Protein AF-0000000085069579 (afdb_homodimer)

InterPro domains:
  IPR000092 Polyprenyl synthetase-like [PF00348] (29-268)
  IPR000092 Polyprenyl synthetase-like [cd00685] (28-291)
  IPR008949 Isoprenoid synthase domain superfamily [G3DSA:1.10.600.10] (1-293)
  IPR008949 Isoprenoid synthase domain superfamily [SSF48576] (9-282)
  IPR033749 Polyprenyl synthetase, conserved site [PS00444] (212-224)
  IPR033749 Polyprenyl synthetase, conserved site [PS00723] (80-96)
  IPR053378 Prenyl diphosphate synthase [NF045485] (12-292)

Organism: Shewanella halifaxensis (strain HAW-EB4) (NCBI:txid458817)

Nearest PDB structures (foldseek):
  7my0-assembly1_A  TM=9.614E-01  e=3.696E-18  Synechocystis sp. PCC 6803 substr. Kazusa
  7my7-assembly1_AAA  TM=9.405E-01  e=4.223E-18  Synechococcus elongatus PCC 7942 = FACHB-805
  7my7-assembly1_BBB  TM=9.346E-01  e=4.616E-18  Synechococcus elongatus PCC 7942 = FACHB-805
  2h8o-assembly1_A-2  TM=9.284E-01  e=1.481E-16  Agrobacterium fabrum str. C58
  7my7-assembly2_DDD  TM=9.390E-01  e=1.619E-16  Synechococcus elongatus PCC 7942 = FACHB-805

Foldseek 3Di:
DLVVLLVVQQVLLLVLLCVLLVPDDPPDVLLSVLLNCLLNVDDSLVLSSLLQLLLVLLPHDSQLSNLVSNLLSLLVSLVVLVCCAPVHLVPQFDPRHGRSCNVPNRVSSNVSSVVSNVSSLVSLCDDGPQADNVLSVVLSVLSPCCSDCVAQVVLSVLQVVQFLHDDDPVSVLSSQCGNQLSSQLSSLVNSCSSSVPDDLLNVLSSQLSSLLSSLLQLLLLLLLAVPDCVQNVHHRCSCVVRRGDHPCNRQNSVRSLVSSVVSLVSNVVSVVPDPTDCPSVNVVSVCSNVPRD/DLVVLLVVQQVLLLVLLCVLLVPDDPPDVLLSVLLNCLLNVDDSLVLSSLLQLLLVLLPHDSQLSNLVSNLLSLLVSLVVLVCCAPVHLVPQFDPRHGRSCNVPNRVSSNVSSVVSNVSSLVSLCDDGPQADNVLSVVLSVLSPCCSDCVAQVVLSVLQVVQFLHDDDPVSVLSSQCGNQLSSQLSSLVNSCSSSVPDDLLNVLSSQLSSLLSSLLQLLLLLLLAVPDCVQNVHHRCSCVVRVGDHQCNRQNSVRSLVSSVVSLVSNVVSVVPDPTDCPSVNVVSVCSNVPHD

Secondary structure (DSSP, 8-state):
-HHHHHHHHHHHHHHHHHHHHHTS--S-HHHHHHHHHHHTS----HHHHHHHHHHHHTT--HHHHHHHHHHHHHHHHHHHHHHTSTTTT--SEETTEE-HHHHS-HHHHHHHHHHHHHHHHHHHHS--TT--HHHHHHHHHHHHHHHSTTTHHHHHHHHHHTTTS---HHHHHHHHHHHTHHHHHHHHHHHHHHHT--HHHHHHHHHHHHHHHHHHHHHHHHHHHHS-HHHHTS-TTHHHHTT---HHHHHHHHHHHHHHHHHHHHHHHHHHTSSS--HHHHHHHHHHHH---/-HHHHHHHHHHHHHHHHHHHHHTS--S-HHHHHHHHHHHTS----HHHHHHHHHHHHTT--HHHHHHHHHHHHHHHHHHHHHHTSTTTT--SEETTEE-HHHHS-HHHHHHHHHHHHHHHHHHHHS--TT--HHHHHHHHHHHHHHHSTTTHHHHHHHHHHTTTS---HHHHHHHHHHHTHHHHHHHHHHHHHHHT--HHHHHHHHHHHHHHHHHHHHHHHHHHHHS-HHHHTS-TTHHHHTT---HHHHHHHHHHHHHHHHHHHHHHHHHTTSSS--HHHHHHHHHHHH---

Solvent-accessible surface area (backbone atoms only — not comparable to full-atom values): 28519 Å² total; per-residue (Å²): 110,56,69,58,49,47,51,51,41,32,52,51,41,51,49,47,42,50,52,57,60,66,67,49,77,83,73,33,62,68,50,54,48,41,34,50,50,45,58,64,49,66,77,73,45,64,46,35,36,40,22,45,54,52,15,45,61,63,69,39,57,63,78,49,39,46,40,56,25,33,18,55,43,25,42,50,25,18,52,50,40,50,43,32,29,76,68,57,66,46,42,59,51,42,71,82,34,65,23,42,40,63,70,64,33,57,47,52,21,51,45,21,19,52,20,29,43,24,42,17,45,34,47,36,42,44,92,44,71,92,50,52,46,60,46,37,29,49,45,42,29,43,48,19,42,17,53,4,51,86,5,23,38,22,12,46,48,38,51,61,68,35,44,73,36,89,67,55,68,69,57,52,50,52,28,39,43,15,42,52,10,21,50,39,32,34,23,46,45,44,22,34,51,71,52,66,55,58,70,68,56,39,50,28,52,50,50,20,26,52,25,47,22,42,22,45,51,40,35,50,47,49,42,39,71,74,40,52,33,81,55,61,39,43,68,52,37,53,53,62,72,54,40,44,71,43,50,35,79,75,49,34,63,66,46,27,53,50,48,27,51,51,25,38,50,53,20,47,55,26,52,67,73,41,96,57,84,52,60,62,60,47,51,48,51,55,42,53,75,64,51,76,108,109,55,68,59,49,46,51,50,42,32,52,50,40,52,49,48,42,50,52,58,59,66,66,50,76,83,72,34,64,66,49,55,49,40,35,48,51,46,58,64,50,66,78,73,45,61,46,34,34,41,22,45,56,52,16,44,61,64,69,38,58,64,79,49,40,45,41,55,24,32,18,54,45,24,42,50,23,17,52,50,39,50,43,31,30,78,67,56,66,46,42,60,51,44,72,81,33,64,23,43,40,63,71,66,33,58,46,52,22,51,45,20,20,52,20,29,42,23,44,17,45,33,46,38,41,43,92,44,70,92,49,53,46,60,45,37,30,49,45,41,29,44,50,19,43,18,53,4,50,87,6,23,38,22,13,47,47,38,50,61,68,36,44,72,36,89,67,54,69,69,55,52,50,52,27,40,44,16,43,53,10,22,50,39,32,36,22,45,45,45,23,35,50,69,52,67,54,58,70,69,58,38,50,27,51,51,50,20,24,54,24,47,23,42,25,45,50,39,34,50,47,48,42,39,70,75,40,51,33,82,55,59,40,43,68,53,37,53,53,62,71,53,40,44,72,42,49,35,78,75,50,34,63,66,44,27,53,49,48,27,51,51,26,39,51,51,19,47,56,26,53,66,73,42,97,56,83,52,61,63,60,47,49,46,51,56,40,52,76,66,49,76,108

Structure (mmCIF, N/CA/C/O backbone):
data_AF-0000000085069579-model_v1
#
loop_
_entity.id
_entity.type
_entity.pdbx_description
1 polymer 'Polyprenyl synthetase'
#
loop_
_atom_site.group_PDB
_atom_site.id
_atom_site.type_symbol
_atom_site.label_atom_id
_atom_site.label_alt_id
_atom_site.label_comp_id
_atom_site.label_asym_id
_atom_site.label_entity_id
_atom_site.label_seq_id
_atom_site.pdbx_PDB_ins_code
_atom_site.Cartn_x
_atom_site.Cartn_y
_atom_site.Cartn_z
_atom_site.occupancy
_atom_site.B_iso_or_equiv
_atom_site.auth_seq_id
_atom_site.auth_comp_id
_atom_site.auth_asym_id
_atom_site.auth_atom_id
_atom_site.pdbx_PDB_model_num
ATOM 1 N N . MET A 1 1 ? -11.695 -21.5 -27.172 1 86.31 1 MET A N 1
ATOM 2 C CA . MET A 1 1 ? -12.523 -20.812 -26.188 1 86.31 1 MET A CA 1
ATOM 3 C C . MET A 1 1 ? -11.664 -20.141 -25.125 1 86.31 1 MET A C 1
ATOM 5 O O . MET A 1 1 ? -11.82 -18.938 -24.859 1 86.31 1 MET A O 1
ATOM 9 N N . LEU A 1 2 ? -10.633 -20.859 -24.75 1 91.06 2 LEU A N 1
ATOM 10 C CA . LEU A 1 2 ? -9.789 -20.312 -23.703 1 91.06 2 LEU A CA 1
ATOM 11 C C . LEU A 1 2 ? -9 -19.109 -24.219 1 91.06 2 LEU A C 1
ATOM 13 O O . LEU A 1 2 ? -9.008 -18.047 -23.594 1 91.06 2 LEU A O 1
ATOM 17 N N . VAL A 1 3 ? -8.406 -19.203 -25.406 1 91.5 3 VAL A N 1
ATOM 18 C CA . VAL A 1 3 ? -7.555 -18.156 -25.969 1 91.5 3 VAL A CA 1
ATOM 19 C C . VAL A 1 3 ? -8.367 -16.891 -26.188 1 91.5 3 VAL A C 1
ATOM 21 O O . VAL A 1 3 ? -7.895 -15.789 -25.875 1 91.5 3 VAL A O 1
ATOM 24 N N . GLU A 1 4 ? -9.547 -17.062 -26.641 1 94.5 4 GLU A N 1
ATOM 25 C CA . GLU A 1 4 ? -10.422 -15.922 -26.859 1 94.5 4 GLU A CA 1
ATOM 26 C C . GLU A 1 4 ? -10.797 -15.242 -25.547 1 94.5 4 GLU A C 1
ATOM 28 O O . GLU A 1 4 ? -10.82 -14.016 -25.469 1 94.5 4 GLU A O 1
ATOM 33 N N . SER A 1 5 ? -11.078 -16.062 -24.578 1 95.56 5 SER A N 1
ATOM 34 C CA . SER A 1 5 ? -11.445 -15.516 -23.281 1 95.56 5 SER A CA 1
ATOM 35 C C . SER A 1 5 ? -10.258 -14.828 -22.609 1 95.56 5 SER A C 1
ATOM 37 O O . SER A 1 5 ? -10.414 -13.789 -21.969 1 95.56 5 SER A O 1
ATOM 39 N N . LEU A 1 6 ? -9.094 -15.414 -22.766 1 95.25 6 LEU A N 1
ATOM 40 C CA . LEU A 1 6 ? -7.875 -14.805 -22.234 1 95.25 6 LEU A CA 1
ATOM 41 C C . LEU A 1 6 ? -7.656 -13.422 -22.844 1 95.25 6 LEU A C 1
ATOM 43 O O . LEU A 1 6 ? -7.375 -12.461 -22.125 1 95.25 6 LEU A O 1
ATOM 47 N N . LYS A 1 7 ? -7.805 -13.336 -24.125 1 96.19 7 LYS A N 1
ATOM 48 C CA . LYS A 1 7 ? -7.613 -12.07 -24.812 1 96.19 7 LYS A CA 1
ATOM 49 C C . LYS A 1 7 ? -8.672 -11.055 -24.406 1 96.19 7 LYS A C 1
ATOM 51 O O . LYS A 1 7 ? -8.375 -9.867 -24.219 1 96.19 7 LYS A O 1
ATOM 56 N N . ARG A 1 8 ? -9.891 -11.516 -24.297 1 96.94 8 ARG A N 1
ATOM 57 C CA . ARG A 1 8 ? -11 -10.648 -23.922 1 96.94 8 ARG A CA 1
ATOM 58 C C . ARG A 1 8 ? -10.781 -10.039 -22.547 1 96.94 8 ARG A C 1
ATOM 60 O O . ARG A 1 8 ? -10.914 -8.82 -22.375 1 96.94 8 ARG A O 1
ATOM 67 N N . TYR A 1 9 ? -10.469 -10.859 -21.625 1 97.5 9 TYR A N 1
ATOM 68 C CA . TYR A 1 9 ? -10.32 -10.375 -20.25 1 97.5 9 TYR A CA 1
ATOM 69 C C . TYR A 1 9 ? -9.031 -9.586 -20.094 1 97.5 9 TYR A C 1
ATOM 71 O O . TYR A 1 9 ? -8.961 -8.648 -19.281 1 97.5 9 TYR A O 1
ATOM 79 N N . GLN A 1 10 ? -7.984 -9.953 -20.844 1 97.44 10 GLN A N 1
ATOM 80 C CA . GLN A 1 10 ? -6.762 -9.156 -20.875 1 97.44 10 GLN A CA 1
ATOM 81 C C . GLN A 1 10 ? -7.043 -7.734 -21.359 1 97.44 10 GLN A C 1
ATOM 83 O O . GLN A 1 10 ? -6.598 -6.766 -20.734 1 97.44 10 GLN A O 1
ATOM 88 N N . LEU A 1 11 ? -7.758 -7.637 -22.453 1 97.81 11 LEU A N 1
ATOM 89 C CA . LEU A 1 11 ? -8.102 -6.332 -23.016 1 97.81 11 LEU A CA 1
ATOM 90 C C . LEU A 1 11 ? -8.945 -5.523 -22.031 1 97.81 11 LEU A C 1
ATOM 92 O O . LEU A 1 11 ? -8.711 -4.328 -21.844 1 97.81 11 LEU A O 1
ATOM 96 N N . ARG A 1 12 ? -9.906 -6.188 -21.453 1 98.12 12 ARG A N 1
ATOM 97 C CA . ARG A 1 12 ? -10.758 -5.512 -20.469 1 98.12 12 ARG A CA 1
ATOM 98 C C . ARG A 1 12 ? -9.953 -5.008 -19.281 1 98.12 12 ARG A C 1
ATOM 100 O O . ARG A 1 12 ? -10.125 -3.871 -18.844 1 98.12 12 ARG A O 1
ATOM 107 N N . SER A 1 13 ? -9.117 -5.871 -18.797 1 97.88 13 SER A N 1
ATOM 108 C CA . SER A 1 13 ? -8.266 -5.5 -17.672 1 97.88 13 SER A CA 1
ATOM 109 C C . SER A 1 13 ? -7.379 -4.309 -18.016 1 97.88 13 SER A C 1
ATOM 111 O O . SER A 1 13 ? -7.242 -3.375 -17.234 1 97.88 13 SER A O 1
ATOM 113 N N . ASN A 1 14 ? -6.727 -4.328 -19.203 1 98.31 14 ASN A N 1
ATOM 114 C CA . ASN A 1 14 ? -5.875 -3.227 -19.641 1 98.31 14 ASN A CA 1
ATOM 115 C C . ASN A 1 14 ? -6.656 -1.919 -19.734 1 98.31 14 ASN A C 1
ATOM 117 O O . ASN A 1 14 ? -6.16 -0.862 -19.344 1 98.31 14 ASN A O 1
ATOM 121 N N . GLN A 1 15 ? -7.812 -2.057 -20.25 1 98.38 15 GLN A N 1
ATOM 122 C CA . GLN A 1 15 ? -8.656 -0.876 -20.391 1 98.38 15 GLN A CA 1
ATOM 123 C C . GLN A 1 15 ? -9.008 -0.286 -19.031 1 98.38 15 GLN A C 1
ATOM 125 O O . GLN A 1 15 ? -9.008 0.935 -18.859 1 98.38 15 GLN A O 1
ATOM 130 N N . GLN A 1 16 ? -9.352 -1.126 -18.125 1 98.38 16 GLN A N 1
ATOM 131 C CA . GLN A 1 16 ? -9.695 -0.661 -16.781 1 98.38 16 GLN A CA 1
ATOM 132 C C . GLN A 1 16 ? -8.508 0.007 -16.109 1 98.38 16 GLN A C 1
ATOM 134 O O . GLN A 1 16 ? -8.656 1.041 -15.453 1 98.38 16 GLN A O 1
ATOM 139 N N . LEU A 1 17 ? -7.344 -0.561 -16.25 1 98.56 17 LEU A N 1
ATOM 140 C CA . LEU A 1 17 ? -6.133 0.019 -15.664 1 98.56 17 LEU A CA 1
ATOM 141 C C . LEU A 1 17 ? -5.844 1.387 -16.281 1 98.56 17 LEU A C 1
ATOM 143 O O . LEU A 1 17 ? -5.547 2.342 -15.555 1 98.56 17 LEU A O 1
ATOM 147 N N . GLU A 1 18 ? -5.902 1.405 -17.578 1 98.38 18 GLU A N 1
ATOM 148 C CA . GLU A 1 18 ? -5.652 2.656 -18.281 1 98.38 18 GLU A CA 1
ATOM 149 C C . GLU A 1 18 ? -6.629 3.744 -17.859 1 98.38 18 GLU A C 1
ATOM 151 O O . GLU A 1 18 ? -6.23 4.883 -17.594 1 98.38 18 GLU A O 1
ATOM 156 N N . LEU A 1 19 ? -7.875 3.373 -17.781 1 98.12 19 LEU A N 1
ATOM 157 C CA . LEU A 1 19 ? -8.914 4.312 -17.375 1 98.12 19 LEU A CA 1
ATOM 158 C C . LEU A 1 19 ? -8.656 4.852 -15.969 1 98.12 19 LEU A C 1
ATOM 160 O O . LEU A 1 19 ? -8.781 6.051 -15.727 1 98.12 19 LEU A O 1
ATOM 164 N N . ARG A 1 20 ? -8.32 4.012 -15.055 1 98.19 20 ARG A N 1
ATOM 165 C CA . ARG A 1 20 ? -8.109 4.387 -13.664 1 98.19 20 ARG A CA 1
ATOM 166 C C . ARG A 1 20 ? -6.895 5.301 -13.523 1 98.19 20 ARG A C 1
ATOM 168 O O . ARG A 1 20 ? -6.938 6.289 -12.789 1 98.19 20 ARG A O 1
ATOM 175 N N . ILE A 1 21 ? -5.785 5 -14.195 1 98.56 21 ILE A N 1
ATOM 176 C CA . ILE A 1 21 ? -4.559 5.781 -14.094 1 98.56 21 ILE A CA 1
ATOM 177 C C . ILE A 1 21 ? -4.738 7.121 -14.805 1 98.56 21 ILE A C 1
ATOM 179 O O . ILE A 1 21 ? -4.332 8.164 -14.289 1 98.56 21 ILE A O 1
ATOM 183 N N . ASP A 1 22 ? -5.41 7.086 -15.961 1 98.12 22 ASP A N 1
ATOM 184 C CA . ASP A 1 22 ? -5.621 8.305 -16.734 1 98.12 22 ASP A CA 1
ATOM 185 C C . ASP A 1 22 ? -6.559 9.266 -16 1 98.12 22 ASP A C 1
ATOM 187 O O . ASP A 1 22 ? -6.488 10.484 -16.203 1 98.12 22 ASP A O 1
ATOM 191 N N . ALA A 1 23 ? -7.387 8.742 -15.164 1 97.62 23 ALA A N 1
ATOM 192 C CA . ALA A 1 23 ? -8.359 9.555 -14.445 1 97.62 23 ALA A CA 1
ATOM 193 C C . ALA A 1 23 ? -7.688 10.344 -13.32 1 97.62 23 ALA A C 1
ATOM 195 O O . ALA A 1 23 ? -8.266 11.297 -12.789 1 97.62 23 ALA A O 1
ATOM 196 N N . LEU A 1 24 ? -6.512 9.945 -12.93 1 97.69 24 LEU A N 1
ATOM 197 C CA . LEU A 1 24 ? -5.785 10.664 -11.891 1 97.69 24 LEU A CA 1
ATOM 198 C C . LEU A 1 24 ? -5.41 12.07 -12.352 1 97.69 24 LEU A C 1
ATOM 200 O O . LEU A 1 24 ? -5.047 12.266 -13.516 1 97.69 24 LEU A O 1
ATOM 204 N N . GLU A 1 25 ? -5.539 13.008 -11.43 1 96.69 25 GLU A N 1
ATOM 205 C CA . GLU A 1 25 ? -5.105 14.367 -11.742 1 96.69 25 GLU A CA 1
ATOM 206 C C . GLU A 1 25 ? -3.613 14.414 -12.055 1 96.69 25 GLU A C 1
ATOM 208 O O . GLU A 1 25 ? -2.838 13.609 -11.539 1 96.69 25 GLU A O 1
ATOM 213 N N . ASP A 1 26 ? -3.195 15.383 -12.875 1 96.31 26 ASP A N 1
ATOM 214 C CA . ASP A 1 26 ? -1.786 15.484 -13.234 1 96.31 26 ASP A CA 1
ATOM 215 C C . ASP A 1 26 ? -0.997 16.234 -12.172 1 96.31 26 ASP A C 1
ATOM 217 O O . ASP A 1 26 ? -0.531 17.359 -12.414 1 96.31 26 ASP A O 1
ATOM 221 N N . ILE A 1 27 ? -0.749 15.609 -11.172 1 96.5 27 ILE A N 1
ATOM 222 C CA . ILE A 1 27 ? 0.032 16.141 -10.062 1 96.5 27 ILE A CA 1
ATOM 223 C C . ILE A 1 27 ? 1.519 16.094 -10.406 1 96.5 27 ILE A C 1
ATOM 225 O O . ILE A 1 27 ? 2.23 17.094 -10.25 1 96.5 27 ILE A O 1
ATOM 229 N N . ASP A 1 28 ? 2.012 15 -10.852 1 97.5 28 ASP A N 1
ATOM 230 C CA . ASP A 1 28 ? 3.357 14.766 -11.367 1 97.5 28 ASP A CA 1
ATOM 231 C C . ASP A 1 28 ? 3.326 13.859 -12.594 1 97.5 28 ASP A C 1
ATOM 233 O O . ASP A 1 28 ? 3.32 12.641 -12.469 1 97.5 28 ASP A O 1
ATOM 237 N N . PRO A 1 29 ? 3.414 14.477 -13.711 1 97.19 29 PRO A N 1
ATOM 238 C CA . PRO A 1 29 ? 3.264 13.734 -14.961 1 97.19 29 PRO A CA 1
ATOM 239 C C . PRO A 1 29 ? 4.281 12.602 -15.102 1 97.19 29 PRO A C 1
ATOM 241 O O . PRO A 1 29 ? 3.975 11.562 -15.695 1 97.19 29 PRO A O 1
ATOM 244 N N . GLN A 1 30 ? 5.473 12.797 -14.602 1 97.81 30 GLN A N 1
ATOM 245 C CA . GLN A 1 30 ? 6.492 11.758 -14.703 1 97.81 30 GLN A CA 1
ATOM 246 C C . GLN A 1 30 ? 6.102 10.523 -13.891 1 97.81 30 GLN A C 1
ATOM 248 O O . GLN A 1 30 ? 6.219 9.398 -14.367 1 97.81 30 GLN A O 1
ATOM 253 N N . LEU A 1 31 ? 5.664 10.773 -12.648 1 98.62 31 LEU A N 1
ATOM 254 C CA . LEU A 1 31 ? 5.234 9.656 -11.82 1 98.62 31 LEU A CA 1
ATOM 255 C C . LEU A 1 31 ? 4.039 8.945 -12.445 1 98.62 31 LEU A C 1
ATOM 257 O O . LEU A 1 31 ? 3.969 7.715 -12.445 1 98.62 31 LEU A O 1
ATOM 261 N N . LYS A 1 32 ? 3.092 9.727 -12.969 1 98.56 32 LYS A N 1
ATOM 262 C CA . LYS A 1 32 ? 1.916 9.156 -13.617 1 98.56 32 LYS A CA 1
ATOM 263 C C . LYS A 1 32 ? 2.311 8.289 -14.805 1 98.56 32 LYS A C 1
ATOM 265 O O . LYS A 1 32 ? 1.78 7.188 -14.984 1 98.56 32 LYS A O 1
ATOM 270 N N . ALA A 1 33 ? 3.256 8.719 -15.57 1 98.69 33 ALA A N 1
ATOM 271 C CA . ALA A 1 33 ? 3.752 7.973 -16.719 1 98.69 33 ALA A CA 1
ATOM 272 C C . ALA A 1 33 ? 4.453 6.691 -16.281 1 98.69 33 ALA A C 1
ATOM 274 O O . ALA A 1 33 ? 4.332 5.652 -16.953 1 98.69 33 ALA A O 1
ATOM 275 N N . ALA A 1 34 ? 5.215 6.777 -15.25 1 98.75 34 ALA A N 1
ATOM 276 C CA . ALA A 1 34 ? 5.922 5.609 -14.727 1 98.75 34 ALA A CA 1
ATOM 277 C C . ALA A 1 34 ? 4.941 4.543 -14.25 1 98.75 34 ALA A C 1
ATOM 279 O O . ALA A 1 34 ? 5.141 3.352 -14.492 1 98.75 34 ALA A O 1
ATOM 280 N N . MET A 1 35 ? 3.891 5.043 -13.57 1 98.88 35 MET A N 1
ATOM 281 C CA . MET A 1 35 ? 2.848 4.125 -13.125 1 98.88 35 MET A CA 1
ATOM 282 C C . MET A 1 35 ? 2.211 3.41 -14.312 1 98.88 35 MET A C 1
ATOM 284 O O . MET A 1 35 ? 2.029 2.191 -14.289 1 98.88 35 MET A O 1
ATOM 288 N N . LYS A 1 36 ? 1.896 4.195 -15.273 1 98.62 36 LYS A N 1
ATOM 289 C CA . LYS A 1 36 ? 1.243 3.654 -16.469 1 98.62 36 LYS A CA 1
ATOM 290 C C . LYS A 1 36 ? 2.156 2.674 -17.188 1 98.62 36 LYS A C 1
ATOM 292 O O . LYS A 1 36 ? 1.716 1.601 -17.609 1 98.62 36 LYS A O 1
ATOM 297 N N . HIS A 1 37 ? 3.447 3.018 -17.312 1 98.69 37 HIS A N 1
ATOM 298 C CA . HIS A 1 37 ? 4.441 2.158 -17.953 1 98.69 37 HIS A CA 1
ATOM 299 C C . HIS A 1 37 ? 4.52 0.802 -17.266 1 98.69 37 HIS A C 1
ATOM 301 O O . HIS A 1 37 ? 4.484 -0.24 -17.922 1 98.69 37 HIS A O 1
ATOM 307 N N . GLY A 1 38 ? 4.555 0.803 -15.953 1 98.31 38 GLY A N 1
ATOM 308 C CA . GLY A 1 38 ? 4.645 -0.432 -15.188 1 98.31 38 GLY A CA 1
ATOM 309 C C . GLY A 1 38 ? 3.369 -1.254 -15.234 1 98.31 38 GLY A C 1
ATOM 310 O O . GLY A 1 38 ? 3.42 -2.477 -15.375 1 98.31 38 GLY A O 1
ATOM 311 N N . ALA A 1 39 ? 2.24 -0.577 -15.164 1 98.5 39 ALA A N 1
ATOM 312 C CA . ALA A 1 39 ? 0.954 -1.263 -15.07 1 98.5 39 ALA A CA 1
ATOM 313 C C . ALA A 1 39 ? 0.554 -1.861 -16.422 1 98.5 39 ALA A C 1
ATOM 315 O O . ALA A 1 39 ? -0.121 -2.893 -16.469 1 98.5 39 ALA A O 1
ATOM 316 N N . LEU A 1 40 ? 0.994 -1.243 -17.484 1 97.81 40 LEU A N 1
ATOM 317 C CA . LEU A 1 40 ? 0.519 -1.654 -18.797 1 97.81 40 LEU A CA 1
ATOM 318 C C . LEU A 1 40 ? 1.661 -2.221 -19.641 1 97.81 40 LEU A C 1
ATOM 320 O O . LEU A 1 40 ? 1.619 -2.166 -20.859 1 97.81 40 LEU A O 1
ATOM 324 N N . ILE A 1 41 ? 2.691 -2.697 -19 1 93.25 41 ILE A N 1
ATOM 325 C CA . ILE A 1 41 ? 3.906 -3.164 -19.656 1 93.25 41 ILE A CA 1
ATOM 326 C C . I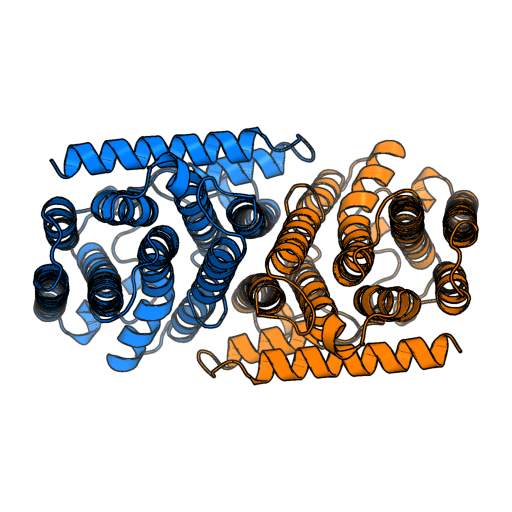LE A 1 41 ? 3.633 -4.492 -20.375 1 93.25 41 ILE A C 1
ATOM 328 O O . ILE A 1 41 ? 4.484 -5 -21.094 1 93.25 41 ILE A O 1
ATOM 332 N N . GLY A 1 42 ? 2.4 -5.027 -20.203 1 90.56 42 GLY A N 1
ATOM 333 C CA . GLY A 1 42 ? 2.031 -6.277 -20.859 1 90.56 42 GLY A CA 1
ATOM 334 C C . GLY A 1 42 ? 1.785 -7.406 -19.875 1 90.56 42 GLY A C 1
ATOM 335 O O . GLY A 1 42 ? 1.499 -7.16 -18.703 1 90.56 42 GLY A O 1
ATOM 336 N N . GLY A 1 43 ? 1.775 -8.602 -20.422 1 88.81 43 GLY A N 1
ATOM 337 C CA . GLY A 1 43 ? 1.512 -9.781 -19.609 1 88.81 43 GLY A CA 1
ATOM 338 C C . GLY A 1 43 ? 0.174 -10.43 -19.906 1 88.81 43 GLY A C 1
ATOM 339 O O . GLY A 1 43 ? -0.704 -9.805 -20.5 1 88.81 43 GLY A O 1
ATOM 340 N N . LYS A 1 44 ? 0.049 -11.594 -19.516 1 88.38 44 LYS A N 1
ATOM 341 C CA . LYS A 1 44 ? -1.121 -12.406 -19.844 1 88.38 44 LYS A CA 1
ATOM 342 C C . LYS A 1 44 ? -2.293 -12.07 -18.922 1 88.38 44 LYS A C 1
ATOM 344 O O . LYS A 1 44 ? -3.438 -12.422 -19.219 1 88.38 44 LYS A O 1
ATOM 349 N N . ARG A 1 45 ? -2.074 -11.328 -17.891 1 96.31 45 ARG A N 1
ATOM 350 C CA . ARG A 1 45 ? -3.113 -10.898 -16.969 1 96.31 45 ARG A CA 1
ATOM 351 C C . ARG A 1 45 ? -3.883 -12.086 -16.406 1 96.31 45 ARG A C 1
ATOM 353 O O . ARG A 1 45 ? -5.113 -12.102 -16.438 1 96.31 45 ARG A O 1
ATOM 360 N N . ILE A 1 46 ? -3.166 -13 -15.852 1 95.31 46 ILE A N 1
ATOM 361 C CA . ILE A 1 46 ? -3.734 -14.25 -15.352 1 95.31 46 ILE A CA 1
ATOM 362 C C . ILE A 1 46 ? -4.613 -13.969 -14.133 1 95.31 46 ILE A C 1
ATOM 364 O O . ILE A 1 46 ? -5.684 -14.562 -13.984 1 95.31 46 ILE A O 1
ATOM 368 N N . ARG A 1 47 ? -4.211 -13.102 -13.281 1 98.06 47 ARG A N 1
ATOM 369 C CA . ARG A 1 47 ? -4.969 -12.812 -12.07 1 98.06 47 ARG A CA 1
ATOM 370 C C . ARG A 1 47 ? -6.297 -12.141 -12.398 1 98.06 47 ARG A C 1
ATOM 372 O O . ARG A 1 47 ? -7.355 -12.609 -11.969 1 98.06 47 ARG A O 1
ATOM 379 N N . PRO A 1 48 ? -6.266 -11.102 -13.227 1 98.56 48 PRO A N 1
ATOM 380 C CA . PRO A 1 48 ? -7.547 -10.555 -13.68 1 98.56 48 PRO A CA 1
ATOM 381 C C . PRO A 1 48 ? -8.406 -11.594 -14.391 1 98.56 48 PRO A C 1
ATOM 383 O O . PRO A 1 48 ? -9.633 -11.594 -14.234 1 98.56 48 PRO A O 1
ATOM 386 N N . PHE A 1 49 ? -7.773 -12.438 -15.188 1 98.31 49 PHE A N 1
ATOM 387 C CA . PHE A 1 49 ? -8.523 -13.492 -15.859 1 98.31 49 PHE A CA 1
ATOM 388 C C . PHE A 1 49 ? -9.281 -14.344 -14.859 1 98.31 49 PHE A C 1
ATOM 390 O O . PHE A 1 49 ? -10.469 -14.633 -15.047 1 98.31 49 PHE A O 1
ATOM 397 N N . LEU A 1 50 ? -8.648 -14.719 -13.812 1 98.62 50 LEU A N 1
ATOM 398 C CA . LEU A 1 50 ? -9.281 -15.562 -12.805 1 98.62 50 LEU A CA 1
ATOM 399 C C . LEU A 1 50 ? -10.43 -14.82 -12.125 1 98.62 50 LEU A C 1
ATOM 401 O O . LEU A 1 50 ? -11.477 -15.406 -11.852 1 98.62 50 LEU A O 1
ATOM 405 N N . VAL A 1 51 ? -10.234 -13.508 -11.836 1 98.81 51 VAL A N 1
ATOM 406 C CA . VAL A 1 51 ? -11.297 -12.703 -11.258 1 98.81 51 VAL A CA 1
ATOM 407 C C . VAL A 1 51 ? -12.539 -12.766 -12.141 1 98.81 51 VAL A C 1
ATOM 409 O O . VAL A 1 51 ? -13.633 -13.094 -11.672 1 98.81 51 VAL A O 1
ATOM 412 N N . TYR A 1 52 ? -12.359 -12.516 -13.422 1 98.69 52 TYR A N 1
ATOM 413 C CA . TYR A 1 52 ? -13.477 -12.414 -14.352 1 98.69 52 TYR A CA 1
ATOM 414 C C . TYR A 1 52 ? -14.086 -13.789 -14.617 1 98.69 52 TYR A C 1
ATOM 416 O O . TYR A 1 52 ? -15.305 -13.945 -14.578 1 98.69 52 TYR A O 1
ATOM 424 N N . ALA A 1 53 ? -13.227 -14.781 -14.945 1 98.38 53 ALA A N 1
ATOM 425 C CA . ALA A 1 53 ? -13.703 -16.094 -15.359 1 98.38 53 ALA A CA 1
ATOM 426 C C . ALA A 1 53 ? -14.484 -16.766 -14.234 1 98.38 53 ALA A C 1
ATOM 428 O O . ALA A 1 53 ? -15.57 -17.328 -14.461 1 98.38 53 ALA A O 1
ATOM 429 N N . ILE A 1 54 ? -13.953 -16.734 -13.055 1 98.62 54 ILE A N 1
ATOM 430 C CA . ILE A 1 54 ? -14.625 -17.375 -11.93 1 98.62 54 ILE A CA 1
ATOM 431 C C . ILE A 1 54 ? -15.852 -16.547 -11.539 1 98.62 54 ILE A C 1
ATOM 433 O O . ILE A 1 54 ? -16.906 -17.109 -11.242 1 98.62 54 ILE A O 1
ATOM 437 N N . GLY A 1 55 ? -15.695 -15.188 -11.5 1 98.56 55 GLY A N 1
ATOM 438 C CA . GLY A 1 55 ? -16.859 -14.352 -11.227 1 98.56 55 GLY A CA 1
ATOM 439 C C . GLY A 1 55 ? -18 -14.594 -12.195 1 98.56 55 GLY A C 1
ATOM 440 O O . GLY A 1 55 ? -19.156 -14.703 -11.789 1 98.56 55 GLY A O 1
ATOM 441 N N . ASP A 1 56 ? -17.625 -14.656 -13.445 1 97.88 56 ASP A N 1
ATOM 442 C CA . ASP A 1 56 ? -18.625 -14.906 -14.477 1 97.88 56 ASP A CA 1
ATOM 443 C C . ASP A 1 56 ? -19.297 -16.266 -14.266 1 97.88 56 ASP A C 1
ATOM 445 O O . ASP A 1 56 ? -20.516 -16.391 -14.375 1 97.88 56 ASP A O 1
ATOM 449 N N . MET A 1 57 ? -18.516 -17.281 -13.977 1 97.75 57 MET A N 1
ATOM 450 C CA . MET A 1 57 ? -19.031 -18.609 -13.688 1 97.75 57 MET A CA 1
ATOM 451 C C . MET A 1 57 ? -20.031 -18.578 -12.531 1 97.75 57 MET A C 1
ATOM 453 O O . MET A 1 57 ? -21.031 -19.281 -12.547 1 97.75 57 MET A O 1
ATOM 457 N N . LEU A 1 58 ? -19.812 -17.688 -11.578 1 98.06 58 LEU A N 1
ATOM 458 C CA . LEU A 1 58 ? -20.641 -17.594 -10.383 1 98.06 58 LEU A CA 1
ATOM 459 C C . LEU A 1 58 ? -21.812 -16.656 -10.594 1 98.06 58 LEU A C 1
ATOM 461 O O . LEU A 1 58 ? -22.609 -16.438 -9.68 1 98.06 58 LEU A O 1
ATOM 465 N N . GLY A 1 59 ? -21.891 -16.016 -11.734 1 97.56 59 GLY A N 1
ATOM 466 C CA . GLY A 1 59 ? -23.047 -15.211 -12.086 1 97.56 59 GLY A CA 1
ATOM 467 C C . GLY A 1 59 ? -22.875 -13.742 -11.734 1 97.56 59 GLY A C 1
ATOM 468 O O . GLY A 1 59 ? -23.844 -12.992 -11.711 1 97.56 59 GLY A O 1
ATOM 469 N N . VAL A 1 60 ? -21.703 -13.297 -11.484 1 98 60 VAL A N 1
ATOM 470 C CA . VAL A 1 60 ? -21.438 -11.898 -11.164 1 98 60 VAL A CA 1
ATOM 471 C C . VAL A 1 60 ? -21.234 -11.102 -12.453 1 98 60 VAL A C 1
ATOM 473 O O . VAL A 1 60 ? -20.562 -11.562 -13.375 1 98 60 VAL A O 1
ATOM 476 N N . LYS A 1 61 ? -21.781 -9.914 -12.531 1 97.75 61 LYS A N 1
ATOM 477 C CA . LYS A 1 61 ? -21.578 -9.055 -13.695 1 97.75 61 LYS A CA 1
ATOM 478 C C . LYS A 1 61 ? -20.109 -8.633 -13.828 1 97.75 61 LYS A C 1
ATOM 480 O O . LYS A 1 61 ? -19.469 -8.328 -12.828 1 97.75 61 LYS A O 1
ATOM 485 N N . LEU A 1 62 ? -19.641 -8.625 -15.047 1 97.88 62 LEU A N 1
ATOM 486 C CA . LEU A 1 62 ? -18.25 -8.266 -15.289 1 97.88 62 LEU A CA 1
ATOM 487 C C . LEU A 1 62 ? -17.953 -6.855 -14.789 1 97.88 62 LEU A C 1
ATOM 489 O O . LEU A 1 62 ? -16.875 -6.59 -14.273 1 97.88 62 LEU A O 1
ATOM 493 N N . THR A 1 63 ? -18.906 -5.941 -14.938 1 97.81 63 THR A N 1
ATOM 494 C CA . THR A 1 63 ? -18.719 -4.559 -14.508 1 97.81 63 THR A CA 1
ATOM 495 C C . THR A 1 63 ? -18.484 -4.488 -13.008 1 97.81 63 THR A C 1
ATOM 497 O O . THR A 1 63 ? -17.75 -3.615 -12.523 1 97.81 63 THR A O 1
ATOM 500 N N . THR A 1 64 ? -19.062 -5.461 -12.266 1 96.94 64 THR A N 1
ATOM 501 C CA . THR A 1 64 ? -18.891 -5.555 -10.82 1 96.94 64 THR A CA 1
ATOM 502 C C . THR A 1 64 ? -17.469 -6.016 -10.484 1 96.94 64 THR A C 1
ATOM 504 O O . THR A 1 64 ? -16.938 -5.676 -9.422 1 96.94 64 THR A O 1
ATOM 507 N N . LEU A 1 65 ? -16.875 -6.711 -11.445 1 98.44 65 LEU A N 1
ATOM 508 C CA . LEU A 1 65 ? -15.578 -7.34 -11.195 1 98.44 65 LEU A CA 1
ATOM 509 C C . LEU A 1 65 ? -14.438 -6.449 -11.68 1 98.44 65 LEU A C 1
ATOM 511 O O . LEU A 1 65 ? -13.273 -6.719 -11.391 1 98.44 65 LEU A O 1
ATOM 515 N N . ASP A 1 66 ? -14.758 -5.352 -12.359 1 98.69 66 ASP A N 1
ATOM 516 C CA . ASP A 1 66 ? -13.75 -4.484 -12.969 1 98.69 66 ASP A CA 1
ATOM 517 C C . ASP A 1 66 ? -12.805 -3.922 -11.914 1 98.69 66 ASP A C 1
ATOM 519 O O . ASP A 1 66 ? -11.586 -3.912 -12.109 1 98.69 66 ASP A O 1
ATOM 523 N N . SER A 1 67 ? -13.359 -3.488 -10.797 1 98.38 67 SER A N 1
ATOM 524 C CA . SER A 1 67 ? -12.539 -2.91 -9.734 1 98.38 67 SER A CA 1
ATOM 525 C C . SER A 1 67 ? -11.602 -3.949 -9.141 1 98.38 67 SER A C 1
ATOM 527 O O . SER A 1 67 ? -10.438 -3.65 -8.844 1 98.38 67 SER A O 1
ATOM 529 N N . CYS A 1 68 ? -12.117 -5.156 -8.961 1 98.62 68 CYS A N 1
ATOM 530 C CA . CYS A 1 68 ? -11.32 -6.246 -8.414 1 98.62 68 CYS A CA 1
ATOM 531 C C . CYS A 1 68 ? -10.148 -6.582 -9.336 1 98.62 68 CYS A C 1
ATOM 533 O O . CYS A 1 68 ? -9.016 -6.723 -8.875 1 98.62 68 CYS A O 1
ATOM 535 N N . ALA A 1 69 ? -10.461 -6.656 -10.609 1 98.69 69 ALA A N 1
ATOM 536 C CA . ALA A 1 69 ? -9.445 -6.988 -11.609 1 98.69 69 ALA A CA 1
ATOM 537 C C . ALA A 1 69 ? -8.383 -5.898 -11.688 1 98.69 69 ALA A C 1
ATOM 539 O O . ALA A 1 69 ? -7.188 -6.195 -11.75 1 98.69 69 ALA A O 1
ATOM 540 N N . ALA A 1 70 ? -8.812 -4.664 -11.641 1 98.75 70 ALA A N 1
ATOM 541 C CA . ALA A 1 70 ? -7.883 -3.543 -11.703 1 98.75 70 ALA A CA 1
ATOM 542 C C . ALA A 1 70 ? -7.016 -3.475 -10.453 1 98.75 70 ALA A C 1
ATOM 544 O O . ALA A 1 70 ? -5.805 -3.254 -10.539 1 98.75 70 ALA A O 1
ATOM 545 N N . ALA A 1 71 ? -7.629 -3.689 -9.336 1 98.81 71 ALA A N 1
ATOM 546 C CA . ALA A 1 71 ? -6.918 -3.59 -8.07 1 98.81 71 ALA A CA 1
ATOM 547 C C . ALA A 1 71 ? -5.836 -4.66 -7.961 1 98.81 71 ALA A C 1
ATOM 549 O O . ALA A 1 71 ? -4.695 -4.367 -7.598 1 98.81 71 ALA A O 1
ATOM 550 N N . ILE A 1 72 ? -6.141 -5.859 -8.281 1 98.69 72 ILE A N 1
ATOM 551 C CA . ILE A 1 72 ? -5.188 -6.953 -8.117 1 98.69 72 ILE A CA 1
ATOM 552 C C . ILE A 1 72 ? -4.027 -6.77 -9.094 1 98.69 72 ILE A C 1
ATOM 554 O O . ILE A 1 72 ? -2.887 -7.113 -8.781 1 98.69 72 ILE A O 1
ATOM 558 N N . GLU A 1 73 ? -4.332 -6.242 -10.266 1 98.62 73 GLU A N 1
ATOM 559 C CA . GLU A 1 73 ? -3.266 -6.035 -11.242 1 98.62 73 GLU A CA 1
ATOM 560 C C . GLU A 1 73 ? -2.381 -4.855 -10.852 1 98.62 73 GLU A C 1
ATOM 562 O O . GLU A 1 73 ? -1.19 -4.836 -11.172 1 98.62 73 GLU A O 1
ATOM 567 N N . CYS A 1 74 ? -2.957 -3.859 -10.195 1 98.88 74 CYS A N 1
ATOM 568 C CA . CYS A 1 74 ? -2.125 -2.795 -9.641 1 98.88 74 CYS A CA 1
ATOM 569 C C . CYS A 1 74 ? -1.111 -3.354 -8.648 1 98.88 74 CYS A C 1
ATOM 571 O O . CYS A 1 74 ? 0.057 -2.961 -8.664 1 98.88 74 CYS A O 1
ATOM 573 N N . ILE A 1 75 ? -1.567 -4.285 -7.805 1 98.88 75 ILE A N 1
ATOM 574 C CA . ILE A 1 75 ? -0.673 -4.91 -6.836 1 98.88 75 ILE A CA 1
ATOM 575 C C . ILE A 1 75 ? 0.409 -5.699 -7.57 1 98.88 75 ILE A C 1
ATOM 577 O O . ILE A 1 75 ? 1.592 -5.602 -7.234 1 98.88 75 ILE A O 1
ATOM 581 N N . HIS A 1 76 ? 0.002 -6.441 -8.547 1 98.56 76 HIS A N 1
ATOM 582 C CA . HIS A 1 76 ? 0.971 -7.227 -9.297 1 98.56 76 HIS A CA 1
ATOM 583 C C . HIS A 1 76 ? 1.99 -6.328 -9.992 1 98.56 76 HIS A C 1
ATOM 585 O O . HIS A 1 76 ? 3.191 -6.609 -9.961 1 98.56 76 HIS A O 1
ATOM 591 N N . ALA A 1 77 ? 1.504 -5.277 -10.602 1 98.5 77 ALA A N 1
ATOM 592 C CA . ALA A 1 77 ? 2.373 -4.344 -11.32 1 98.5 77 ALA A CA 1
ATOM 593 C C . ALA A 1 77 ? 3.387 -3.707 -10.375 1 98.5 77 ALA A C 1
ATOM 595 O O . ALA A 1 77 ? 4.574 -3.617 -10.695 1 98.5 77 ALA A O 1
ATOM 596 N N . TYR A 1 78 ? 2.904 -3.268 -9.195 1 98.62 78 TYR A N 1
ATOM 597 C CA . TYR A 1 78 ? 3.848 -2.658 -8.258 1 98.62 78 TYR A CA 1
ATOM 598 C C . TYR A 1 78 ? 4.91 -3.66 -7.828 1 98.62 78 TYR A C 1
ATOM 600 O O . TYR A 1 78 ? 6.082 -3.303 -7.668 1 98.62 78 TYR A O 1
ATOM 608 N N . SER A 1 79 ? 4.488 -4.91 -7.598 1 98.38 79 SER A N 1
ATOM 609 C CA . SER A 1 79 ? 5.441 -5.926 -7.168 1 98.38 79 SER A CA 1
ATOM 610 C C . SER A 1 79 ? 6.523 -6.148 -8.219 1 98.38 79 SER A C 1
ATOM 612 O O . SER A 1 79 ? 7.695 -6.34 -7.887 1 98.38 79 SER A O 1
ATOM 614 N N . LEU A 1 80 ? 6.176 -6.105 -9.547 1 97.25 80 LEU A N 1
ATOM 615 C CA . LEU A 1 80 ? 7.145 -6.254 -10.625 1 97.25 80 LEU A CA 1
ATOM 616 C C . LEU A 1 80 ? 8.102 -5.066 -10.664 1 97.25 80 LEU A C 1
ATOM 618 O O . LEU A 1 80 ? 9.305 -5.246 -10.836 1 97.25 80 LEU A O 1
ATOM 622 N N . ILE A 1 81 ? 7.57 -3.898 -10.516 1 98.62 81 ILE A N 1
ATOM 623 C CA . ILE A 1 81 ? 8.383 -2.686 -10.555 1 98.62 81 ILE A CA 1
ATOM 624 C C . ILE A 1 81 ? 9.438 -2.736 -9.453 1 98.62 81 ILE A C 1
ATOM 626 O O . ILE A 1 81 ? 10.617 -2.475 -9.711 1 98.62 81 ILE A O 1
ATOM 630 N N . HIS A 1 82 ? 9.008 -3.082 -8.25 1 98.62 82 HIS A N 1
ATOM 631 C CA . HIS A 1 82 ? 9.938 -3.104 -7.129 1 98.62 82 HIS A CA 1
ATOM 632 C C . HIS A 1 82 ? 10.898 -4.281 -7.234 1 98.62 82 HIS A C 1
ATOM 634 O O . HIS A 1 82 ? 12.07 -4.164 -6.875 1 98.62 82 HIS A O 1
ATOM 640 N N . ASP A 1 83 ? 10.43 -5.379 -7.77 1 96.06 83 ASP A N 1
ATOM 641 C CA . ASP A 1 83 ? 11.281 -6.551 -7.957 1 96.06 83 ASP A CA 1
ATOM 642 C C . ASP A 1 83 ? 12.375 -6.277 -8.984 1 96.06 83 ASP A C 1
ATOM 644 O O . ASP A 1 83 ? 13.461 -6.859 -8.914 1 96.06 83 ASP A O 1
ATOM 648 N N . ASP A 1 84 ? 12.133 -5.418 -9.922 1 96.06 84 ASP A N 1
ATOM 649 C CA . ASP A 1 84 ? 13.055 -5.113 -11.008 1 96.06 84 ASP A CA 1
ATOM 650 C C . ASP A 1 84 ? 14.133 -4.129 -10.562 1 96.06 84 ASP A C 1
ATOM 652 O O . ASP A 1 84 ? 15.109 -3.893 -11.281 1 96.06 84 ASP A O 1
ATOM 656 N N . LEU A 1 85 ? 14.055 -3.549 -9.359 1 97.88 85 LEU A N 1
ATOM 657 C CA . LEU A 1 85 ? 14.969 -2.51 -8.898 1 97.88 85 LEU A CA 1
ATOM 658 C C . LEU A 1 85 ? 16.391 -3.059 -8.742 1 97.88 85 LEU A C 1
ATOM 660 O O . LEU A 1 85 ? 16.562 -4.262 -8.547 1 97.88 85 LEU A O 1
ATOM 664 N N . PRO A 1 86 ? 17.438 -2.162 -8.734 1 97.06 86 PRO A N 1
ATOM 665 C CA . PRO A 1 86 ? 18.844 -2.584 -8.625 1 97.06 86 PRO A CA 1
ATOM 666 C C . PRO A 1 86 ? 19.109 -3.381 -7.348 1 97.06 86 PRO A C 1
ATOM 668 O O . PRO A 1 86 ? 19.922 -4.309 -7.359 1 97.06 86 PRO A O 1
ATOM 671 N N . ALA A 1 87 ? 18.406 -3.096 -6.281 1 95.69 87 ALA A N 1
ATOM 672 C CA . ALA A 1 87 ? 18.641 -3.756 -5 1 95.69 87 ALA A CA 1
ATOM 673 C C . ALA A 1 87 ? 17.984 -5.137 -4.973 1 95.69 87 ALA A C 1
ATOM 675 O O . ALA A 1 87 ? 18.219 -5.918 -4.047 1 95.69 87 ALA A O 1
ATOM 676 N N . MET A 1 88 ? 17.188 -5.473 -6.027 1 94.19 88 MET A N 1
ATOM 677 C CA . MET A 1 88 ? 16.484 -6.746 -6.125 1 94.19 88 MET A CA 1
ATOM 678 C C . MET A 1 88 ? 16.984 -7.562 -7.305 1 94.19 88 MET A C 1
ATOM 680 O O . MET A 1 88 ? 18.156 -7.957 -7.34 1 94.19 88 MET A O 1
ATOM 684 N N . ASP A 1 89 ? 16.188 -7.703 -8.352 1 89.06 89 ASP A N 1
ATOM 685 C CA . ASP A 1 89 ? 16.609 -8.508 -9.492 1 89.06 89 ASP A CA 1
ATOM 686 C C . ASP A 1 89 ? 17.438 -7.68 -10.469 1 89.06 89 ASP A C 1
ATOM 688 O O . ASP A 1 89 ? 18.156 -8.234 -11.297 1 89.06 89 ASP A O 1
ATOM 692 N N . ASP A 1 90 ? 17.359 -6.402 -10.383 1 93.25 90 ASP A N 1
ATOM 693 C CA . ASP A 1 90 ? 18.078 -5.465 -11.234 1 93.25 90 ASP A CA 1
ATOM 694 C C . ASP A 1 90 ? 17.875 -5.797 -12.711 1 93.25 90 ASP A C 1
ATOM 696 O O . ASP A 1 90 ? 18.828 -5.785 -13.492 1 93.25 90 ASP A O 1
ATOM 700 N N . ASP A 1 91 ? 16.656 -6.145 -13.086 1 90.38 91 ASP A N 1
ATOM 701 C CA . ASP A 1 91 ? 16.344 -6.477 -14.469 1 90.38 91 ASP A CA 1
ATOM 702 C C . ASP A 1 91 ? 16.203 -5.215 -15.312 1 90.38 91 ASP A C 1
ATOM 704 O O . ASP A 1 91 ? 15.477 -4.285 -14.93 1 90.38 91 ASP A O 1
ATOM 708 N N . ALA A 1 92 ? 16.766 -5.199 -16.5 1 92.94 92 ALA A N 1
ATOM 709 C CA . ALA A 1 92 ? 16.703 -4.039 -17.391 1 92.94 92 ALA A CA 1
ATOM 710 C C . ALA A 1 92 ? 15.453 -4.086 -18.266 1 92.94 92 ALA A C 1
ATOM 712 O O . ALA A 1 92 ? 14.961 -3.045 -18.719 1 92.94 92 ALA A O 1
ATOM 713 N N . LEU A 1 93 ? 14.938 -5.34 -18.453 1 90.94 93 LEU A N 1
ATOM 714 C CA . LEU A 1 93 ? 13.789 -5.523 -19.328 1 90.94 93 LEU A CA 1
ATOM 715 C C . LEU A 1 93 ? 12.711 -6.348 -18.641 1 90.94 93 LEU A C 1
ATOM 717 O O . LEU A 1 93 ? 13.016 -7.246 -17.844 1 90.94 93 LEU A O 1
ATOM 721 N N . ARG A 1 94 ? 11.523 -6.016 -18.969 1 88.88 94 ARG A N 1
ATOM 722 C CA . ARG A 1 94 ? 10.32 -6.758 -18.609 1 88.88 94 ARG A CA 1
ATOM 723 C C . ARG A 1 94 ? 9.336 -6.812 -19.766 1 88.88 94 ARG A C 1
ATOM 725 O O . ARG A 1 94 ? 8.914 -5.777 -20.281 1 88.88 94 ARG A O 1
ATOM 732 N N . ARG A 1 95 ? 9.141 -8.07 -20.25 1 90.25 95 ARG A N 1
ATOM 733 C CA . ARG A 1 95 ? 8.234 -8.305 -21.359 1 90.25 95 ARG A CA 1
ATOM 734 C C . ARG A 1 95 ? 8.664 -7.516 -22.594 1 90.25 95 ARG A C 1
ATOM 736 O O . ARG A 1 95 ? 7.832 -6.871 -23.25 1 90.25 95 ARG A O 1
ATOM 743 N N . GLY A 1 96 ? 9.938 -7.469 -22.766 1 89 96 GLY A N 1
ATOM 744 C CA . GLY A 1 96 ? 10.508 -6.867 -23.953 1 89 96 GLY A CA 1
ATOM 745 C C . GLY A 1 96 ? 10.625 -5.359 -23.859 1 89 96 GLY A C 1
ATOM 746 O O . GLY A 1 96 ? 11.102 -4.711 -24.797 1 89 96 GLY A O 1
ATOM 747 N N . GLN A 1 97 ? 10.219 -4.75 -22.75 1 93.75 97 GLN A N 1
ATOM 748 C CA . GLN A 1 97 ? 10.258 -3.305 -22.562 1 93.75 97 GLN A CA 1
ATOM 749 C C . GLN A 1 97 ? 11.172 -2.922 -21.406 1 93.75 97 GLN A C 1
ATOM 751 O O . GLN A 1 97 ? 11.383 -3.719 -20.484 1 93.75 97 GLN A O 1
ATOM 756 N N . PRO A 1 98 ? 11.766 -1.733 -21.453 1 97 98 PRO A N 1
ATOM 757 C CA . PRO A 1 98 ? 12.57 -1.307 -20.312 1 97 98 PRO A CA 1
ATOM 758 C C . PRO A 1 98 ? 11.781 -1.274 -19 1 97 98 PRO A C 1
ATOM 760 O O . PRO A 1 98 ? 10.625 -0.842 -19 1 97 98 PRO A O 1
ATOM 763 N N . THR A 1 99 ? 12.367 -1.813 -17.969 1 97.31 99 THR A N 1
ATOM 764 C CA . THR A 1 99 ? 11.75 -1.719 -16.656 1 97.31 99 THR A CA 1
ATOM 765 C C . THR A 1 99 ? 11.625 -0.261 -16.219 1 97.31 99 THR A C 1
ATOM 767 O O . THR A 1 99 ? 12.258 0.623 -16.797 1 97.31 99 THR A O 1
ATOM 770 N N . VAL A 1 100 ? 10.883 -0.015 -15.242 1 98.5 100 VAL A N 1
ATOM 771 C CA . VAL A 1 100 ? 10.547 1.357 -14.875 1 98.5 100 VAL A CA 1
ATOM 772 C C . VAL A 1 100 ? 11.805 2.098 -14.43 1 98.5 100 VAL A C 1
ATOM 774 O O . VAL A 1 100 ? 12 3.266 -14.781 1 98.5 100 VAL A O 1
ATOM 777 N N . HIS A 1 101 ? 12.711 1.401 -13.641 1 98.44 101 HIS A N 1
ATOM 778 C CA . HIS A 1 101 ? 13.898 2.094 -13.156 1 98.44 101 HIS A CA 1
ATOM 779 C C . HIS A 1 101 ? 14.859 2.402 -14.297 1 98.44 101 HIS A C 1
ATOM 781 O O . HIS A 1 101 ? 15.703 3.295 -14.18 1 98.44 101 HIS A O 1
ATOM 787 N N . ILE A 1 102 ? 14.766 1.648 -15.406 1 98.12 102 ILE A N 1
ATOM 788 C CA . ILE A 1 102 ? 15.57 1.899 -16.594 1 98.12 102 ILE A CA 1
ATOM 789 C C . ILE A 1 102 ? 14.93 3.004 -17.438 1 98.12 102 ILE A C 1
ATOM 791 O O . ILE A 1 102 ? 15.602 3.949 -17.844 1 98.12 102 ILE A O 1
ATOM 795 N N . ALA A 1 103 ? 13.633 2.914 -17.703 1 98.38 103 ALA A N 1
ATOM 796 C CA . ALA A 1 103 ? 12.914 3.859 -18.547 1 98.38 103 ALA A CA 1
ATOM 797 C C . ALA A 1 103 ? 12.844 5.238 -17.906 1 98.38 103 ALA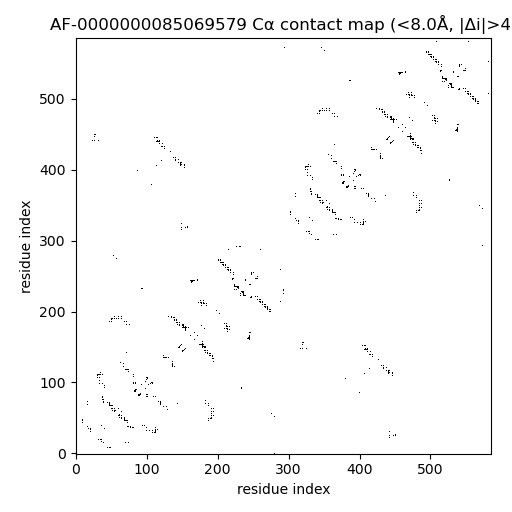 A C 1
ATOM 799 O O . ALA A 1 103 ? 12.805 6.258 -18.594 1 98.38 103 ALA A O 1
ATOM 800 N N . PHE A 1 104 ? 12.852 5.324 -16.656 1 98.06 104 PHE A N 1
ATOM 801 C CA . PHE A 1 104 ? 12.812 6.559 -15.883 1 98.06 104 PHE A CA 1
ATOM 802 C C . PHE A 1 104 ? 14.031 6.672 -14.977 1 98.06 104 PHE A C 1
ATOM 804 O O . PHE A 1 104 ? 15.148 6.871 -15.461 1 98.06 104 PHE A O 1
ATOM 811 N N . ASP A 1 105 ? 13.953 6.379 -13.656 1 97.94 105 ASP A N 1
ATOM 812 C CA . ASP A 1 105 ? 15.047 6.293 -12.695 1 97.94 105 ASP A CA 1
ATOM 813 C C . ASP A 1 105 ? 14.633 5.512 -11.453 1 97.94 105 ASP A C 1
ATOM 815 O O . ASP A 1 105 ? 13.469 5.133 -11.312 1 97.94 105 ASP A O 1
ATOM 819 N N . GLU A 1 106 ? 15.539 5.188 -10.703 1 98.19 106 GLU A N 1
ATOM 820 C CA . GLU A 1 106 ? 15.32 4.312 -9.562 1 98.19 106 GLU A CA 1
ATOM 821 C C . GLU A 1 106 ? 14.336 4.934 -8.578 1 98.19 106 GLU A C 1
ATOM 823 O O . GLU A 1 106 ? 13.43 4.254 -8.086 1 98.19 106 GLU A O 1
ATOM 828 N N . ALA A 1 107 ? 14.461 6.199 -8.234 1 97.88 107 ALA A N 1
ATOM 829 C CA . ALA A 1 107 ? 13.578 6.887 -7.297 1 97.88 107 ALA A CA 1
ATOM 830 C C . ALA A 1 107 ? 12.133 6.875 -7.801 1 97.88 107 ALA A C 1
ATOM 832 O O . ALA A 1 107 ? 11.211 6.586 -7.039 1 97.88 107 ALA A O 1
ATOM 833 N N . THR A 1 108 ? 11.961 7.176 -9.055 1 98.38 108 THR A N 1
ATOM 834 C CA . THR A 1 108 ? 10.633 7.18 -9.664 1 98.38 108 THR A CA 1
ATOM 835 C C . THR A 1 108 ? 10.031 5.781 -9.648 1 98.38 108 THR A C 1
ATOM 837 O O . THR A 1 108 ? 8.82 5.625 -9.469 1 98.38 108 THR A O 1
ATOM 840 N N . ALA A 1 109 ? 10.867 4.762 -9.906 1 98.75 109 ALA A N 1
ATOM 841 C CA . ALA A 1 109 ? 10.383 3.383 -9.875 1 98.75 109 ALA A CA 1
ATOM 842 C C . ALA A 1 109 ? 9.867 3.016 -8.492 1 98.75 109 ALA A C 1
ATOM 844 O O . ALA A 1 109 ? 8.812 2.389 -8.359 1 98.75 109 ALA A O 1
ATOM 845 N N . ILE A 1 110 ? 10.602 3.42 -7.445 1 98.75 110 ILE A N 1
ATOM 846 C CA . ILE A 1 110 ? 10.164 3.158 -6.078 1 98.75 110 ILE A CA 1
ATOM 847 C C . ILE A 1 110 ? 8.812 3.82 -5.828 1 98.75 110 ILE A C 1
ATOM 849 O O . ILE A 1 110 ? 7.879 3.174 -5.352 1 98.75 110 ILE A O 1
ATOM 853 N N . LEU A 1 111 ? 8.664 5.059 -6.23 1 98.75 111 LEU A N 1
ATOM 854 C CA . LEU A 1 111 ? 7.434 5.809 -5.992 1 98.75 111 LEU A CA 1
ATOM 855 C C . LEU A 1 111 ? 6.285 5.25 -6.824 1 98.75 111 LEU A C 1
ATOM 857 O O . LEU A 1 111 ? 5.133 5.258 -6.383 1 98.75 111 LEU A O 1
ATOM 861 N N . ALA A 1 112 ? 6.609 4.852 -8.047 1 98.88 112 ALA A N 1
ATOM 862 C CA . ALA A 1 112 ? 5.578 4.277 -8.906 1 98.88 112 ALA A CA 1
ATOM 863 C C . ALA A 1 112 ? 4.984 3.016 -8.281 1 98.88 112 ALA A C 1
ATOM 865 O O . ALA A 1 112 ? 3.77 2.812 -8.312 1 98.88 112 ALA A O 1
ATOM 866 N N . GLY A 1 113 ? 5.879 2.18 -7.789 1 98.88 113 GLY A N 1
ATOM 867 C CA . GLY A 1 113 ? 5.387 1.017 -7.07 1 98.88 113 GLY A CA 1
ATOM 868 C C . GLY A 1 113 ? 4.535 1.375 -5.863 1 98.88 113 GLY A C 1
ATOM 869 O O . GLY A 1 113 ? 3.445 0.83 -5.684 1 98.88 113 GLY A O 1
ATOM 870 N N . ASP A 1 114 ? 4.996 2.324 -5.039 1 98.88 114 ASP A N 1
ATOM 871 C CA . ASP A 1 114 ? 4.258 2.77 -3.861 1 98.88 114 ASP A CA 1
ATOM 872 C C . ASP A 1 114 ? 2.881 3.305 -4.246 1 98.88 114 ASP A C 1
ATOM 874 O O . ASP A 1 114 ? 1.887 3.012 -3.578 1 98.88 114 ASP A O 1
ATOM 878 N N . ALA A 1 115 ? 2.844 4.086 -5.262 1 98.88 115 ALA A N 1
ATOM 879 C CA . ALA A 1 115 ? 1.607 4.734 -5.695 1 98.88 115 ALA A CA 1
ATOM 880 C C . ALA A 1 115 ? 0.627 3.713 -6.27 1 98.88 115 ALA A C 1
ATOM 882 O O . ALA A 1 115 ? -0.584 3.826 -6.066 1 98.88 115 ALA A O 1
ATOM 883 N N . LEU A 1 116 ? 1.149 2.762 -7.027 1 98.94 116 LEU A N 1
ATOM 884 C CA . LEU A 1 116 ? 0.288 1.725 -7.586 1 98.94 116 LEU A CA 1
ATOM 885 C C . LEU A 1 116 ? -0.307 0.859 -6.48 1 98.94 116 LEU A C 1
ATOM 887 O O . LEU A 1 116 ? -1.463 0.438 -6.57 1 98.94 116 LEU A O 1
ATOM 891 N N . GLN A 1 117 ? 0.487 0.531 -5.457 1 98.94 117 GLN A N 1
ATOM 892 C CA . GLN A 1 117 ? -0.058 -0.21 -4.324 1 98.94 117 GLN A CA 1
ATOM 893 C C . GLN A 1 117 ? -1.217 0.545 -3.68 1 98.94 117 GLN A C 1
ATOM 895 O O . GLN A 1 117 ? -2.271 -0.035 -3.414 1 98.94 117 GLN A O 1
ATOM 900 N N . ALA A 1 118 ? -1.013 1.825 -3.441 1 98.88 118 ALA A N 1
ATOM 901 C CA . ALA A 1 118 ? -2.074 2.641 -2.855 1 98.88 118 ALA A CA 1
ATOM 902 C C . ALA A 1 118 ? -3.281 2.721 -3.783 1 98.88 118 ALA A C 1
ATOM 904 O O . ALA A 1 118 ? -4.426 2.705 -3.326 1 98.88 118 ALA A O 1
ATOM 905 N N . LEU A 1 119 ? -3.006 2.801 -5.066 1 98.88 119 LEU A N 1
ATOM 906 C CA . LEU A 1 119 ? -4.09 2.891 -6.043 1 98.88 119 LEU A CA 1
ATOM 907 C C . LEU A 1 119 ? -4.961 1.641 -6.004 1 98.88 119 LEU A C 1
ATOM 909 O O . LEU A 1 119 ? -6.18 1.724 -6.164 1 98.88 119 LEU A O 1
ATOM 913 N N . ALA A 1 120 ? -4.328 0.507 -5.855 1 98.94 120 ALA A N 1
ATOM 914 C CA . ALA A 1 120 ? -5.082 -0.736 -5.727 1 98.94 120 ALA A CA 1
ATOM 915 C C . ALA A 1 120 ? -6.129 -0.631 -4.625 1 98.94 120 ALA A C 1
ATOM 917 O O . ALA A 1 120 ? -7.289 -1.007 -4.82 1 98.94 120 ALA A O 1
ATOM 918 N N . PHE A 1 121 ? -5.723 -0.08 -3.506 1 98.88 121 PHE A N 1
ATOM 919 C CA . PHE A 1 121 ? -6.625 0.022 -2.365 1 98.88 121 PHE A CA 1
ATOM 920 C C . PHE A 1 121 ? -7.645 1.134 -2.578 1 98.88 121 PHE A C 1
ATOM 922 O O . PHE A 1 121 ? -8.789 1.03 -2.125 1 98.88 121 PHE A O 1
ATOM 929 N N . GLU A 1 122 ? -7.234 2.184 -3.277 1 98.5 122 GLU A N 1
ATOM 930 C CA . GLU A 1 122 ? -8.195 3.215 -3.662 1 98.5 122 GLU A CA 1
ATOM 931 C C . GLU A 1 122 ? -9.305 2.637 -4.535 1 98.5 122 GLU A C 1
ATOM 933 O O . GLU A 1 122 ? -10.484 2.887 -4.289 1 98.5 122 GLU A O 1
ATOM 938 N N . ILE A 1 123 ? -8.922 1.834 -5.48 1 98.5 123 ILE A N 1
ATOM 939 C CA . ILE A 1 123 ? -9.859 1.253 -6.438 1 98.5 123 ILE A CA 1
ATOM 940 C C . ILE A 1 123 ? -10.82 0.31 -5.715 1 98.5 123 ILE A C 1
ATOM 942 O O . ILE A 1 123 ? -12.039 0.404 -5.883 1 98.5 123 ILE A O 1
ATOM 946 N N . ILE A 1 124 ? -10.258 -0.547 -4.852 1 98.38 124 ILE A N 1
ATOM 947 C CA . ILE A 1 124 ? -11.07 -1.621 -4.289 1 98.38 124 ILE A CA 1
ATOM 948 C C . ILE A 1 124 ? -11.914 -1.081 -3.137 1 98.38 124 ILE A C 1
ATOM 950 O O . ILE A 1 124 ? -12.844 -1.746 -2.676 1 98.38 124 ILE A O 1
ATOM 954 N N . SER A 1 125 ? -11.594 0.152 -2.676 1 97.94 125 SER A N 1
ATOM 955 C CA . SER A 1 125 ? -12.383 0.729 -1.589 1 97.94 125 SER A CA 1
ATOM 956 C C . SER A 1 125 ? -13.5 1.614 -2.125 1 97.94 125 SER A C 1
ATOM 958 O O . SER A 1 125 ? -14.375 2.045 -1.368 1 97.94 125 SER A O 1
ATOM 960 N N . ASP A 1 126 ? -13.516 1.878 -3.395 1 96.69 126 ASP A N 1
ATOM 961 C CA . ASP A 1 126 ? -14.625 2.6 -4.008 1 96.69 126 ASP A CA 1
ATOM 962 C C . ASP A 1 126 ? -15.898 1.752 -4.012 1 96.69 126 ASP A C 1
ATOM 964 O O . ASP A 1 126 ? -15.836 0.53 -4.164 1 96.69 126 ASP A O 1
ATOM 968 N N . PRO A 1 127 ? -17 2.443 -3.877 1 95.5 127 PRO A N 1
ATOM 969 C CA . PRO A 1 127 ? -18.25 1.679 -3.994 1 95.5 127 PRO A CA 1
ATOM 970 C C . PRO A 1 127 ? -18.344 0.898 -5.305 1 95.5 127 PRO A C 1
ATOM 972 O O . PRO A 1 127 ? -18.031 1.439 -6.371 1 95.5 127 PRO A O 1
ATOM 975 N N . ILE A 1 128 ? -18.672 -0.333 -5.207 1 95.88 128 ILE A N 1
ATOM 976 C CA . ILE A 1 128 ? -18.828 -1.228 -6.348 1 95.88 128 ILE A CA 1
ATOM 977 C C . ILE A 1 128 ? -20.297 -1.606 -6.516 1 95.88 128 ILE A C 1
ATOM 979 O O . ILE A 1 128 ? -20.969 -1.925 -5.539 1 95.88 128 ILE A O 1
ATOM 983 N N . GLU A 1 129 ? -20.703 -1.58 -7.758 1 93.81 129 GLU A N 1
ATOM 984 C CA . GLU A 1 129 ? -22.094 -1.889 -8.039 1 93.81 129 GLU A CA 1
ATOM 985 C C . GLU A 1 129 ? -22.469 -3.289 -7.562 1 93.81 129 GLU A C 1
ATOM 987 O O . GLU A 1 129 ? -21.734 -4.25 -7.816 1 93.81 129 GLU A O 1
ATOM 992 N N . ASN A 1 130 ? -23.547 -3.443 -6.816 1 95.19 130 ASN A N 1
ATOM 993 C CA . ASN A 1 130 ? -24.125 -4.703 -6.348 1 95.19 130 ASN A CA 1
ATOM 994 C C . ASN A 1 130 ? -23.25 -5.348 -5.277 1 95.19 130 ASN A C 1
ATOM 996 O O . ASN A 1 130 ? -23.312 -6.562 -5.066 1 95.19 130 ASN A O 1
ATOM 1000 N N . ILE A 1 131 ? -22.422 -4.605 -4.742 1 97.12 131 ILE A N 1
ATOM 1001 C CA . ILE A 1 131 ? -21.562 -5.082 -3.662 1 97.12 131 ILE A CA 1
ATOM 1002 C C . ILE A 1 131 ? -21.812 -4.27 -2.396 1 97.12 131 ILE A C 1
ATOM 1004 O O . ILE A 1 131 ? -21.844 -3.037 -2.436 1 97.12 131 ILE A O 1
ATOM 1008 N N . THR A 1 132 ? -22.109 -4.953 -1.302 1 97.69 132 THR A N 1
ATOM 1009 C CA . THR A 1 132 ? -22.344 -4.262 -0.037 1 97.69 132 THR A CA 1
ATOM 1010 C C . THR A 1 132 ? -21.031 -3.752 0.551 1 97.69 132 THR A C 1
ATOM 1012 O O . THR A 1 132 ? -19.969 -4.262 0.222 1 97.69 132 THR A O 1
ATOM 1015 N N . PRO A 1 133 ? -21.109 -2.775 1.45 1 97.38 133 PRO A N 1
ATOM 1016 C CA . PRO A 1 133 ? -19.875 -2.293 2.098 1 97.38 133 PRO A CA 1
ATOM 1017 C C . PRO A 1 133 ? -19.125 -3.398 2.836 1 97.38 133 PRO A C 1
ATOM 1019 O O . PRO A 1 133 ? -17.891 -3.393 2.875 1 97.38 133 PRO A O 1
ATOM 1022 N N . SER A 1 134 ? -19.875 -4.316 3.393 1 97.38 134 SER A N 1
ATOM 1023 C CA . SER A 1 134 ? -19.234 -5.426 4.09 1 97.38 134 SER A CA 1
ATOM 1024 C C . SER A 1 134 ? -18.438 -6.301 3.127 1 97.38 134 SER A C 1
ATOM 1026 O O . SER A 1 134 ? -17.328 -6.738 3.447 1 97.38 134 SER A O 1
ATOM 1028 N N . GLN A 1 135 ? -19.016 -6.566 1.953 1 97.75 135 GLN A N 1
ATOM 1029 C CA . GLN A 1 135 ? -18.297 -7.312 0.923 1 97.75 135 GLN A CA 1
ATOM 1030 C C . GLN A 1 135 ? -17.078 -6.543 0.433 1 97.75 135 GLN A C 1
ATOM 1032 O O . GLN A 1 135 ? -16 -7.121 0.259 1 97.75 135 GLN A O 1
ATOM 1037 N N . ASN A 1 136 ? -17.375 -5.305 0.222 1 97.62 136 ASN A N 1
ATOM 1038 C CA . ASN A 1 136 ? -16.297 -4.426 -0.232 1 97.62 136 ASN A CA 1
ATOM 1039 C C . ASN A 1 136 ? -15.133 -4.418 0.747 1 97.62 136 ASN A C 1
ATOM 1041 O O . ASN A 1 136 ? -13.969 -4.527 0.338 1 97.62 136 ASN A O 1
ATOM 1045 N N . LEU A 1 137 ? -15.438 -4.332 1.956 1 98 137 LEU A N 1
ATOM 1046 C CA . LEU A 1 137 ? -14.43 -4.355 3.01 1 98 137 LEU A CA 1
ATOM 1047 C C . LEU A 1 137 ? -13.695 -5.691 3.035 1 98 137 LEU A C 1
ATOM 1049 O O . LEU A 1 137 ? -12.484 -5.738 3.254 1 98 137 LEU A O 1
ATOM 1053 N N . ALA A 1 138 ? -14.391 -6.762 2.83 1 98.25 138 ALA A N 1
ATOM 1054 C CA . ALA A 1 138 ? -13.789 -8.086 2.777 1 98.25 138 ALA A CA 1
ATOM 1055 C C . ALA A 1 138 ? -12.789 -8.188 1.629 1 98.25 138 ALA A C 1
ATOM 1057 O O . ALA A 1 138 ? -11.758 -8.852 1.754 1 98.25 138 ALA A O 1
ATOM 1058 N N . MET A 1 139 ? -13.109 -7.57 0.528 1 98.69 139 MET A N 1
ATOM 1059 C CA . MET A 1 139 ? -12.203 -7.559 -0.613 1 98.69 139 MET A CA 1
ATOM 1060 C C . MET A 1 139 ? -10.922 -6.797 -0.279 1 98.69 139 MET A C 1
ATOM 1062 O O . MET A 1 139 ? -9.82 -7.242 -0.624 1 98.69 139 MET A O 1
ATOM 1066 N N . VAL A 1 140 ? -11.094 -5.664 0.423 1 98.81 140 VAL A N 1
ATOM 1067 C CA . VAL A 1 140 ? -9.938 -4.875 0.844 1 98.81 140 VAL A CA 1
ATOM 1068 C C . VAL A 1 140 ? -9.039 -5.719 1.745 1 98.81 140 VAL A C 1
ATOM 1070 O O . VAL A 1 140 ? -7.82 -5.758 1.557 1 98.81 140 VAL A O 1
ATOM 1073 N N . LYS A 1 141 ? -9.617 -6.387 2.648 1 98.5 141 LYS A N 1
ATOM 1074 C CA . LYS A 1 141 ? -8.883 -7.207 3.604 1 98.5 141 LYS A CA 1
ATOM 1075 C C . LYS A 1 141 ? -8.148 -8.352 2.896 1 98.5 141 LYS A C 1
ATOM 1077 O O . LYS A 1 141 ? -6.988 -8.625 3.189 1 98.5 141 LYS A O 1
ATOM 1082 N N . ALA A 1 142 ? -8.844 -8.984 1.985 1 98.75 142 ALA A N 1
ATOM 1083 C CA . ALA A 1 142 ? -8.234 -10.07 1.22 1 98.75 142 ALA A CA 1
ATOM 1084 C C . ALA A 1 142 ? -7.02 -9.57 0.445 1 98.75 142 ALA A C 1
ATOM 1086 O O . ALA A 1 142 ? -5.973 -10.227 0.439 1 98.75 142 ALA A O 1
ATOM 1087 N N . LEU A 1 143 ? -7.18 -8.43 -0.178 1 98.88 143 LEU A N 1
ATOM 1088 C CA . LEU A 1 143 ? -6.098 -7.863 -0.973 1 98.88 143 LEU A CA 1
ATOM 1089 C C . LEU A 1 143 ? -4.918 -7.48 -0.086 1 98.88 143 LEU A C 1
ATOM 1091 O O . LEU A 1 143 ? -3.762 -7.73 -0.438 1 98.88 143 LEU A O 1
ATOM 1095 N N . ALA A 1 144 ? -5.18 -6.855 1.046 1 98.81 144 ALA A N 1
ATOM 1096 C CA . ALA A 1 144 ? -4.137 -6.422 1.973 1 98.81 144 ALA A CA 1
ATOM 1097 C C . ALA A 1 144 ? -3.35 -7.617 2.506 1 98.81 144 ALA A C 1
ATOM 1099 O O . ALA A 1 144 ? -2.119 -7.586 2.549 1 98.81 144 ALA A O 1
ATOM 1100 N N . ASN A 1 145 ? -4.035 -8.664 2.863 1 98.44 145 ASN A N 1
ATOM 1101 C CA . ASN A 1 145 ? -3.383 -9.867 3.367 1 98.44 145 ASN A CA 1
ATOM 1102 C C . ASN A 1 145 ? -2.518 -10.531 2.297 1 98.44 145 ASN A C 1
ATOM 1104 O O . ASN A 1 145 ? -1.381 -10.922 2.566 1 98.44 145 ASN A O 1
ATOM 1108 N N . ALA A 1 146 ? -3.07 -10.617 1.16 1 98.75 146 ALA A N 1
ATOM 1109 C CA . ALA A 1 146 ? -2.375 -11.289 0.063 1 98.75 146 ALA A CA 1
ATOM 1110 C C . ALA A 1 146 ? -1.125 -10.516 -0.346 1 98.75 146 ALA A C 1
ATOM 1112 O O . ALA A 1 146 ? -0.121 -11.109 -0.743 1 98.75 146 ALA A O 1
ATOM 1113 N N . SER A 1 147 ? -1.178 -9.188 -0.271 1 98.69 147 SER A N 1
ATOM 1114 C CA . SER A 1 147 ? -0.088 -8.352 -0.763 1 98.69 147 SER A CA 1
ATOM 1115 C C . SER A 1 147 ? 0.956 -8.109 0.322 1 98.69 147 SER A C 1
ATOM 1117 O O . SER A 1 147 ? 2.078 -7.688 0.029 1 98.69 147 SER A O 1
ATOM 1119 N N . GLY A 1 148 ? 0.591 -8.328 1.576 1 98.62 148 GLY A N 1
ATOM 1120 C CA . GLY A 1 148 ? 1.403 -7.891 2.701 1 98.62 148 GLY A CA 1
ATOM 1121 C C . GLY A 1 148 ? 2.371 -8.953 3.184 1 98.62 148 GLY A C 1
ATOM 1122 O O . GLY A 1 148 ? 2.742 -9.852 2.426 1 98.62 148 GLY A O 1
ATOM 1123 N N . TYR A 1 149 ? 2.832 -8.82 4.449 1 98.69 149 TYR A N 1
ATOM 1124 C CA . TYR A 1 149 ? 3.818 -9.68 5.098 1 98.69 149 TYR A CA 1
ATOM 1125 C C . TYR A 1 149 ? 3.354 -11.125 5.113 1 98.69 149 TYR A C 1
ATOM 1127 O O . TYR A 1 149 ? 4.145 -12.039 4.867 1 98.69 149 TYR A O 1
ATOM 1135 N N . SER A 1 150 ? 2.104 -11.32 5.32 1 98.06 150 SER A N 1
ATOM 1136 C CA . SER A 1 150 ? 1.556 -12.664 5.43 1 98.06 150 SER A CA 1
ATOM 1137 C C . SER A 1 150 ? 1.303 -13.273 4.055 1 98.06 150 SER A C 1
ATOM 1139 O O . SER A 1 150 ? 0.825 -14.406 3.951 1 98.06 150 SER A O 1
ATOM 1141 N N . GLY A 1 151 ? 1.583 -12.555 3.01 1 98.5 151 GLY A N 1
ATOM 1142 C CA . GLY A 1 151 ? 1.43 -12.992 1.633 1 98.5 151 GLY A CA 1
ATOM 1143 C C . GLY A 1 151 ? 2.646 -12.703 0.775 1 98.5 151 GLY A C 1
ATOM 1144 O O . GLY A 1 151 ? 3.76 -13.125 1.106 1 98.5 151 GLY A O 1
ATOM 1145 N N . MET A 1 152 ? 2.424 -11.891 -0.254 1 98.62 152 MET A N 1
ATOM 1146 C CA . MET A 1 152 ? 3.375 -11.648 -1.334 1 98.62 152 MET A CA 1
ATOM 1147 C C . MET A 1 152 ? 4.684 -11.086 -0.788 1 98.62 152 MET A C 1
ATOM 1149 O O . MET A 1 152 ? 5.766 -11.539 -1.162 1 98.62 152 MET A O 1
ATOM 1153 N N . CYS A 1 153 ? 4.617 -10.109 0.116 1 98.69 153 CYS A N 1
ATOM 1154 C CA . CYS A 1 153 ? 5.828 -9.516 0.666 1 98.69 153 CYS A CA 1
ATOM 1155 C C . CYS A 1 153 ? 6.613 -10.523 1.487 1 98.69 153 CYS A C 1
ATOM 1157 O O . CYS A 1 153 ? 7.844 -10.578 1.409 1 98.69 153 CYS A O 1
ATOM 1159 N N . GLY A 1 154 ? 5.891 -11.273 2.297 1 98.44 154 GLY A N 1
ATOM 1160 C CA . GLY A 1 154 ? 6.559 -12.328 3.049 1 98.44 154 GLY A CA 1
ATOM 1161 C C . GLY A 1 154 ? 7.223 -13.367 2.166 1 98.44 154 GLY A C 1
ATOM 1162 O O . GLY A 1 154 ? 8.359 -13.773 2.426 1 98.44 154 GLY A O 1
ATOM 1163 N N . GLY A 1 155 ? 6.523 -13.805 1.136 1 98.06 155 GLY A N 1
ATOM 1164 C CA . GLY A 1 155 ? 7.098 -14.734 0.176 1 98.06 155 GLY A CA 1
ATOM 1165 C C . GLY A 1 155 ? 8.344 -14.195 -0.505 1 98.06 155 GLY A C 1
ATOM 1166 O O . GLY A 1 155 ? 9.32 -14.922 -0.691 1 98.06 155 GLY A O 1
ATOM 1167 N N . GLN A 1 156 ? 8.297 -12.953 -0.925 1 97.38 156 GLN A N 1
ATOM 1168 C CA . GLN A 1 156 ? 9.453 -12.32 -1.546 1 97.38 156 GLN A CA 1
ATOM 1169 C C . GLN A 1 156 ? 10.633 -12.266 -0.58 1 97.38 156 GLN A C 1
ATOM 1171 O O . GLN A 1 156 ? 11.781 -12.469 -0.981 1 97.38 156 GLN A O 1
ATOM 1176 N N . ALA A 1 157 ? 10.359 -11.938 0.666 1 97.88 157 ALA A N 1
ATOM 1177 C CA . ALA A 1 157 ? 11.414 -11.906 1.679 1 97.88 157 ALA A CA 1
ATOM 1178 C C . ALA A 1 157 ? 12.047 -13.281 1.857 1 97.88 157 ALA A C 1
ATOM 1180 O O . ALA A 1 157 ? 13.266 -13.398 1.989 1 97.88 157 ALA A O 1
ATOM 1181 N N . MET A 1 158 ? 11.219 -14.32 1.903 1 96.88 158 MET A N 1
ATOM 1182 C CA . MET A 1 158 ? 11.719 -15.688 1.977 1 96.88 158 MET A CA 1
ATOM 1183 C C . MET A 1 158 ? 12.617 -16 0.783 1 96.88 158 MET A C 1
ATOM 1185 O O . MET A 1 158 ? 13.656 -16.641 0.935 1 96.88 158 MET A O 1
ATOM 1189 N N . ASP A 1 159 ? 12.148 -15.547 -0.38 1 94.88 159 ASP A N 1
ATOM 1190 C CA . ASP A 1 159 ? 12.906 -15.773 -1.605 1 94.88 159 ASP A CA 1
ATOM 1191 C C . ASP A 1 159 ? 14.289 -15.125 -1.522 1 94.88 159 ASP A C 1
ATOM 1193 O O . ASP A 1 159 ? 15.289 -15.734 -1.901 1 94.88 159 ASP A O 1
ATOM 1197 N N . LEU A 1 160 ? 14.328 -13.875 -1.071 1 93.62 160 LEU A N 1
ATOM 1198 C CA . LEU A 1 160 ? 15.586 -13.164 -0.911 1 93.62 160 LEU A CA 1
ATOM 1199 C C . LEU A 1 160 ? 16.484 -13.859 0.106 1 93.62 160 LEU A C 1
ATOM 1201 O O . LEU A 1 160 ? 17.688 -14.016 -0.118 1 93.62 160 LEU A O 1
ATOM 1205 N N . SER A 1 161 ? 15.891 -14.281 1.183 1 93.31 161 SER A N 1
ATOM 1206 C CA . SER A 1 161 ? 16.625 -14.938 2.254 1 93.31 161 SER A CA 1
ATOM 1207 C C . SER A 1 161 ? 17.172 -16.281 1.797 1 93.31 161 SER A C 1
ATOM 1209 O O . SER A 1 161 ? 18.188 -16.75 2.312 1 93.31 161 SER A O 1
ATOM 1211 N N . ALA A 1 162 ? 16.516 -16.906 0.855 1 91.56 162 ALA A N 1
ATOM 1212 C CA . ALA A 1 162 ? 16.875 -18.234 0.376 1 91.56 162 ALA A CA 1
ATOM 1213 C C . ALA A 1 162 ? 17.953 -18.156 -0.706 1 91.56 162 ALA A C 1
ATOM 1215 O O . ALA A 1 162 ? 18.531 -19.172 -1.098 1 91.56 162 ALA A O 1
ATOM 1216 N N . THR A 1 163 ? 18.234 -16.906 -1.119 1 87.69 163 THR A N 1
ATOM 1217 C CA . THR A 1 163 ? 19.234 -16.75 -2.174 1 87.69 163 THR A CA 1
ATOM 1218 C C . THR A 1 163 ? 20.594 -17.25 -1.709 1 87.69 163 THR A C 1
ATOM 1220 O O . THR A 1 163 ? 21.031 -16.953 -0.588 1 87.69 163 THR A O 1
ATOM 1223 N N . ASN A 1 164 ? 21.312 -18 -2.529 1 86.75 164 ASN A N 1
ATOM 1224 C CA . ASN A 1 164 ? 22.609 -18.594 -2.281 1 86.75 164 ASN A CA 1
ATOM 1225 C C . ASN A 1 164 ? 22.547 -19.625 -1.151 1 86.75 164 ASN A C 1
ATOM 1227 O O . ASN A 1 164 ? 23.547 -19.891 -0.489 1 86.75 164 ASN A O 1
ATOM 1231 N N . LYS A 1 165 ? 21.359 -20.141 -0.819 1 86.81 165 LYS A N 1
ATOM 1232 C CA . LYS A 1 165 ? 21.156 -21.188 0.176 1 86.81 165 LYS A CA 1
ATOM 1233 C C . LYS A 1 165 ? 20.312 -22.328 -0.395 1 86.81 165 LYS A C 1
ATOM 1235 O O . LYS A 1 165 ? 19.422 -22.094 -1.214 1 86.81 165 LYS A O 1
ATOM 1240 N N . GLN A 1 166 ? 20.625 -23.453 0.01 1 88.25 166 GLN A N 1
ATOM 1241 C CA . GLN A 1 166 ? 19.766 -24.594 -0.313 1 88.25 166 GLN A CA 1
ATOM 1242 C C . GLN A 1 166 ? 18.625 -24.719 0.699 1 88.25 166 GLN A C 1
ATOM 1244 O O . GLN A 1 166 ? 18.875 -24.797 1.905 1 88.25 166 GLN A O 1
ATOM 1249 N N . ILE A 1 167 ? 17.453 -24.656 0.148 1 92.44 167 ILE A N 1
ATOM 1250 C CA . ILE A 1 167 ? 16.312 -24.797 1.052 1 92.44 167 ILE A CA 1
ATOM 1251 C C . ILE A 1 167 ? 15.57 -26.094 0.744 1 92.44 167 ILE A C 1
ATOM 1253 O O . ILE A 1 167 ? 15.703 -26.656 -0.35 1 92.44 167 ILE A O 1
ATOM 1257 N N . GLU A 1 168 ? 14.836 -26.594 1.747 1 95.38 168 GLU A N 1
ATOM 1258 C CA . GLU A 1 168 ? 14.039 -27.812 1.604 1 95.38 168 GLU A CA 1
ATOM 1259 C C . GLU A 1 168 ? 12.797 -27.562 0.755 1 95.38 168 GLU A C 1
ATOM 1261 O O . GLU A 1 168 ? 12.367 -26.422 0.597 1 95.38 168 GLU A O 1
ATOM 1266 N N . LEU A 1 169 ? 12.297 -28.641 0.237 1 95.62 169 LEU A N 1
ATOM 1267 C CA . LEU A 1 169 ? 11.125 -28.562 -0.62 1 95.62 169 LEU A CA 1
ATOM 1268 C C . LEU A 1 169 ? 9.953 -27.922 0.114 1 95.62 169 LEU A C 1
ATOM 1270 O O . LEU A 1 169 ? 9.211 -27.125 -0.466 1 95.62 169 LEU A O 1
ATOM 1274 N N . ALA A 1 170 ? 9.789 -28.25 1.359 1 96.5 170 ALA A N 1
ATOM 1275 C CA . ALA A 1 170 ? 8.688 -27.703 2.145 1 96.5 170 ALA A CA 1
ATOM 1276 C C . ALA A 1 170 ? 8.773 -26.172 2.236 1 96.5 170 ALA A C 1
ATOM 1278 O O . ALA A 1 170 ? 7.762 -25.484 2.18 1 96.5 170 ALA A O 1
ATOM 1279 N N . THR A 1 171 ? 9.961 -25.688 2.404 1 96.31 171 THR A N 1
ATOM 1280 C CA . THR A 1 171 ? 10.195 -24.25 2.467 1 96.31 171 THR A CA 1
ATOM 1281 C C . THR A 1 171 ? 9.945 -23.609 1.108 1 96.31 171 THR A C 1
ATOM 1283 O O . THR A 1 171 ? 9.375 -22.516 1.032 1 96.31 171 THR A O 1
ATOM 1286 N N . LEU A 1 172 ? 10.383 -24.297 0.081 1 96.31 172 LEU A N 1
ATOM 1287 C CA . LEU A 1 172 ? 10.156 -23.797 -1.27 1 96.31 172 LEU A CA 1
ATOM 1288 C C . LEU A 1 172 ? 8.664 -23.703 -1.569 1 96.31 172 LEU A C 1
ATOM 1290 O O . LEU A 1 172 ? 8.219 -22.719 -2.168 1 96.31 172 LEU A O 1
ATOM 1294 N N . ILE A 1 173 ? 7.938 -24.688 -1.154 1 97.31 173 ILE A N 1
ATOM 1295 C CA . ILE A 1 173 ? 6.488 -24.703 -1.347 1 97.31 173 ILE A CA 1
ATOM 1296 C C . ILE A 1 173 ? 5.859 -23.516 -0.619 1 97.31 173 ILE A C 1
ATOM 1298 O O . ILE A 1 173 ? 5.043 -22.797 -1.192 1 97.31 173 ILE A O 1
ATOM 1302 N N . LYS A 1 174 ? 6.258 -23.312 0.631 1 97.19 174 LYS A N 1
ATOM 1303 C CA . LYS A 1 174 ? 5.727 -22.203 1.419 1 97.19 174 LYS A CA 1
ATOM 1304 C C . LYS A 1 174 ? 6.055 -20.859 0.769 1 97.19 174 LYS A C 1
ATOM 1306 O O . LYS A 1 174 ? 5.188 -19.984 0.662 1 97.19 174 LYS A O 1
ATOM 1311 N N . LEU A 1 175 ? 7.254 -20.734 0.311 1 96.81 175 LEU A N 1
ATOM 1312 C CA . LEU A 1 175 ? 7.73 -19.531 -0.368 1 96.81 175 LEU A CA 1
ATOM 1313 C C . LEU A 1 175 ? 6.848 -19.203 -1.568 1 96.81 175 LEU A C 1
ATOM 1315 O O . LEU A 1 175 ? 6.344 -18.094 -1.687 1 96.81 175 LEU A O 1
ATOM 1319 N N . HIS A 1 176 ? 6.551 -20.156 -2.373 1 97 176 HIS A N 1
ATOM 1320 C CA . HIS A 1 176 ? 5.828 -19.922 -3.617 1 97 176 HIS A CA 1
ATOM 1321 C C . HIS A 1 176 ? 4.332 -19.75 -3.361 1 97 176 HIS A C 1
ATOM 1323 O O . HIS A 1 176 ? 3.66 -19 -4.07 1 97 176 HIS A O 1
ATOM 1329 N N . LYS A 1 177 ? 3.822 -20.406 -2.295 1 97.94 177 LYS A N 1
ATOM 1330 C CA . LYS A 1 177 ? 2.438 -20.203 -1.886 1 97.94 177 LYS A CA 1
ATOM 1331 C C . LYS A 1 177 ? 2.197 -18.734 -1.516 1 97.94 177 LYS A C 1
ATOM 1333 O O . LYS A 1 177 ? 1.101 -18.203 -1.719 1 97.94 177 LYS A O 1
ATOM 1338 N N . LEU A 1 178 ? 3.242 -18.156 -1.012 1 98.25 178 LEU A N 1
ATOM 1339 C CA . LEU A 1 178 ? 3.127 -16.766 -0.582 1 98.25 178 LEU A CA 1
ATOM 1340 C C . LEU A 1 178 ? 3.473 -15.812 -1.722 1 98.25 178 LEU A C 1
ATOM 1342 O O . LEU A 1 178 ? 2.621 -15.039 -2.172 1 98.25 178 LEU A O 1
ATOM 1346 N N . LYS A 1 179 ? 4.676 -15.961 -2.303 1 97.38 179 LYS A N 1
ATOM 1347 C CA . LYS A 1 179 ? 5.207 -15.016 -3.281 1 97.38 179 LYS A CA 1
ATOM 1348 C C . LYS A 1 179 ? 4.309 -14.93 -4.508 1 97.38 179 LYS A C 1
ATOM 1350 O O . LYS A 1 179 ? 3.986 -13.836 -4.977 1 97.38 179 LYS A O 1
ATOM 1355 N N . THR A 1 180 ? 3.846 -16.047 -4.98 1 96.56 180 THR A N 1
ATOM 1356 C CA . THR A 1 180 ? 3.055 -16.109 -6.203 1 96.56 180 THR A CA 1
ATOM 1357 C C . THR A 1 180 ? 1.619 -16.516 -5.898 1 96.56 180 THR A C 1
ATOM 1359 O O . THR A 1 180 ? 0.671 -15.906 -6.398 1 96.56 180 THR A O 1
ATOM 1362 N N . GLY A 1 181 ? 1.465 -17.438 -5.051 1 98.12 181 GLY A N 1
ATOM 1363 C CA . GLY A 1 181 ? 0.178 -18.062 -4.805 1 98.12 181 GLY A CA 1
ATOM 1364 C C . GLY A 1 181 ? -0.81 -17.156 -4.105 1 98.12 181 GLY A C 1
ATOM 1365 O O . GLY A 1 181 ? -2.014 -17.219 -4.363 1 98.12 181 GLY A O 1
ATOM 1366 N N . ALA A 1 182 ? -0.318 -16.297 -3.242 1 98.5 182 ALA A N 1
ATOM 1367 C CA . ALA A 1 182 ? -1.197 -15.477 -2.416 1 98.5 182 ALA A CA 1
ATOM 1368 C C . ALA A 1 182 ? -2.062 -14.562 -3.281 1 98.5 182 ALA A C 1
ATOM 1370 O O . ALA A 1 182 ? -3.266 -14.438 -3.047 1 98.5 182 ALA A O 1
ATOM 1371 N N . LEU A 1 183 ? -1.48 -13.953 -4.254 1 98.56 183 LEU A N 1
ATOM 1372 C CA . LEU A 1 183 ? -2.236 -13.023 -5.09 1 98.56 183 LEU A CA 1
ATOM 1373 C C . LEU A 1 183 ? -3.17 -13.781 -6.027 1 98.56 183 LEU A C 1
ATOM 1375 O O . LEU A 1 183 ? -4.254 -13.289 -6.359 1 98.56 183 LEU A O 1
ATOM 1379 N N . ILE A 1 184 ? -2.789 -14.938 -6.492 1 98.38 184 ILE A N 1
ATOM 1380 C CA . ILE A 1 184 ? -3.662 -15.773 -7.312 1 98.38 184 ILE A CA 1
ATOM 1381 C C . ILE A 1 184 ? -4.875 -16.219 -6.496 1 98.38 184 ILE A C 1
ATOM 1383 O O . ILE A 1 184 ? -6.012 -16.141 -6.969 1 98.38 184 ILE A O 1
ATOM 1387 N N . ARG A 1 185 ? -4.605 -16.656 -5.301 1 98.75 185 ARG A N 1
ATOM 1388 C CA . ARG A 1 185 ? -5.691 -17.031 -4.398 1 98.75 185 ARG A CA 1
ATOM 1389 C C . ARG A 1 185 ? -6.633 -15.844 -4.164 1 98.75 185 ARG A C 1
ATOM 1391 O O . ARG A 1 185 ? -7.852 -16.016 -4.137 1 98.75 185 ARG A O 1
ATOM 1398 N N . CYS A 1 186 ? -6.059 -14.688 -4.004 1 98.88 186 CYS A N 1
ATOM 1399 C CA . CYS A 1 186 ? -6.848 -13.484 -3.781 1 98.88 186 CYS A CA 1
ATOM 1400 C C . CYS A 1 186 ? -7.766 -13.203 -4.965 1 98.88 186 CYS A C 1
ATOM 1402 O O . CYS A 1 186 ? -8.898 -12.766 -4.789 1 98.88 186 CYS A O 1
ATOM 1404 N N . ALA A 1 187 ? -7.266 -13.391 -6.164 1 98.81 187 ALA A N 1
ATOM 1405 C CA . ALA A 1 187 ? -8.086 -13.211 -7.355 1 98.81 187 ALA A CA 1
ATOM 1406 C C . ALA A 1 187 ? -9.352 -14.062 -7.281 1 98.81 187 ALA A C 1
ATOM 1408 O O . ALA A 1 187 ? -10.453 -13.578 -7.578 1 98.81 187 ALA A O 1
ATOM 1409 N N . VAL A 1 188 ? -9.203 -15.266 -6.883 1 98.81 188 VAL A N 1
ATOM 1410 C CA . VAL A 1 188 ? -10.328 -16.188 -6.754 1 98.81 188 VAL A CA 1
ATOM 1411 C C . VAL A 1 188 ? -11.227 -15.742 -5.598 1 98.81 188 VAL A C 1
ATOM 1413 O O . VAL A 1 188 ? -12.461 -15.781 -5.711 1 98.81 188 VAL A O 1
ATOM 1416 N N . GLU A 1 189 ? -10.641 -15.273 -4.527 1 98.75 189 GLU A N 1
ATOM 1417 C CA . GLU A 1 189 ? -11.391 -14.805 -3.367 1 98.75 189 GLU A CA 1
ATOM 1418 C C . GLU A 1 189 ? -12.273 -13.617 -3.727 1 98.75 189 GLU A C 1
ATOM 1420 O O . GLU A 1 189 ? -13.391 -13.484 -3.211 1 98.75 189 GLU A O 1
ATOM 1425 N N . PHE A 1 190 ? -11.781 -12.742 -4.547 1 98.75 190 PHE A N 1
ATOM 1426 C CA . PHE A 1 190 ? -12.578 -11.609 -4.992 1 98.75 190 PHE A CA 1
ATOM 1427 C C . PHE A 1 190 ? -13.898 -12.078 -5.594 1 98.75 190 PHE A C 1
ATOM 1429 O O . PHE A 1 190 ? -14.961 -11.547 -5.262 1 98.75 190 PHE A O 1
ATOM 1436 N N . ALA A 1 191 ? -13.805 -13.07 -6.461 1 98.69 191 ALA A N 1
ATOM 1437 C CA . ALA A 1 191 ? -15.008 -13.609 -7.098 1 98.69 191 ALA A CA 1
ATOM 1438 C C . ALA A 1 191 ? -15.922 -14.266 -6.07 1 98.69 191 ALA A C 1
ATOM 1440 O O . ALA A 1 191 ? -17.141 -14.109 -6.133 1 98.69 191 ALA A O 1
ATOM 1441 N N . ILE A 1 192 ? -15.336 -14.992 -5.125 1 98.75 192 ILE A N 1
ATOM 1442 C CA . ILE A 1 192 ? -16.078 -15.664 -4.062 1 98.75 192 ILE A CA 1
ATOM 1443 C C . ILE A 1 192 ? -16.859 -14.633 -3.248 1 98.75 192 ILE A C 1
ATOM 1445 O O . ILE A 1 192 ? -18.047 -14.805 -2.982 1 98.75 192 ILE A O 1
ATOM 1449 N N . ILE A 1 193 ? -16.172 -13.555 -2.895 1 98.69 193 ILE A N 1
ATOM 1450 C CA . ILE A 1 193 ? -16.781 -12.508 -2.082 1 98.69 193 ILE A CA 1
ATOM 1451 C C . ILE A 1 193 ? -17.891 -11.82 -2.867 1 98.69 193 ILE A C 1
ATOM 1453 O O . ILE A 1 193 ? -18.984 -11.602 -2.34 1 98.69 193 ILE A O 1
ATOM 1457 N N . ALA A 1 194 ? -17.625 -11.5 -4.117 1 98.5 194 ALA A N 1
ATOM 1458 C CA . ALA A 1 194 ? -18.594 -10.812 -4.953 1 98.5 194 ALA A CA 1
ATOM 1459 C C . ALA A 1 194 ? -19.875 -11.641 -5.113 1 98.5 194 ALA A C 1
ATOM 1461 O O . ALA A 1 194 ? -20.969 -11.094 -5.117 1 98.5 194 ALA A O 1
ATOM 1462 N N . ALA A 1 195 ? -19.719 -12.953 -5.199 1 98.19 195 ALA A N 1
ATOM 1463 C CA . ALA A 1 195 ? -20.844 -13.859 -5.457 1 98.19 195 ALA A CA 1
ATOM 1464 C C . ALA A 1 195 ? -21.453 -14.352 -4.148 1 98.19 195 ALA A C 1
ATOM 1466 O O . ALA A 1 195 ? -22.469 -15.055 -4.16 1 98.19 195 ALA A O 1
ATOM 1467 N N . LYS A 1 196 ? -20.859 -14.031 -3.027 1 97.81 196 LYS A N 1
ATOM 1468 C CA . LYS A 1 196 ? -21.328 -14.453 -1.709 1 97.81 196 LYS A CA 1
ATOM 1469 C C . LYS A 1 196 ? -21.406 -15.969 -1.614 1 97.81 196 LYS A C 1
ATOM 1471 O O . LYS A 1 196 ? -22.375 -16.516 -1.112 1 97.81 196 LYS A O 1
ATOM 1476 N N . VAL A 1 197 ? -20.359 -16.562 -2.191 1 97.12 197 VAL A N 1
ATOM 1477 C CA . VAL A 1 197 ? -20.25 -18.016 -2.135 1 97.12 197 VAL A CA 1
ATOM 1478 C C . VAL A 1 197 ? -19.734 -18.453 -0.764 1 97.12 197 VAL A C 1
ATOM 1480 O O . VAL A 1 197 ? -18.828 -17.812 -0.212 1 97.12 197 VAL A O 1
ATOM 1483 N N . ASP A 1 198 ? -20.281 -19.516 -0.15 1 95.44 198 ASP A N 1
ATOM 1484 C CA . ASP A 1 198 ? -19.875 -20 1.162 1 95.44 198 ASP A CA 1
ATOM 1485 C C . ASP A 1 198 ? -19.859 -21.531 1.196 1 95.44 198 ASP A C 1
ATOM 1487 O O . ASP A 1 198 ? -20 -22.188 0.161 1 95.44 198 ASP A O 1
ATOM 1491 N N . GLY A 1 199 ? -19.328 -22.094 2.279 1 95.62 199 GLY A N 1
ATOM 1492 C CA . GLY A 1 199 ? -19.391 -23.531 2.498 1 95.62 199 GLY A CA 1
ATOM 1493 C C . GLY A 1 199 ? -18.438 -24.312 1.62 1 95.62 199 GLY A C 1
ATOM 1494 O O . GLY A 1 199 ? -17.297 -23.906 1.426 1 95.62 199 GLY A O 1
ATOM 1495 N N . GLN A 1 200 ? -18.875 -25.391 1.069 1 96.75 200 GLN A N 1
ATOM 1496 C CA . GLN A 1 200 ? -18.062 -26.344 0.318 1 96.75 200 GLN A CA 1
ATOM 1497 C C . GLN A 1 200 ? -17.609 -25.734 -1.011 1 96.75 200 GLN A C 1
ATOM 1499 O O . GLN A 1 200 ? -16.5 -26.016 -1.48 1 96.75 200 GLN A O 1
ATOM 1504 N N . GLU A 1 201 ? -18.484 -24.938 -1.572 1 97.69 201 GLU A N 1
ATOM 1505 C CA . GLU A 1 201 ? -18.125 -24.312 -2.844 1 97.69 201 GLU A CA 1
ATOM 1506 C C . GLU A 1 201 ? -16.953 -23.344 -2.676 1 97.69 201 GLU A C 1
ATOM 1508 O O . GLU A 1 201 ? -16.047 -23.312 -3.51 1 97.69 201 GLU A O 1
ATOM 1513 N N . ARG A 1 202 ? -16.984 -22.594 -1.611 1 98.25 202 ARG A N 1
ATOM 1514 C CA . ARG A 1 202 ? -15.883 -21.688 -1.295 1 98.25 202 ARG A CA 1
ATOM 1515 C C . ARG A 1 202 ? -14.578 -22.469 -1.123 1 98.25 202 ARG A C 1
ATOM 1517 O O . ARG A 1 202 ? -13.547 -22.078 -1.678 1 98.25 202 ARG A O 1
ATOM 1524 N N . GLN A 1 203 ? -14.656 -23.5 -0.381 1 98.31 203 GLN A N 1
ATOM 1525 C CA . GLN A 1 203 ? -13.461 -24.297 -0.111 1 98.31 203 GLN A CA 1
ATOM 1526 C C . GLN A 1 203 ? -12.914 -24.922 -1.392 1 98.31 203 GLN A C 1
ATOM 1528 O O . GLN A 1 203 ? -11.695 -24.938 -1.604 1 98.31 203 GLN A O 1
ATOM 1533 N N . ALA A 1 204 ? -13.789 -25.422 -2.186 1 98.38 204 ALA A N 1
ATOM 1534 C CA . ALA A 1 204 ? -13.367 -26.016 -3.453 1 98.38 204 ALA A CA 1
ATOM 1535 C C . ALA A 1 204 ? -12.664 -24.984 -4.332 1 98.38 204 ALA A C 1
ATOM 1537 O O . ALA A 1 204 ? -11.641 -25.281 -4.957 1 98.38 204 ALA A O 1
ATOM 1538 N N . LEU A 1 205 ? -13.234 -23.797 -4.332 1 98.69 205 LEU A N 1
ATOM 1539 C CA . LEU A 1 205 ? -12.641 -22.734 -5.125 1 98.69 205 LEU A CA 1
ATOM 1540 C C . LEU A 1 205 ? -11.273 -22.344 -4.57 1 98.69 205 LEU A C 1
ATOM 1542 O O . LEU A 1 205 ? -10.336 -22.078 -5.328 1 98.69 205 LEU A O 1
ATOM 1546 N N . LEU A 1 206 ? -11.156 -22.297 -3.285 1 98.62 206 LEU A N 1
ATOM 1547 C CA . LEU A 1 206 ? -9.883 -21.938 -2.658 1 98.62 206 LEU A CA 1
ATOM 1548 C C . LEU A 1 206 ? -8.859 -23.062 -2.861 1 98.62 206 LEU A C 1
ATOM 1550 O O . LEU A 1 206 ? -7.672 -22.781 -3.064 1 98.62 206 LEU A O 1
ATOM 1554 N N . ASP A 1 207 ? -9.289 -24.297 -2.801 1 98.62 207 ASP A N 1
ATOM 1555 C CA . ASP A 1 207 ? -8.406 -25.422 -3.109 1 98.62 207 ASP A CA 1
ATOM 1556 C C . ASP A 1 207 ? -7.895 -25.328 -4.547 1 98.62 207 ASP A C 1
ATOM 1558 O O . ASP A 1 207 ? -6.715 -25.578 -4.805 1 98.62 207 ASP A O 1
ATOM 1562 N N . PHE A 1 208 ? -8.812 -25.016 -5.414 1 98.69 208 PHE A N 1
ATOM 1563 C CA . PHE A 1 208 ? -8.438 -24.797 -6.805 1 98.69 208 PHE A CA 1
ATOM 1564 C C . PHE A 1 208 ? -7.371 -23.703 -6.91 1 98.69 208 PHE A C 1
ATOM 1566 O O . PHE A 1 208 ? -6.352 -23.891 -7.574 1 98.69 208 PHE A O 1
ATOM 1573 N N . ALA A 1 209 ? -7.598 -22.594 -6.25 1 98.69 209 ALA A N 1
ATOM 1574 C CA . ALA A 1 209 ? -6.691 -21.453 -6.301 1 98.69 209 ALA A CA 1
ATOM 1575 C C . ALA A 1 209 ? -5.305 -21.828 -5.789 1 98.69 209 ALA A C 1
ATOM 1577 O O . ALA A 1 209 ? -4.293 -21.453 -6.391 1 98.69 209 ALA A O 1
ATOM 1578 N N . ASP A 1 210 ? -5.258 -22.531 -4.672 1 98.5 210 ASP A N 1
ATOM 1579 C CA . ASP A 1 210 ? -3.992 -22.938 -4.07 1 98.5 210 ASP A CA 1
ATOM 1580 C C . ASP A 1 210 ? -3.203 -23.844 -5.012 1 98.5 210 ASP A C 1
ATOM 1582 O O . ASP A 1 210 ? -1.992 -23.688 -5.176 1 98.5 210 ASP A O 1
ATOM 1586 N N . ALA A 1 211 ? -3.891 -24.766 -5.613 1 98.31 211 ALA A N 1
ATOM 1587 C CA . ALA A 1 211 ? -3.246 -25.703 -6.52 1 98.31 211 ALA A CA 1
ATOM 1588 C C . ALA A 1 211 ? -2.723 -25 -7.77 1 98.31 211 ALA A C 1
ATOM 1590 O O . ALA A 1 211 ? -1.585 -25.234 -8.188 1 98.31 211 ALA A O 1
ATOM 1591 N N . ILE A 1 212 ? -3.516 -24.172 -8.344 1 97.44 212 ILE A N 1
ATOM 1592 C CA . ILE A 1 212 ? -3.125 -23.516 -9.586 1 97.44 212 ILE A CA 1
ATOM 1593 C C . ILE A 1 212 ? -1.987 -22.531 -9.328 1 97.44 212 ILE A C 1
ATOM 1595 O O . ILE A 1 212 ? -1.103 -22.359 -10.164 1 97.44 212 ILE A O 1
ATOM 1599 N N . GLY A 1 213 ? -2.07 -21.844 -8.18 1 97.19 213 GLY A N 1
ATOM 1600 C CA . GLY A 1 213 ? -0.985 -20.953 -7.824 1 97.19 213 GLY A CA 1
ATOM 1601 C C . GLY A 1 213 ? 0.363 -21.641 -7.754 1 97.19 213 GLY A C 1
ATOM 1602 O O . GLY A 1 213 ? 1.354 -21.141 -8.289 1 97.19 213 GLY A O 1
ATOM 1603 N N . LEU A 1 214 ? 0.409 -22.734 -7.129 1 97.38 214 LEU A N 1
ATOM 1604 C CA . LEU A 1 214 ? 1.649 -23.484 -7.012 1 97.38 214 LEU A CA 1
ATOM 1605 C C . LEU A 1 214 ? 2.068 -24.062 -8.359 1 97.38 214 LEU A C 1
ATOM 1607 O O . LEU A 1 214 ? 3.254 -24.047 -8.703 1 97.38 214 LEU A O 1
ATOM 1611 N N . ALA A 1 215 ? 1.094 -24.609 -9.102 1 96.94 215 ALA A N 1
ATOM 1612 C CA . ALA A 1 215 ? 1.382 -25.156 -10.422 1 96.94 215 ALA A CA 1
ATOM 1613 C C . ALA A 1 215 ? 2.014 -24.109 -11.336 1 96.94 215 ALA A C 1
ATOM 1615 O O . ALA A 1 215 ? 2.922 -24.406 -12.109 1 96.94 215 ALA A O 1
ATOM 1616 N N . PHE A 1 216 ? 1.484 -22.953 -11.258 1 94.88 216 PHE A N 1
ATOM 1617 C CA . PHE A 1 216 ? 2.006 -21.844 -12.047 1 94.88 216 PHE A CA 1
ATOM 1618 C C . PHE A 1 216 ? 3.488 -21.625 -11.758 1 94.88 216 PHE A C 1
ATOM 1620 O O . PHE A 1 216 ? 4.277 -21.422 -12.688 1 94.88 216 PHE A O 1
ATOM 1627 N N . GLN A 1 217 ? 3.816 -21.641 -10.547 1 92.94 217 GLN A N 1
ATOM 1628 C CA . GLN A 1 217 ? 5.203 -21.391 -10.164 1 92.94 217 GLN A CA 1
ATOM 1629 C C . GLN A 1 217 ? 6.105 -22.547 -10.586 1 92.94 217 GLN A C 1
ATOM 1631 O O . GLN A 1 217 ? 7.215 -22.328 -11.078 1 92.94 217 GLN A O 1
ATOM 1636 N N . VAL A 1 218 ? 5.664 -23.766 -10.367 1 94.62 218 VAL A N 1
ATOM 1637 C CA . VAL A 1 218 ? 6.449 -24.938 -10.781 1 94.62 218 VAL A CA 1
ATOM 1638 C C . VAL A 1 218 ? 6.719 -24.875 -12.281 1 94.62 218 VAL A C 1
ATOM 1640 O O . VAL A 1 218 ? 7.844 -25.109 -12.727 1 94.62 218 VAL A O 1
ATOM 1643 N N . GLN A 1 219 ? 5.691 -24.531 -12.969 1 93 219 GLN A N 1
ATOM 1644 C CA . GLN A 1 219 ? 5.832 -24.438 -14.414 1 93 219 GLN A CA 1
ATOM 1645 C C . GLN A 1 219 ? 6.805 -23.328 -14.805 1 93 219 GLN A C 1
ATOM 1647 O O . GLN A 1 219 ? 7.586 -23.484 -15.742 1 93 219 GLN A O 1
ATOM 1652 N N . ASP A 1 220 ? 6.703 -22.219 -14.141 1 89.44 220 ASP A N 1
ATOM 1653 C CA . ASP A 1 220 ? 7.645 -21.125 -14.391 1 89.44 220 ASP A CA 1
ATOM 1654 C C . ASP A 1 220 ? 9.086 -21.594 -14.164 1 89.44 220 ASP A C 1
ATOM 1656 O O . ASP A 1 220 ? 9.984 -21.219 -14.922 1 89.44 220 ASP A O 1
ATOM 1660 N N . ASP A 1 221 ? 9.312 -22.328 -13.125 1 89 221 ASP A N 1
ATOM 1661 C CA . ASP A 1 221 ? 10.641 -22.859 -12.828 1 89 221 ASP A CA 1
ATOM 1662 C C . ASP A 1 221 ? 11.102 -23.812 -13.93 1 89 221 ASP A C 1
ATOM 1664 O O . ASP A 1 221 ? 12.289 -23.828 -14.289 1 89 221 ASP A O 1
ATOM 1668 N N . VAL A 1 222 ? 10.188 -24.594 -14.391 1 90.75 222 VAL A N 1
ATOM 1669 C CA . VAL A 1 222 ? 10.484 -25.547 -15.453 1 90.75 222 VAL A CA 1
ATOM 1670 C C . VAL A 1 222 ? 10.852 -24.797 -16.734 1 90.75 222 VAL A C 1
ATOM 1672 O O . VAL A 1 222 ? 11.844 -25.125 -17.391 1 90.75 222 VAL A O 1
ATOM 1675 N N . LEU A 1 223 ? 10.086 -23.766 -17.062 1 88.06 223 LEU A N 1
ATOM 1676 C CA . LEU A 1 223 ? 10.297 -22.984 -18.266 1 88.06 223 LEU A CA 1
ATOM 1677 C C . LEU A 1 223 ? 11.641 -22.25 -18.219 1 88.06 223 LEU A C 1
ATOM 1679 O O . LEU A 1 223 ? 12.289 -22.062 -19.25 1 88.06 223 LEU A O 1
ATOM 1683 N N . ASP A 1 224 ? 12.047 -21.875 -17.047 1 84.19 224 ASP A N 1
ATOM 1684 C CA . ASP A 1 224 ? 13.32 -21.172 -16.875 1 84.19 224 ASP A CA 1
ATOM 1685 C C . ASP A 1 224 ? 14.492 -22.062 -17.297 1 84.19 224 ASP A C 1
ATOM 1687 O O . ASP A 1 224 ? 15.562 -21.547 -17.641 1 84.19 224 ASP A O 1
ATOM 1691 N N . ILE A 1 225 ? 14.281 -23.297 -17.281 1 83 225 ILE A N 1
ATOM 1692 C CA . ILE A 1 225 ? 15.328 -24.25 -17.641 1 83 225 ILE A CA 1
ATOM 1693 C C . ILE A 1 225 ? 15.211 -24.625 -19.125 1 83 225 ILE A C 1
ATOM 1695 O O . ILE A 1 225 ? 16.219 -24.703 -19.828 1 83 225 ILE A O 1
ATOM 1699 N N . ILE A 1 226 ? 14.023 -24.75 -19.609 1 83.81 226 ILE A N 1
ATOM 1700 C CA . ILE A 1 226 ? 13.867 -25.391 -20.906 1 83.81 226 ILE A CA 1
ATOM 1701 C C . ILE A 1 226 ? 13.625 -24.344 -21.984 1 83.81 226 ILE A C 1
ATOM 1703 O O . ILE A 1 226 ? 13.766 -24.625 -23.188 1 83.81 226 ILE A O 1
ATOM 1707 N N . ALA A 1 227 ? 13.125 -23.156 -21.625 1 78.88 227 ALA A N 1
ATOM 1708 C CA . ALA A 1 227 ? 12.766 -22.141 -22.609 1 78.88 227 ALA A CA 1
ATOM 1709 C C . ALA A 1 227 ? 13.945 -21.219 -22.906 1 78.88 227 ALA A C 1
ATOM 1711 O O . ALA A 1 227 ? 14.836 -21.047 -22.078 1 78.88 227 ALA A O 1
ATOM 1712 N N . SER A 1 228 ? 13.875 -20.641 -24.188 1 75.06 228 SER A N 1
ATOM 1713 C CA . SER A 1 228 ? 14.914 -19.688 -24.578 1 75.06 228 SER A CA 1
ATOM 1714 C C . SER A 1 228 ? 14.688 -18.328 -23.906 1 75.06 228 SER A C 1
ATOM 1716 O O . SER A 1 228 ? 13.586 -18.047 -23.438 1 75.06 228 SER A O 1
ATOM 1718 N N . THR A 1 229 ? 15.703 -17.578 -23.859 1 70.69 229 THR A N 1
ATOM 1719 C CA . THR A 1 229 ? 15.625 -16.203 -23.344 1 70.69 229 THR A CA 1
ATOM 1720 C C . THR A 1 229 ? 14.555 -15.414 -24.094 1 70.69 229 THR A C 1
ATOM 1722 O O . THR A 1 229 ? 13.82 -14.633 -23.484 1 70.69 229 THR A O 1
ATOM 1725 N N . GLU A 1 230 ? 14.531 -15.68 -25.359 1 67.69 230 GLU A N 1
ATOM 1726 C CA . GLU A 1 230 ? 13.562 -14.977 -26.203 1 67.69 230 GLU A CA 1
ATOM 1727 C C . GLU A 1 230 ? 12.133 -15.305 -25.797 1 67.69 230 GLU A C 1
ATOM 1729 O O . GLU A 1 230 ? 11.281 -14.414 -25.734 1 67.69 230 GLU A O 1
ATOM 1734 N N . GLU A 1 231 ? 12.031 -16.516 -25.406 1 71.06 231 GLU A N 1
ATOM 1735 C CA . GLU A 1 231 ? 10.711 -16.969 -24.984 1 71.06 231 GLU A CA 1
ATOM 1736 C C . GLU A 1 231 ? 10.352 -16.438 -23.594 1 71.06 231 GLU A C 1
ATOM 1738 O O . GLU A 1 231 ? 9.219 -16.031 -23.359 1 71.06 231 GLU A O 1
ATOM 1743 N N . LEU A 1 232 ? 11.383 -16.344 -22.781 1 69 232 LEU A N 1
ATOM 1744 C CA . LEU A 1 232 ? 11.164 -16.031 -21.375 1 69 232 LEU A CA 1
ATOM 1745 C C . LEU A 1 232 ? 11.055 -14.516 -21.156 1 69 232 LEU A C 1
ATOM 1747 O O . LEU A 1 232 ? 10.438 -14.062 -20.188 1 69 232 LEU A O 1
ATOM 1751 N N . GLY A 1 233 ? 11.594 -13.82 -22.188 1 64.75 233 GLY A N 1
ATOM 1752 C CA . GLY A 1 233 ? 11.648 -12.375 -22.031 1 64.75 233 GLY A CA 1
ATOM 1753 C C . GLY A 1 233 ? 12.625 -11.93 -20.953 1 64.75 233 GLY A C 1
ATOM 1754 O O . GLY A 1 233 ? 12.672 -10.75 -20.594 1 64.75 233 GLY A O 1
ATOM 1755 N N . LYS A 1 234 ? 13.273 -12.922 -20.25 1 62.06 234 LYS A N 1
ATOM 1756 C CA . LYS A 1 234 ? 14.414 -12.75 -19.359 1 62.06 234 LYS A CA 1
ATOM 1757 C C . LYS A 1 234 ? 15.492 -13.797 -19.641 1 62.06 234 LYS A C 1
ATOM 1759 O O . LYS A 1 234 ? 15.219 -14.812 -20.281 1 62.06 234 LYS A O 1
ATOM 1764 N N . PRO A 1 235 ? 16.781 -13.406 -19.203 1 65.62 235 PRO A N 1
ATOM 1765 C CA . PRO A 1 235 ? 17.844 -14.383 -19.5 1 65.62 235 PRO A CA 1
ATOM 1766 C C . PRO A 1 235 ? 17.516 -15.773 -18.953 1 65.62 235 PRO A C 1
ATOM 1768 O O . PRO A 1 235 ? 17.109 -15.906 -17.797 1 65.62 235 PRO A O 1
ATOM 1771 N N . GLN A 1 236 ? 17.594 -16.734 -19.828 1 66.75 236 GLN A N 1
ATOM 1772 C CA . GLN A 1 236 ? 17.453 -18.125 -19.422 1 66.75 236 GLN A CA 1
ATOM 1773 C C . GLN A 1 236 ? 18.406 -18.469 -18.281 1 66.75 236 GLN A C 1
ATOM 1775 O O . GLN A 1 236 ? 19.562 -18.047 -18.281 1 66.75 236 GLN A O 1
ATOM 1780 N N . GLY A 1 237 ? 17.891 -19.109 -17.297 1 68 237 GLY A N 1
ATOM 1781 C CA . GLY A 1 237 ? 18.766 -19.547 -16.203 1 68 237 GLY A CA 1
ATOM 1782 C C . GLY A 1 237 ? 18.969 -18.484 -15.148 1 68 237 GLY A C 1
ATOM 1783 O O . GLY A 1 237 ? 19.844 -18.6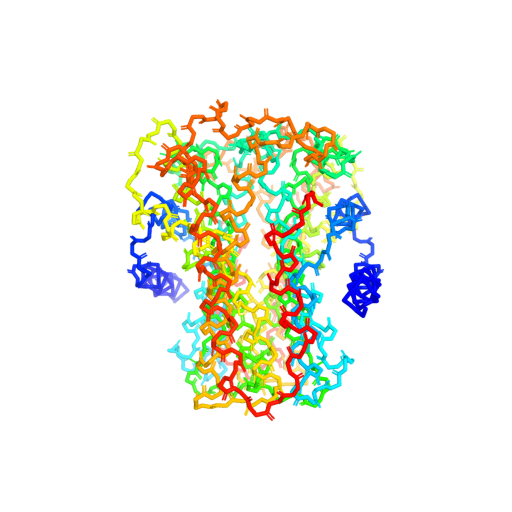09 -14.297 1 68 237 GLY A O 1
ATOM 1784 N N . SER A 1 238 ? 18.219 -17.453 -15.219 1 66.31 238 SER A N 1
ATOM 1785 C CA . SER A 1 238 ? 18.359 -16.391 -14.242 1 66.31 238 SER A CA 1
ATOM 1786 C C . SER A 1 238 ? 18.266 -16.922 -12.82 1 66.31 238 SER A C 1
ATOM 1788 O O . SER A 1 238 ? 19 -16.469 -11.93 1 66.31 238 SER A O 1
ATOM 1790 N N . ASP A 1 239 ? 17.484 -17.922 -12.609 1 66.44 239 ASP A N 1
ATOM 1791 C CA . ASP A 1 239 ? 17.344 -18.516 -11.281 1 66.44 239 ASP A CA 1
ATOM 1792 C C . ASP A 1 239 ? 18.578 -19.344 -10.922 1 66.44 239 ASP A C 1
ATOM 1794 O O . ASP A 1 239 ? 18.953 -19.422 -9.75 1 66.44 239 ASP A O 1
ATOM 1798 N N . THR A 1 240 ? 19 -19.938 -11.906 1 63.25 240 THR A N 1
ATOM 1799 C CA . THR A 1 240 ? 20.25 -20.688 -11.711 1 63.25 240 THR A CA 1
ATOM 1800 C C . THR A 1 240 ? 21.406 -19.719 -11.438 1 63.25 240 THR A C 1
ATOM 1802 O O . THR A 1 240 ? 22.266 -20 -10.594 1 63.25 240 THR A O 1
ATOM 1805 N N . ASP A 1 241 ? 21.328 -18.656 -12.125 1 60.5 241 ASP A N 1
ATOM 1806 C CA . ASP A 1 241 ? 22.391 -17.672 -11.969 1 60.5 241 ASP A CA 1
ATOM 1807 C C . ASP A 1 241 ? 22.344 -17 -10.594 1 60.5 241 ASP A C 1
ATOM 1809 O O . ASP A 1 241 ? 23.375 -16.641 -10.031 1 60.5 241 ASP A O 1
ATOM 1813 N N . SER A 1 242 ? 21.172 -16.938 -10.086 1 65.88 242 SER A N 1
ATOM 1814 C CA . SER A 1 242 ? 21 -16.312 -8.781 1 65.88 242 SER A CA 1
ATOM 1815 C C . SER A 1 242 ? 21.188 -17.312 -7.656 1 65.88 242 SER A C 1
ATOM 1817 O O . SER A 1 242 ? 21.062 -16.969 -6.477 1 65.88 242 SER A O 1
ATOM 1819 N N . ASN A 1 243 ? 21.562 -18.562 -8.031 1 79.25 243 ASN A N 1
ATOM 1820 C CA . ASN A 1 243 ? 21.797 -19.641 -7.078 1 79.25 243 ASN A CA 1
ATOM 1821 C C . ASN A 1 243 ? 20.609 -19.828 -6.141 1 79.25 243 ASN A C 1
ATOM 1823 O O . ASN A 1 243 ? 20.781 -19.906 -4.922 1 79.25 243 ASN A O 1
ATOM 1827 N N . LYS A 1 244 ? 19.406 -19.906 -6.746 1 84.31 244 LYS A N 1
ATOM 1828 C CA . LYS A 1 244 ? 18.172 -20.125 -5.996 1 84.31 244 LYS A CA 1
ATOM 1829 C C . LYS A 1 244 ? 17.734 -21.578 -6.102 1 84.31 244 LYS A C 1
ATOM 1831 O O . LYS A 1 244 ? 18.047 -22.266 -7.078 1 84.31 244 LYS A O 1
ATOM 1836 N N . SER A 1 245 ? 17.078 -21.922 -5.059 1 87.75 245 SER A N 1
ATOM 1837 C CA . SER A 1 245 ? 16.453 -23.234 -5.113 1 87.75 245 SER A CA 1
ATOM 1838 C C . SER A 1 245 ? 15.172 -23.203 -5.957 1 87.75 245 SER A C 1
ATOM 1840 O O . SER A 1 245 ? 14.391 -22.25 -5.871 1 87.75 245 SER A O 1
ATOM 1842 N N . THR A 1 246 ? 15.07 -24.203 -6.848 1 91.06 246 THR A N 1
ATOM 1843 C CA . THR A 1 246 ? 13.891 -24.344 -7.691 1 91.06 246 THR A CA 1
ATOM 1844 C C . THR A 1 246 ? 13.391 -25.781 -7.691 1 91.06 246 THR A C 1
ATOM 1846 O O . THR A 1 246 ? 14.07 -26.688 -7.203 1 91.06 246 THR A O 1
ATOM 1849 N N . TYR A 1 247 ? 12.242 -25.953 -8.211 1 93.44 247 TYR A N 1
ATOM 1850 C CA . TYR A 1 247 ? 11.648 -27.281 -8.234 1 93.44 247 TYR A CA 1
ATOM 1851 C C . TYR A 1 247 ? 12.508 -28.25 -9.047 1 93.44 247 TYR A C 1
ATOM 1853 O O . TYR A 1 247 ? 12.805 -29.359 -8.594 1 93.44 247 TYR A O 1
ATOM 1861 N N . PRO A 1 248 ? 12.945 -27.812 -10.219 1 92.88 248 PRO A N 1
ATOM 1862 C CA . PRO A 1 248 ? 13.797 -28.734 -10.977 1 92.88 248 PRO A CA 1
ATOM 1863 C C . PRO A 1 248 ? 15.109 -29.047 -10.266 1 92.88 248 PRO A C 1
ATOM 1865 O O . PRO A 1 248 ? 15.625 -30.156 -10.367 1 92.88 248 PRO A O 1
ATOM 1868 N N . LYS A 1 249 ? 15.672 -28.078 -9.617 1 90.44 249 LYS A N 1
ATOM 1869 C CA . LYS A 1 249 ? 16.906 -28.297 -8.875 1 90.44 249 LYS A CA 1
ATOM 1870 C C . LYS A 1 249 ? 16.703 -29.297 -7.746 1 90.44 249 LYS A C 1
ATOM 1872 O O . LYS A 1 249 ? 17.594 -30.109 -7.453 1 90.44 249 LYS A O 1
ATOM 1877 N N . LEU A 1 250 ? 15.531 -29.312 -7.121 1 93.19 250 LEU A N 1
ATOM 1878 C CA . LEU A 1 250 ? 15.273 -30.156 -5.953 1 93.19 250 LEU A CA 1
ATOM 1879 C C . LEU A 1 250 ? 14.719 -31.516 -6.363 1 93.19 250 LEU A C 1
ATOM 1881 O O . LEU A 1 250 ? 15.016 -32.531 -5.734 1 93.19 250 LEU A O 1
ATOM 1885 N N . LEU A 1 251 ? 13.969 -31.547 -7.469 1 95.44 251 LEU A N 1
ATOM 1886 C CA . LEU A 1 251 ? 13.211 -32.75 -7.793 1 95.44 251 LEU A CA 1
ATOM 1887 C C . LEU A 1 251 ? 13.664 -33.344 -9.125 1 95.44 251 LEU A C 1
ATOM 1889 O O . LEU A 1 251 ? 13.219 -34.406 -9.523 1 95.44 251 LEU A O 1
ATOM 1893 N N . GLY A 1 252 ? 14.57 -32.656 -9.805 1 93.81 252 GLY A N 1
ATOM 1894 C CA . GLY A 1 252 ? 14.82 -32.969 -11.195 1 93.81 252 GLY A CA 1
ATOM 1895 C C . GLY A 1 252 ? 13.766 -32.438 -12.141 1 93.81 252 GLY A C 1
ATOM 1896 O O . GLY A 1 252 ? 12.656 -32.094 -11.711 1 93.81 252 GLY A O 1
ATOM 1897 N N . LEU A 1 253 ? 14.102 -32.281 -13.391 1 94.06 253 LEU A N 1
ATOM 1898 C CA . LEU A 1 253 ? 13.18 -31.766 -14.383 1 94.06 253 LEU A CA 1
ATOM 1899 C C . LEU A 1 253 ? 11.914 -32.594 -14.461 1 94.06 253 LEU A C 1
ATOM 1901 O O . LEU A 1 253 ? 10.805 -32.062 -14.438 1 94.06 253 LEU A O 1
ATOM 1905 N N . GLU A 1 254 ? 12.102 -33.875 -14.477 1 95.5 254 GLU A N 1
ATOM 1906 C CA . GLU A 1 254 ? 10.961 -34.812 -14.57 1 95.5 254 GLU A CA 1
ATOM 1907 C C . GLU A 1 254 ? 10.094 -34.719 -13.312 1 95.5 254 GLU A C 1
ATOM 1909 O O . GLU A 1 254 ? 8.867 -34.719 -13.406 1 95.5 254 GLU A O 1
ATOM 1914 N N . GLY A 1 255 ? 10.742 -34.656 -12.211 1 96.56 255 GLY A N 1
ATOM 1915 C CA . GLY A 1 255 ? 10.016 -34.531 -10.961 1 96.56 255 GLY A CA 1
ATOM 1916 C C . GLY A 1 255 ? 9.211 -33.25 -10.867 1 96.56 255 GLY A C 1
ATOM 1917 O O . GLY A 1 255 ? 8.086 -33.25 -10.359 1 96.56 255 GLY A O 1
ATOM 1918 N N . ALA A 1 256 ? 9.805 -32.156 -11.336 1 96.06 256 ALA A N 1
ATOM 1919 C CA . ALA A 1 256 ? 9.102 -30.859 -11.359 1 96.06 256 ALA A CA 1
ATOM 1920 C C . ALA A 1 256 ? 7.895 -30.922 -12.289 1 96.06 256 ALA A C 1
ATOM 1922 O O . ALA A 1 256 ? 6.816 -30.438 -11.938 1 96.06 256 ALA A O 1
ATOM 1923 N N . GLN A 1 257 ? 8.062 -31.562 -13.406 1 95.44 257 GLN A N 1
ATOM 1924 C CA . GLN A 1 257 ? 6.969 -31.672 -14.367 1 95.44 257 GLN A CA 1
ATOM 1925 C C . GLN A 1 257 ? 5.84 -32.531 -13.805 1 95.44 257 GLN A C 1
ATOM 1927 O O . GLN A 1 257 ? 4.66 -32.219 -13.984 1 95.44 257 GLN A O 1
ATOM 1932 N N . LYS A 1 258 ? 6.203 -33.562 -13.148 1 97.06 258 LYS A N 1
ATOM 1933 C CA . LYS A 1 258 ? 5.207 -34.438 -12.508 1 97.06 258 LYS A CA 1
ATOM 1934 C C . LYS A 1 258 ? 4.457 -33.688 -11.414 1 97.06 258 LYS A C 1
ATOM 1936 O O . LYS A 1 258 ? 3.252 -33.875 -11.234 1 97.06 258 LYS A O 1
ATOM 1941 N N . THR A 1 259 ? 5.215 -32.906 -10.711 1 97.19 259 THR A N 1
ATOM 1942 C CA . THR A 1 259 ? 4.602 -32.094 -9.656 1 97.19 259 THR A CA 1
ATOM 1943 C C . THR A 1 259 ? 3.582 -31.141 -10.242 1 97.19 259 THR A C 1
ATOM 1945 O O . THR A 1 259 ? 2.465 -31.016 -9.734 1 97.19 259 THR A O 1
ATOM 1948 N N . ALA A 1 260 ? 3.939 -30.422 -11.281 1 96.69 260 ALA A N 1
ATOM 1949 C CA . ALA A 1 260 ? 3.025 -29.5 -11.945 1 96.69 260 ALA A CA 1
ATOM 1950 C C . ALA A 1 260 ? 1.761 -30.219 -12.406 1 96.69 260 ALA A C 1
ATOM 1952 O O . ALA A 1 260 ? 0.65 -29.719 -12.211 1 96.69 260 ALA A O 1
ATOM 1953 N N . SER A 1 261 ? 1.932 -31.375 -12.984 1 96.94 261 SER A N 1
ATOM 1954 C CA . SER A 1 261 ? 0.806 -32.156 -13.484 1 96.94 261 SER A CA 1
ATOM 1955 C C . SER A 1 261 ? -0.111 -32.594 -12.344 1 96.94 261 SER A C 1
ATOM 1957 O O . SER A 1 261 ? -1.336 -32.531 -12.469 1 96.94 261 SER A O 1
ATOM 1959 N N . SER A 1 262 ? 0.518 -33.031 -11.297 1 98.06 262 SER A N 1
ATOM 1960 C CA . SER A 1 262 ? -0.257 -33.469 -10.141 1 98.06 262 SER A CA 1
ATOM 1961 C C . SER A 1 262 ? -1.069 -32.312 -9.555 1 98.06 262 SER A C 1
ATOM 1963 O O . SER A 1 262 ? -2.227 -32.5 -9.172 1 98.06 262 SER A O 1
ATOM 1965 N N . LEU A 1 263 ? -0.463 -31.172 -9.477 1 98.19 263 LEU A N 1
ATOM 1966 C CA . LEU A 1 263 ? -1.143 -29.984 -8.969 1 98.19 263 LEU A CA 1
ATOM 1967 C C . LEU A 1 263 ? -2.324 -29.609 -9.859 1 98.19 263 LEU A C 1
ATOM 1969 O O . LEU A 1 263 ? -3.375 -29.188 -9.367 1 98.19 263 LEU A O 1
ATOM 1973 N N . ILE A 1 264 ? -2.189 -29.75 -11.148 1 97.94 264 ILE A N 1
ATOM 1974 C CA . ILE A 1 264 ? -3.279 -29.469 -12.078 1 97.94 264 ILE A CA 1
ATOM 1975 C C . ILE A 1 264 ? -4.418 -30.469 -11.859 1 97.94 264 ILE A C 1
ATOM 1977 O O . ILE A 1 264 ? -5.594 -30.094 -11.883 1 97.94 264 ILE A O 1
ATOM 1981 N N . GLU A 1 265 ? -4.078 -31.703 -11.656 1 98.12 265 GLU A N 1
ATOM 1982 C CA . GLU A 1 265 ? -5.098 -32.719 -11.352 1 98.12 265 GLU A CA 1
ATOM 1983 C C . GLU A 1 265 ? -5.848 -32.375 -10.07 1 98.12 265 GLU A C 1
ATOM 1985 O O . GLU A 1 265 ? -7.062 -32.562 -9.984 1 98.12 265 GLU A O 1
ATOM 1990 N N . ASP A 1 266 ? -5.105 -31.922 -9.07 1 98.38 266 ASP A N 1
ATOM 1991 C CA . ASP A 1 266 ? -5.73 -31.469 -7.828 1 98.38 266 ASP A CA 1
ATOM 1992 C C . ASP A 1 266 ? -6.703 -30.312 -8.094 1 98.38 266 ASP A C 1
ATOM 1994 O O . ASP A 1 266 ? 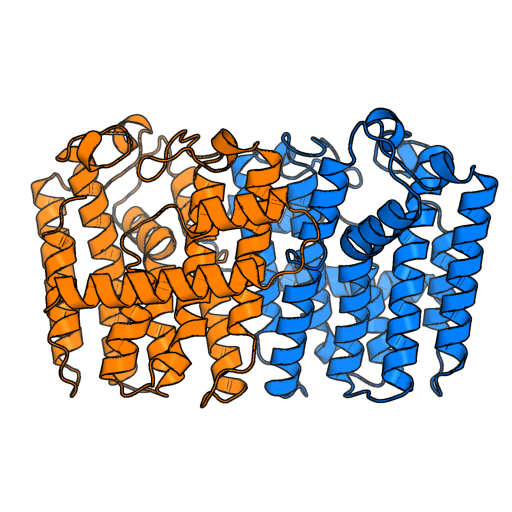-7.805 -30.297 -7.547 1 98.38 266 ASP A O 1
ATOM 1998 N N . ALA A 1 267 ? -6.266 -29.344 -8.922 1 98.38 267 ALA A N 1
ATOM 1999 C CA . ALA A 1 267 ? -7.102 -28.188 -9.266 1 98.38 267 ALA A CA 1
ATOM 2000 C C . ALA A 1 267 ? -8.375 -28.641 -9.977 1 98.38 267 ALA A C 1
ATOM 2002 O O . ALA A 1 267 ? -9.469 -28.172 -9.656 1 98.38 267 ALA A O 1
ATOM 2003 N N . LEU A 1 268 ? -8.234 -29.578 -10.914 1 98.06 268 LEU A N 1
ATOM 2004 C CA . LEU A 1 268 ? -9.375 -30.078 -11.68 1 98.06 268 LEU A CA 1
ATOM 2005 C C . LEU A 1 268 ? -10.328 -30.859 -10.781 1 98.06 268 LEU A C 1
ATOM 2007 O O . LEU A 1 268 ? -11.547 -30.766 -10.938 1 98.06 268 LEU A O 1
ATOM 2011 N N . SER A 1 269 ? -9.773 -31.609 -9.867 1 98.19 269 SER A N 1
ATOM 2012 C CA . SER A 1 269 ? -10.586 -32.344 -8.914 1 98.19 269 SER A CA 1
ATOM 2013 C C . SER A 1 269 ? -11.398 -31.406 -8.031 1 98.19 269 SER A C 1
ATOM 2015 O O . SER A 1 269 ? -12.539 -31.703 -7.672 1 98.19 269 SER A O 1
ATOM 2017 N N . ALA A 1 270 ? -10.797 -30.297 -7.633 1 98.06 270 ALA A N 1
ATOM 2018 C CA . ALA A 1 270 ? -11.508 -29.297 -6.836 1 98.06 270 ALA A CA 1
ATOM 2019 C C . ALA A 1 270 ? -12.648 -28.672 -7.633 1 98.06 270 ALA A C 1
ATOM 2021 O O . ALA A 1 270 ? -13.742 -28.469 -7.105 1 98.06 270 ALA A O 1
ATOM 2022 N N . LEU A 1 271 ? -12.445 -28.406 -8.898 1 97.31 271 LEU A N 1
ATOM 2023 C CA . LEU A 1 271 ? -13.453 -27.797 -9.758 1 97.31 271 LEU A CA 1
ATOM 2024 C C . LEU A 1 271 ? -14.633 -28.734 -9.969 1 97.31 271 LEU A C 1
ATOM 2026 O O . LEU A 1 271 ? -15.781 -28.297 -10.086 1 97.31 271 LEU A O 1
ATOM 2030 N N . ALA A 1 272 ? -14.312 -30 -10.031 1 96.62 272 ALA A N 1
ATOM 2031 C CA . ALA A 1 272 ? -15.32 -31.016 -10.32 1 96.62 272 ALA A CA 1
ATOM 2032 C C . ALA A 1 272 ? -16.359 -31.078 -9.211 1 96.62 272 ALA A C 1
ATOM 2034 O O . ALA A 1 272 ? -17.484 -31.562 -9.422 1 96.62 272 ALA A O 1
ATOM 2035 N N . LYS A 1 273 ? -16.016 -30.547 -8.055 1 96.38 273 LYS A N 1
ATOM 2036 C CA . LYS A 1 273 ? -16.922 -30.562 -6.91 1 96.38 273 LYS A CA 1
ATOM 2037 C C . LYS A 1 273 ? -17.953 -29.438 -7.008 1 96.38 273 LYS A C 1
ATOM 2039 O O . LYS A 1 273 ? -18.922 -29.406 -6.254 1 96.38 273 LYS A O 1
ATOM 2044 N N . LEU A 1 274 ? -17.75 -28.578 -7.926 1 96.81 274 LEU A N 1
ATOM 2045 C CA . LEU A 1 274 ? -18.625 -27.406 -8.047 1 96.81 274 LEU A CA 1
ATOM 2046 C C . LEU A 1 274 ? -19.797 -27.688 -8.984 1 96.81 274 LEU A C 1
ATOM 2048 O O . LEU A 1 274 ? -19.641 -28.391 -9.984 1 96.81 274 LEU A O 1
ATOM 2052 N N . PRO A 1 275 ? -20.938 -27.172 -8.68 1 95.94 275 PRO A N 1
ATOM 2053 C CA . PRO A 1 275 ? -22.125 -27.406 -9.516 1 95.94 275 PRO A CA 1
ATOM 2054 C C . PRO A 1 275 ? -22.188 -26.453 -10.711 1 95.94 275 PRO A C 1
ATOM 2056 O O . PRO A 1 275 ? -23.266 -26.281 -11.305 1 95.94 275 PRO A O 1
ATOM 2059 N N . TYR A 1 276 ? -21.156 -25.75 -11.078 1 95.62 276 TYR A N 1
ATOM 2060 C CA . TYR A 1 276 ? -21.125 -24.766 -12.156 1 95.62 276 TYR A CA 1
ATOM 2061 C C . TYR A 1 276 ? -20.453 -25.344 -13.391 1 95.62 276 TYR A C 1
ATOM 2063 O O . TYR A 1 276 ? -19.781 -26.375 -13.32 1 95.62 276 TYR A O 1
ATOM 2071 N N . ASN A 1 277 ? -20.734 -24.766 -14.555 1 94.75 277 ASN A N 1
ATOM 2072 C CA . ASN A 1 277 ? -19.938 -25.062 -15.734 1 94.75 277 ASN A CA 1
ATOM 2073 C C . ASN A 1 277 ? -18.531 -24.453 -15.633 1 94.75 277 ASN A C 1
ATOM 2075 O O . ASN A 1 277 ? -18.328 -23.297 -15.977 1 94.75 277 ASN A O 1
ATOM 2079 N N . SER A 1 278 ? -17.609 -25.266 -15.281 1 95.31 278 SER A N 1
ATOM 2080 C CA . SER A 1 278 ? -16.266 -24.797 -15.016 1 95.31 278 SER A CA 1
ATOM 2081 C C . SER A 1 278 ? -15.328 -25.109 -16.172 1 95.31 278 SER A C 1
ATOM 2083 O O . SER A 1 278 ? -14.109 -25.219 -15.984 1 95.31 278 SER A O 1
ATOM 2085 N N . GLN A 1 279 ? -15.82 -25.281 -17.344 1 95.88 279 GLN A N 1
ATOM 2086 C CA . GLN A 1 279 ? -15.039 -25.719 -18.484 1 95.88 279 GLN A CA 1
ATOM 2087 C C . GLN A 1 279 ? -13.922 -24.734 -18.797 1 95.88 279 GLN A C 1
ATOM 2089 O O . GLN A 1 279 ? -12.773 -25.125 -19 1 95.88 279 GLN A O 1
ATOM 2094 N N . LEU A 1 280 ? -14.25 -23.484 -18.859 1 96.94 280 LEU A N 1
ATOM 2095 C CA . LEU A 1 280 ? -13.258 -22.453 -19.172 1 96.94 280 LEU A CA 1
ATOM 2096 C C . LEU A 1 280 ? -12.117 -22.484 -18.156 1 96.94 280 LEU A C 1
ATOM 2098 O O . LEU A 1 280 ? -10.945 -22.375 -18.531 1 96.94 280 LEU A O 1
ATOM 2102 N N . ILE A 1 281 ? -12.469 -22.609 -16.891 1 97.75 281 ILE A N 1
ATOM 2103 C CA . ILE A 1 281 ? -11.484 -22.594 -15.812 1 97.75 281 ILE A CA 1
ATOM 2104 C C . ILE A 1 281 ? -10.633 -23.859 -15.875 1 97.75 281 ILE A C 1
ATOM 2106 O O . ILE A 1 281 ? -9.43 -23.812 -15.625 1 97.75 281 ILE A O 1
ATOM 2110 N N . ALA A 1 282 ? -11.273 -24.953 -16.203 1 97.19 282 ALA A N 1
ATOM 2111 C CA . ALA A 1 282 ? -10.555 -26.203 -16.359 1 97.19 282 ALA A CA 1
ATOM 2112 C C . ALA A 1 282 ? -9.562 -26.125 -17.516 1 97.19 282 ALA A C 1
ATOM 2114 O O . ALA A 1 282 ? -8.43 -26.609 -17.406 1 97.19 282 ALA A O 1
ATOM 2115 N N . GLU A 1 283 ? -10.008 -25.547 -18.578 1 97 283 GLU A N 1
ATOM 2116 C CA . GLU A 1 283 ? -9.109 -25.359 -19.719 1 97 283 GLU A CA 1
ATOM 2117 C C . GLU A 1 283 ? -7.934 -24.453 -19.344 1 97 283 GLU A C 1
ATOM 2119 O O . GLU A 1 283 ? -6.805 -24.703 -19.781 1 97 283 GLU A O 1
ATOM 2124 N N . PHE A 1 284 ? -8.195 -23.484 -18.609 1 96.62 284 PHE A N 1
ATOM 2125 C CA . PHE A 1 284 ? -7.133 -22.609 -18.156 1 96.62 284 PHE A CA 1
ATOM 2126 C C . PHE A 1 284 ? -6.121 -23.359 -17.297 1 96.62 284 PHE A C 1
ATOM 2128 O O . PHE A 1 284 ? -4.914 -23.172 -17.438 1 96.62 284 PHE A O 1
ATOM 2135 N N . ALA A 1 285 ? -6.656 -24.141 -16.359 1 96.31 285 ALA A N 1
ATOM 2136 C CA . ALA A 1 285 ? -5.77 -24.938 -15.516 1 96.31 285 ALA A CA 1
ATOM 2137 C C . ALA A 1 285 ? -4.816 -25.781 -16.359 1 96.31 285 ALA A C 1
ATOM 2139 O O . ALA A 1 285 ? -3.611 -25.812 -16.109 1 96.31 285 ALA A O 1
ATOM 2140 N N . ARG A 1 286 ? -5.305 -26.406 -17.375 1 95.19 286 ARG A N 1
ATOM 2141 C CA . ARG A 1 286 ? -4.488 -27.234 -18.25 1 95.19 286 ARG A CA 1
ATOM 2142 C C . ARG A 1 286 ? -3.494 -26.391 -19.031 1 95.19 286 ARG A C 1
ATOM 2144 O O . ARG A 1 286 ? -2.363 -26.812 -19.281 1 95.19 286 ARG A O 1
ATOM 2151 N N . TYR A 1 287 ? -3.934 -25.219 -19.375 1 92.81 287 TYR A N 1
ATOM 2152 C CA . TYR A 1 287 ? -3.117 -24.297 -20.141 1 92.81 287 TYR A CA 1
ATOM 2153 C C . TYR A 1 287 ? -1.867 -23.891 -19.375 1 92.81 287 TYR A C 1
ATOM 2155 O O . TYR A 1 287 ? -0.822 -23.625 -19.969 1 92.81 287 TYR A O 1
ATOM 2163 N N . ILE A 1 288 ? -1.891 -23.875 -18.062 1 90.62 288 ILE A N 1
ATOM 2164 C CA . ILE A 1 288 ? -0.794 -23.438 -17.203 1 90.62 288 ILE A CA 1
ATOM 2165 C C . ILE A 1 288 ? 0.44 -24.297 -17.453 1 90.62 288 ILE A C 1
ATOM 2167 O O . ILE A 1 288 ? 1.559 -23.781 -17.531 1 90.62 288 ILE A O 1
ATOM 2171 N N . ILE A 1 289 ? 0.27 -25.609 -17.641 1 88.56 289 ILE A N 1
ATOM 2172 C CA . ILE A 1 289 ? 1.432 -26.484 -17.766 1 88.56 289 ILE A CA 1
ATOM 2173 C C . ILE A 1 289 ? 1.75 -26.703 -19.25 1 88.56 289 ILE A C 1
ATOM 2175 O O . ILE A 1 289 ? 2.758 -27.328 -19.578 1 88.56 289 ILE A O 1
ATOM 2179 N N . GLU A 1 290 ? 0.833 -26.203 -20.078 1 85 290 GLU A N 1
ATOM 2180 C CA . GLU A 1 290 ? 1.063 -26.359 -21.516 1 85 290 GLU A CA 1
ATOM 2181 C C . GLU A 1 290 ? 1.694 -25.109 -22.109 1 85 290 GLU A C 1
ATOM 2183 O O . GLU A 1 290 ? 2.246 -25.156 -23.219 1 85 290 GLU A O 1
ATOM 2188 N N . ARG A 1 291 ? 1.503 -24.156 -21.344 1 72.81 291 ARG A N 1
ATOM 2189 C CA . ARG A 1 291 ? 1.934 -22.859 -21.844 1 72.81 291 ARG A CA 1
ATOM 2190 C C . ARG A 1 291 ? 3.453 -22.797 -21.953 1 72.81 291 ARG A C 1
ATOM 2192 O O . ARG A 1 291 ? 4.164 -23.453 -21.203 1 72.81 291 ARG A O 1
ATOM 2199 N N . ARG A 1 292 ? 3.885 -22.141 -23 1 67.25 292 ARG A N 1
ATOM 2200 C CA . ARG A 1 292 ? 5.297 -21.766 -23.078 1 67.25 292 ARG A CA 1
ATOM 2201 C C . ARG A 1 292 ? 5.578 -20.516 -22.25 1 67.25 292 ARG A C 1
ATOM 2203 O O . ARG A 1 292 ? 4.859 -20.234 -21.297 1 67.25 292 ARG A O 1
ATOM 2210 N N . VAL A 1 293 ? 5.848 -19.484 -22.859 1 62.06 293 VAL A N 1
ATOM 2211 C CA . VAL A 1 293 ? 6.129 -18.281 -22.078 1 62.06 293 VAL A CA 1
ATOM 2212 C C . VAL A 1 293 ? 4.844 -17.484 -21.875 1 62.06 293 VAL A C 1
ATOM 2214 O O . VAL A 1 293 ? 3.984 -17.438 -22.75 1 62.06 293 VAL A O 1
ATOM 2217 N N . MET B 1 1 ? -0.637 20.016 30.062 1 86.38 1 MET B N 1
ATOM 2218 C CA . MET B 1 1 ? -1.713 19.172 29.562 1 86.38 1 MET B CA 1
ATOM 2219 C C . MET B 1 1 ? -1.361 18.594 28.203 1 86.38 1 MET B C 1
ATOM 2221 O O . MET B 1 1 ? -1.433 17.375 28 1 86.38 1 MET B O 1
ATOM 2225 N N . LEU B 1 2 ? -0.761 19.453 27.406 1 91 2 LEU B N 1
ATOM 2226 C CA . LEU B 1 2 ? -0.437 18.984 26.062 1 91 2 LEU B CA 1
ATOM 2227 C C . LEU B 1 2 ? 0.68 17.953 26.094 1 91 2 LEU B C 1
ATOM 2229 O O . LEU B 1 2 ? 0.547 16.875 25.516 1 91 2 LEU B O 1
ATOM 2233 N N . VAL B 1 3 ? 1.739 18.188 26.875 1 91.44 3 VAL B N 1
ATOM 2234 C CA . VAL B 1 3 ? 2.908 17.312 26.938 1 91.44 3 VAL B CA 1
ATOM 2235 C C . VAL B 1 3 ? 2.504 15.938 27.453 1 91.44 3 VAL B C 1
ATOM 2237 O O . VAL B 1 3 ? 2.943 14.914 26.922 1 91.44 3 VAL B O 1
ATOM 2240 N N . GLU B 1 4 ? 1.67 15.953 28.422 1 94.44 4 GLU B N 1
ATOM 2241 C CA . GLU B 1 4 ? 1.192 14.695 28.984 1 94.44 4 GLU B CA 1
ATOM 2242 C C . GLU B 1 4 ? 0.353 13.922 27.984 1 94.44 4 GLU B C 1
ATOM 2244 O O . GLU B 1 4 ? 0.483 12.695 27.859 1 94.44 4 GLU B O 1
ATOM 2249 N N . SER B 1 5 ? -0.479 14.641 27.297 1 95.5 5 SER B N 1
ATOM 2250 C CA . SER B 1 5 ? -1.329 13.992 26.312 1 95.5 5 SER B CA 1
ATOM 2251 C C . SER B 1 5 ? -0.509 13.477 25.125 1 95.5 5 SER B C 1
ATOM 2253 O O . SER B 1 5 ? -0.785 12.398 24.594 1 95.5 5 SER B O 1
ATOM 2255 N N . LEU B 1 6 ? 0.486 14.234 24.734 1 95.25 6 LEU B N 1
ATOM 2256 C CA . LEU B 1 6 ? 1.387 13.797 23.672 1 95.25 6 LEU B CA 1
ATOM 2257 C C . LEU B 1 6 ? 2.08 12.492 24.047 1 95.25 6 LEU B C 1
ATOM 2259 O O . LEU B 1 6 ? 2.129 11.562 23.234 1 95.25 6 LEU B O 1
ATOM 2263 N N . LYS B 1 7 ? 2.561 12.445 25.234 1 96.19 7 LYS B N 1
ATOM 2264 C CA . LYS B 1 7 ? 3.256 11.25 25.703 1 96.19 7 LYS B CA 1
ATOM 2265 C C . LYS B 1 7 ? 2.301 10.062 25.812 1 96.19 7 LYS B C 1
ATOM 2267 O O . LYS B 1 7 ? 2.66 8.938 25.453 1 96.19 7 LYS B O 1
ATOM 2272 N N . ARG B 1 8 ? 1.128 10.32 26.297 1 96.94 8 ARG B N 1
ATOM 2273 C CA . ARG B 1 8 ? 0.122 9.273 26.469 1 96.94 8 ARG B CA 1
ATOM 2274 C C . ARG B 1 8 ? -0.248 8.648 25.125 1 96.94 8 ARG B C 1
ATOM 2276 O O . ARG B 1 8 ? -0.255 7.426 25 1 96.94 8 ARG B O 1
ATOM 2283 N N . TYR B 1 9 ? -0.543 9.477 24.203 1 97.5 9 TYR B N 1
ATOM 2284 C CA . TYR B 1 9 ? -0.985 8.969 22.906 1 97.5 9 TYR B CA 1
ATOM 2285 C C . TYR B 1 9 ? 0.181 8.383 22.125 1 97.5 9 TYR B C 1
ATOM 2287 O O . TYR B 1 9 ? 0.002 7.441 21.344 1 97.5 9 TYR B O 1
ATOM 2295 N N . GLN B 1 10 ? 1.387 8.938 22.312 1 97.38 10 GLN B N 1
ATOM 2296 C CA . GLN B 1 10 ? 2.58 8.336 21.719 1 97.38 10 GLN B CA 1
ATOM 2297 C C . GLN B 1 10 ? 2.785 6.91 22.219 1 97.38 10 GLN B C 1
ATOM 2299 O O . GLN B 1 10 ? 3.027 6 21.422 1 97.38 10 GLN B O 1
ATOM 2304 N N . LEU B 1 11 ? 2.705 6.75 23.531 1 97.75 11 LEU B N 1
ATOM 2305 C CA . LEU B 1 11 ? 2.871 5.434 24.125 1 97.75 11 LEU B CA 1
ATOM 2306 C C . LEU B 1 11 ? 1.802 4.469 23.625 1 97.75 11 LEU B C 1
ATOM 2308 O O . LEU B 1 11 ? 2.1 3.314 23.312 1 97.75 11 LEU B O 1
ATOM 2312 N N . ARG B 1 12 ? 0.593 4.945 23.594 1 98.12 12 ARG B N 1
ATOM 2313 C CA . ARG B 1 12 ? -0.504 4.109 23.125 1 98.12 12 ARG B CA 1
ATOM 2314 C C . ARG B 1 12 ? -0.289 3.691 21.672 1 98.12 12 ARG B C 1
ATOM 2316 O O . ARG B 1 12 ? -0.475 2.525 21.328 1 98.12 12 ARG B O 1
ATOM 2323 N N . SER B 1 13 ? 0.06 4.652 20.875 1 97.88 13 SER B N 1
ATOM 2324 C CA . SER B 1 13 ? 0.324 4.371 19.469 1 97.88 13 SER B CA 1
ATOM 2325 C C . SER B 1 13 ? 1.442 3.348 19.312 1 97.88 13 SER B C 1
ATOM 2327 O O . SER B 1 13 ? 1.328 2.418 18.516 1 97.88 13 SER B O 1
ATOM 2329 N N . ASN B 1 14 ? 2.557 3.516 20.031 1 98.31 14 ASN B N 1
ATOM 2330 C CA . ASN B 1 14 ? 3.674 2.578 19.984 1 98.31 14 ASN B CA 1
ATOM 2331 C C . ASN B 1 14 ? 3.248 1.17 20.391 1 98.31 14 ASN B C 1
ATOM 2333 O O . ASN B 1 14 ? 3.658 0.189 19.766 1 98.31 14 ASN B O 1
ATOM 2337 N N . GLN B 1 15 ? 2.467 1.149 21.391 1 98.38 15 GLN B N 1
ATOM 2338 C CA . GLN B 1 15 ? 1.984 -0.141 21.859 1 98.38 15 GLN B CA 1
ATOM 2339 C C . GLN B 1 15 ? 1.123 -0.831 20.812 1 98.38 15 GLN B C 1
ATOM 2341 O O . GLN B 1 15 ? 1.23 -2.041 20.609 1 98.38 15 GLN B O 1
ATOM 2346 N N . GLN B 1 16 ? 0.265 -0.092 20.203 1 98.38 16 GLN B N 1
ATOM 2347 C CA . GLN B 1 16 ? -0.599 -0.655 19.172 1 98.38 16 GLN B CA 1
ATOM 2348 C C . GLN B 1 16 ? 0.219 -1.159 17.984 1 98.38 16 GLN B C 1
ATOM 2350 O O . GLN B 1 16 ? -0.061 -2.23 17.438 1 98.38 16 GLN B O 1
ATOM 2355 N N . LEU B 1 17 ? 1.206 -0.413 17.578 1 98.56 17 LEU B N 1
ATOM 2356 C CA . LEU B 1 17 ? 2.072 -0.822 16.484 1 98.56 17 LEU B CA 1
ATOM 2357 C C . LEU B 1 17 ? 2.822 -2.104 16.828 1 98.56 17 LEU B C 1
ATOM 2359 O O . LEU B 1 17 ? 2.885 -3.029 16.016 1 98.56 17 LEU B O 1
ATOM 2363 N N . GLU B 1 18 ? 3.385 -2.078 18 1 98.38 18 GLU B N 1
ATOM 2364 C CA . GLU B 1 18 ? 4.129 -3.246 18.453 1 98.38 18 GLU B CA 1
ATOM 2365 C C . GLU B 1 18 ? 3.242 -4.488 18.484 1 98.38 18 GLU B C 1
ATOM 2367 O O . GLU B 1 18 ? 3.646 -5.559 18.031 1 98.38 18 GLU B O 1
ATOM 2372 N N . LEU B 1 19 ? 2.07 -4.32 19.031 1 98.12 19 LEU B N 1
ATOM 2373 C CA . LEU B 1 19 ? 1.12 -5.422 19.125 1 98.12 19 LEU B CA 1
ATOM 2374 C C . LEU B 1 19 ? 0.769 -5.965 17.75 1 98.12 19 LEU B C 1
ATOM 2376 O O . LEU B 1 19 ? 0.727 -7.184 17.547 1 98.12 19 LEU B O 1
ATOM 2380 N N . ARG B 1 20 ? 0.497 -5.129 16.828 1 98.12 20 ARG B N 1
ATOM 2381 C CA . ARG B 1 20 ? 0.084 -5.52 15.484 1 98.12 20 ARG B CA 1
ATOM 2382 C C . ARG B 1 20 ? 1.211 -6.242 14.75 1 98.12 20 ARG B C 1
ATOM 2384 O O . ARG B 1 20 ? 0.979 -7.254 14.086 1 98.12 20 ARG B O 1
ATOM 2391 N N . ILE B 1 21 ? 2.439 -5.738 14.828 1 98.56 21 ILE B N 1
ATOM 2392 C CA . ILE B 1 21 ? 3.574 -6.324 14.125 1 98.56 21 ILE B CA 1
ATOM 2393 C C . ILE B 1 21 ? 3.963 -7.648 14.781 1 98.56 21 ILE B C 1
ATOM 2395 O O . ILE B 1 21 ? 4.23 -8.633 14.094 1 98.56 21 ILE B O 1
ATOM 2399 N N . ASP B 1 22 ? 3.924 -7.664 16.125 1 98.12 22 ASP B N 1
ATOM 2400 C CA . ASP B 1 22 ? 4.297 -8.867 16.859 1 98.12 22 ASP B CA 1
ATOM 2401 C C . ASP B 1 22 ? 3.287 -9.992 16.609 1 98.12 22 ASP B C 1
ATOM 2403 O O . ASP B 1 22 ? 3.631 -11.172 16.703 1 98.12 22 ASP B O 1
ATOM 2407 N N . ALA B 1 23 ? 2.092 -9.641 16.297 1 97.56 23 ALA B N 1
ATOM 2408 C CA . ALA B 1 23 ? 1.034 -10.625 16.078 1 97.56 23 ALA B CA 1
ATOM 2409 C C . ALA B 1 23 ? 1.208 -11.344 14.742 1 97.56 23 ALA B C 1
ATOM 2411 O O . ALA B 1 23 ? 0.603 -12.391 14.516 1 97.56 23 ALA B O 1
ATOM 2412 N N . LEU B 1 24 ? 1.98 -10.789 13.852 1 97.69 24 LEU B N 1
ATOM 2413 C CA . LEU B 1 24 ? 2.229 -11.422 12.562 1 97.69 24 LEU B CA 1
ATOM 2414 C C . LEU B 1 24 ? 2.99 -12.734 12.742 1 97.69 24 LEU B C 1
ATOM 2416 O O . LEU B 1 24 ? 3.883 -12.828 13.586 1 97.69 24 LEU B O 1
ATOM 2420 N N . GLU B 1 25 ? 2.586 -13.703 11.953 1 96.69 25 GLU B N 1
ATOM 2421 C CA . GLU B 1 25 ? 3.314 -14.969 11.969 1 96.69 25 GLU B CA 1
ATOM 2422 C C . GLU B 1 25 ? 4.766 -14.773 11.539 1 96.69 25 GLU B C 1
ATOM 2424 O O . GLU B 1 25 ? 5.074 -13.867 10.758 1 96.69 25 GLU B O 1
ATOM 2429 N N . ASP B 1 26 ? 5.652 -15.633 12.023 1 96.38 26 ASP B N 1
ATOM 2430 C CA . ASP B 1 26 ? 7.066 -15.508 11.68 1 96.38 26 ASP B CA 1
ATOM 2431 C C . ASP B 1 26 ? 7.367 -16.172 10.336 1 96.38 26 ASP B C 1
ATOM 2433 O O . ASP B 1 26 ? 8.055 -17.188 10.281 1 96.38 26 ASP B O 1
ATOM 2437 N N . ILE B 1 27 ? 7.012 -15.555 9.359 1 96.56 27 ILE B N 1
ATOM 2438 C CA . ILE B 1 27 ? 7.246 -16 7.992 1 96.56 27 ILE B CA 1
ATOM 2439 C C . ILE B 1 27 ? 8.695 -15.711 7.594 1 96.56 27 ILE B C 1
ATOM 2441 O O . ILE B 1 27 ? 9.391 -16.578 7.086 1 96.56 27 ILE B O 1
ATOM 2445 N N . ASP B 1 28 ? 9.172 -14.531 7.789 1 97.5 28 ASP B N 1
ATOM 2446 C CA . ASP B 1 28 ? 10.547 -14.07 7.617 1 97.5 28 ASP B CA 1
ATOM 2447 C C . ASP B 1 28 ? 10.953 -13.133 8.75 1 97.5 28 ASP B C 1
ATOM 2449 O O . ASP B 1 28 ? 10.703 -11.93 8.688 1 97.5 28 ASP B O 1
ATOM 2453 N N . PRO B 1 29 ? 11.648 -13.688 9.672 1 97.19 29 PRO B N 1
ATOM 2454 C CA . PRO B 1 29 ? 12 -12.93 10.875 1 97.19 29 PRO B CA 1
ATOM 2455 C C . PRO B 1 29 ? 12.773 -11.648 10.562 1 97.19 29 PRO B C 1
ATOM 2457 O O . PRO B 1 29 ? 12.625 -10.648 11.266 1 97.19 29 PRO B O 1
ATOM 2460 N N . GLN B 1 30 ? 13.594 -11.68 9.547 1 97.81 30 GLN B N 1
ATOM 2461 C CA . GLN B 1 30 ? 14.367 -10.492 9.195 1 97.81 30 GLN B CA 1
ATOM 2462 C C . GLN B 1 30 ? 13.453 -9.367 8.711 1 97.81 30 GLN B C 1
ATOM 2464 O O . GLN B 1 30 ? 13.609 -8.219 9.117 1 97.81 30 GLN B O 1
ATOM 2469 N N . LEU B 1 31 ? 12.531 -9.727 7.812 1 98.62 31 LEU B N 1
ATOM 2470 C CA . LEU B 1 31 ? 11.594 -8.719 7.332 1 98.62 31 LEU B CA 1
ATOM 2471 C C . LEU B 1 31 ? 10.742 -8.18 8.477 1 98.62 31 LEU B C 1
ATOM 2473 O O . LEU B 1 31 ? 10.492 -6.977 8.555 1 98.62 31 LEU B O 1
ATOM 2477 N N . LYS B 1 32 ? 10.289 -9.07 9.359 1 98.56 32 LYS B N 1
ATOM 2478 C CA . LYS B 1 32 ? 9.492 -8.664 10.508 1 98.56 32 LYS B CA 1
ATOM 2479 C C . LYS B 1 32 ? 10.266 -7.699 11.398 1 98.56 32 LYS B C 1
ATOM 2481 O O . LYS B 1 32 ? 9.719 -6.688 11.852 1 98.56 32 LYS B O 1
ATOM 2486 N N . ALA B 1 33 ? 11.508 -7.957 11.602 1 98.69 33 ALA B N 1
ATOM 2487 C CA . ALA B 1 33 ? 12.367 -7.102 12.414 1 98.69 33 ALA B CA 1
ATOM 2488 C C . ALA B 1 33 ? 12.578 -5.742 11.75 1 98.69 33 ALA B C 1
ATOM 2490 O O . ALA B 1 33 ? 12.625 -4.715 12.43 1 98.69 33 ALA B O 1
ATOM 2491 N N . ALA B 1 34 ? 12.758 -5.754 10.461 1 98.75 34 ALA B N 1
ATOM 2492 C CA . ALA B 1 34 ? 12.945 -4.512 9.719 1 98.75 34 ALA B CA 1
ATOM 2493 C C . ALA B 1 34 ? 11.703 -3.631 9.797 1 98.75 34 ALA B C 1
ATOM 2495 O O . ALA B 1 34 ? 11.812 -2.414 9.969 1 98.75 34 ALA B O 1
ATOM 2496 N N . MET B 1 35 ? 10.555 -4.309 9.68 1 98.88 35 MET B N 1
ATOM 2497 C CA . MET B 1 35 ? 9.297 -3.578 9.82 1 98.88 35 MET B CA 1
ATOM 2498 C C . MET B 1 35 ? 9.195 -2.928 11.195 1 98.88 35 MET B C 1
ATOM 2500 O O . MET B 1 35 ? 8.836 -1.752 11.305 1 98.88 35 MET B O 1
ATOM 2504 N N . LYS B 1 36 ? 9.492 -3.713 12.164 1 98.62 36 LYS B N 1
ATOM 2505 C CA . LYS B 1 36 ? 9.398 -3.234 13.539 1 98.62 36 LYS B CA 1
ATOM 2506 C C . LYS B 1 36 ? 10.391 -2.098 13.789 1 98.62 36 LYS B C 1
ATOM 2508 O O . LYS B 1 36 ? 10.039 -1.091 14.406 1 98.62 36 LYS B O 1
ATOM 2513 N N . HIS B 1 37 ? 11.625 -2.232 13.281 1 98.69 37 HIS B N 1
ATOM 2514 C CA . HIS B 1 37 ? 12.656 -1.209 13.398 1 98.69 37 HIS B CA 1
ATOM 2515 C C . HIS B 1 37 ? 12.188 0.116 12.805 1 98.69 37 HIS B C 1
ATOM 2517 O O . HIS B 1 37 ? 12.312 1.164 13.445 1 98.69 37 HIS B O 1
ATOM 2523 N N . GLY B 1 38 ? 11.602 0.065 11.641 1 98.31 38 GLY B N 1
ATOM 2524 C CA . GLY B 1 38 ? 11.133 1.268 10.977 1 98.31 38 GLY B CA 1
ATOM 2525 C C . GLY B 1 38 ? 9.922 1.886 11.648 1 98.31 38 GLY B C 1
ATOM 2526 O O . GLY B 1 38 ? 9.844 3.107 11.797 1 98.31 38 GLY B O 1
ATOM 2527 N N . ALA B 1 39 ? 9.016 1.045 12.094 1 98.5 39 ALA B N 1
ATOM 2528 C CA . ALA B 1 39 ? 7.75 1.519 12.648 1 98.5 39 ALA B CA 1
ATOM 2529 C C . ALA B 1 39 ? 7.945 2.104 14.039 1 98.5 39 ALA B C 1
ATOM 2531 O O . ALA B 1 39 ? 7.227 3.02 14.445 1 98.5 39 ALA B O 1
ATOM 2532 N N . LEU B 1 40 ? 8.922 1.599 14.742 1 97.75 40 LEU B N 1
ATOM 2533 C CA . LEU B 1 40 ? 9.07 1.983 16.141 1 97.75 40 LEU B CA 1
ATOM 2534 C C . LEU B 1 40 ? 10.375 2.748 16.359 1 97.75 40 LEU B C 1
ATOM 2536 O O . LEU B 1 40 ? 10.93 2.732 17.469 1 97.75 40 LEU B O 1
ATOM 2540 N N . ILE B 1 41 ? 10.898 3.354 15.344 1 93.12 41 ILE B N 1
ATOM 2541 C CA . ILE B 1 41 ? 12.195 4.023 15.359 1 93.12 41 ILE B CA 1
ATOM 2542 C C . ILE B 1 41 ? 12.094 5.32 16.172 1 93.12 41 ILE B C 1
ATOM 2544 O O . ILE B 1 41 ? 13.102 5.98 16.422 1 93.12 41 ILE B O 1
ATOM 2548 N N . GLY B 1 42 ? 10.867 5.648 16.625 1 90.38 42 GLY B N 1
ATOM 2549 C CA . GLY B 1 42 ? 10.656 6.855 17.422 1 90.38 42 GLY B CA 1
ATOM 2550 C C . GLY B 1 42 ? 9.797 7.887 16.719 1 90.38 42 GLY B C 1
ATOM 2551 O O . GLY B 1 42 ? 9.039 7.559 15.805 1 90.38 42 GLY B O 1
ATOM 2552 N N . GLY B 1 43 ? 9.859 9.086 17.25 1 88.69 43 GLY B N 1
ATOM 2553 C CA . GLY B 1 43 ? 9.055 10.172 16.703 1 88.69 43 GLY B CA 1
ATOM 2554 C C . GLY B 1 43 ? 7.945 10.617 17.625 1 88.69 43 GLY B C 1
ATOM 2555 O O . GLY B 1 43 ? 7.566 9.891 18.547 1 88.69 43 GLY B O 1
ATOM 2556 N N . LYS B 1 44 ? 7.477 11.742 17.391 1 88.31 44 LYS B N 1
ATOM 2557 C CA . LYS B 1 44 ? 6.488 12.375 18.266 1 88.31 44 LYS B CA 1
ATOM 2558 C C . LYS B 1 44 ? 5.09 11.82 18 1 88.31 44 LYS B C 1
ATOM 2560 O O . LYS B 1 44 ? 4.184 12 18.812 1 88.31 44 LYS B O 1
ATOM 2565 N N . ARG B 1 45 ? 4.902 11.094 16.969 1 96.25 45 ARG B N 1
ATOM 2566 C CA . ARG B 1 45 ? 3.631 10.469 16.625 1 96.25 45 ARG B CA 1
ATOM 2567 C C . ARG B 1 45 ? 2.514 11.5 16.547 1 96.25 45 ARG B C 1
ATOM 2569 O O . ARG B 1 45 ? 1.454 11.328 17.156 1 96.25 45 ARG B O 1
ATOM 2576 N N . ILE B 1 46 ? 2.727 12.5 15.758 1 95.25 46 ILE B N 1
ATOM 2577 C CA . ILE B 1 46 ? 1.808 13.625 15.633 1 95.25 46 ILE B CA 1
ATOM 2578 C C . ILE B 1 46 ? 0.514 13.172 14.969 1 95.25 46 ILE B C 1
ATOM 2580 O O . ILE B 1 46 ? -0.578 13.586 15.367 1 95.25 46 ILE B O 1
ATOM 2584 N N . ARG B 1 47 ? 0.602 12.336 13.992 1 98 47 ARG B N 1
ATOM 2585 C CA . ARG B 1 47 ? -0.584 11.891 13.266 1 98 47 ARG B CA 1
ATOM 2586 C C . ARG B 1 47 ? -1.48 11.031 14.156 1 98 47 ARG B C 1
ATOM 2588 O O . ARG B 1 47 ? -2.674 11.305 14.289 1 98 47 ARG B O 1
ATOM 2595 N N . PRO B 1 48 ? -0.903 10.047 14.82 1 98.56 48 PRO B N 1
ATOM 2596 C CA . PRO B 1 48 ? -1.717 9.32 15.805 1 98.56 48 PRO B CA 1
ATOM 2597 C C . PRO B 1 48 ? -2.293 10.242 16.875 1 98.56 48 PRO B C 1
ATOM 2599 O O . PRO B 1 48 ? -3.43 10.039 17.328 1 98.56 48 PRO B O 1
ATOM 2602 N N . PHE B 1 49 ? -1.495 11.195 17.328 1 98.31 49 PHE B N 1
ATOM 2603 C CA . PHE B 1 49 ? -1.989 12.148 18.312 1 98.31 49 PHE B CA 1
ATOM 2604 C C . PHE B 1 49 ? -3.258 12.836 17.812 1 98.31 49 PHE B C 1
ATOM 2606 O O . PHE B 1 49 ? -4.238 12.945 18.562 1 98.31 49 PHE B O 1
ATOM 2613 N N . LEU B 1 50 ? -3.254 13.266 16.609 1 98.56 50 LEU B N 1
ATOM 2614 C CA . LEU B 1 50 ? -4.41 13.953 16.047 1 98.56 50 LEU B CA 1
ATOM 2615 C C . LEU B 1 50 ? -5.613 13.016 15.969 1 98.56 50 LEU B C 1
ATOM 2617 O O . LEU B 1 50 ? -6.742 13.422 16.25 1 98.56 50 LEU B O 1
ATOM 2621 N N . VAL B 1 51 ? -5.375 11.742 15.578 1 98.81 51 VAL B N 1
ATOM 2622 C CA . VAL B 1 51 ? -6.453 10.758 15.539 1 98.81 51 VAL B CA 1
ATOM 2623 C C . VAL B 1 51 ? -7.117 10.664 16.906 1 98.81 51 VAL B C 1
ATOM 2625 O O . VAL B 1 51 ? -8.336 10.797 17.016 1 98.81 51 VAL B O 1
ATOM 2628 N N . TYR B 1 52 ? -6.312 10.5 17.938 1 98.69 52 TYR B N 1
ATOM 2629 C CA . TYR B 1 52 ? -6.828 10.266 19.281 1 98.69 52 TYR B CA 1
ATOM 2630 C C . TYR B 1 52 ? -7.445 11.539 19.859 1 98.69 52 TYR B C 1
ATOM 2632 O O . TYR B 1 52 ? -8.547 11.508 20.406 1 98.69 52 TYR B O 1
ATOM 2640 N N . ALA B 1 53 ? -6.703 12.664 19.781 1 98.38 53 ALA B N 1
ATOM 2641 C CA . ALA B 1 53 ? -7.129 13.906 20.422 1 98.38 53 ALA B CA 1
ATOM 2642 C C . ALA B 1 53 ? -8.445 14.406 19.828 1 98.38 53 ALA B C 1
ATOM 2644 O O . ALA B 1 53 ? -9.359 14.797 20.562 1 98.38 53 ALA B O 1
ATOM 2645 N N . ILE B 1 54 ? -8.531 14.406 18.531 1 98.62 54 ILE B N 1
ATOM 2646 C CA . ILE B 1 54 ? -9.75 14.883 17.875 1 98.62 54 ILE B CA 1
ATOM 2647 C C . ILE B 1 54 ? -10.867 13.867 18.078 1 98.62 54 ILE B C 1
ATOM 2649 O O . ILE B 1 54 ? -12.016 14.242 18.344 1 98.62 54 ILE B O 1
ATOM 2653 N N . GLY B 1 55 ? -10.539 12.547 17.922 1 98.56 55 GLY B N 1
ATOM 2654 C CA . GLY B 1 55 ? -11.547 11.539 18.203 1 98.56 55 GLY B CA 1
ATOM 2655 C C . GLY B 1 55 ? -12.117 11.633 19.609 1 98.56 55 GLY B C 1
ATOM 2656 O O . GLY B 1 55 ? -13.328 11.547 19.797 1 98.56 55 GLY B O 1
ATOM 2657 N N . ASP B 1 56 ? -11.219 11.797 20.531 1 97.81 56 ASP B N 1
ATOM 2658 C CA . ASP B 1 56 ? -11.641 11.938 21.922 1 97.81 56 ASP B CA 1
ATOM 2659 C C . ASP B 1 56 ? -12.523 13.164 22.109 1 97.81 56 ASP B C 1
ATOM 2661 O O . ASP B 1 56 ? -13.555 13.102 22.781 1 97.81 56 ASP B O 1
ATOM 2665 N N . MET B 1 57 ? -12.141 14.266 21.516 1 97.75 57 MET B N 1
ATOM 2666 C CA . MET B 1 57 ? -12.938 15.492 21.562 1 97.75 57 MET B CA 1
ATOM 2667 C C . MET B 1 57 ? -14.336 15.258 21.016 1 97.75 57 MET B C 1
ATOM 2669 O O . MET B 1 57 ? -15.312 15.797 21.531 1 97.75 57 MET B O 1
ATOM 2673 N N . LEU B 1 58 ? -14.461 14.375 20.047 1 98.06 58 LEU B N 1
ATOM 2674 C CA . LEU B 1 58 ? -15.734 14.109 19.375 1 98.06 58 LEU B CA 1
ATOM 2675 C C . LEU B 1 58 ? -16.5 13.008 20.078 1 98.06 58 LEU B C 1
ATOM 2677 O O . LEU B 1 58 ? -17.594 12.625 19.656 1 98.06 58 LEU B O 1
ATOM 2681 N N . GLY B 1 59 ? -15.93 12.422 21.094 1 97.56 59 GLY B N 1
ATOM 2682 C CA . GLY B 1 59 ? -16.641 11.453 21.922 1 97.56 59 GLY B CA 1
ATOM 2683 C C . GLY B 1 59 ? -16.422 10.016 21.469 1 97.56 59 GLY B C 1
ATOM 2684 O O . GLY B 1 59 ? -17.172 9.125 21.875 1 97.56 59 GLY B O 1
ATOM 2685 N N . VAL B 1 60 ? -15.469 9.742 20.656 1 98 60 VAL B N 1
ATOM 2686 C CA . VAL B 1 60 ? -15.172 8.391 20.203 1 98 60 VAL B CA 1
ATOM 2687 C C . VAL B 1 60 ? -14.258 7.691 21.203 1 98 60 VAL B C 1
ATOM 2689 O O . VAL B 1 60 ? -13.305 8.289 21.719 1 98 60 VAL B O 1
ATOM 2692 N N . LYS B 1 61 ? -14.508 6.445 21.5 1 97.75 61 LYS B N 1
ATOM 2693 C CA . LYS B 1 61 ? -13.656 5.676 22.391 1 97.75 61 LYS B CA 1
ATOM 2694 C C . LYS B 1 61 ? -12.258 5.492 21.797 1 97.75 61 LYS B C 1
ATOM 2696 O O . LYS B 1 61 ? -12.117 5.242 20.609 1 97.75 61 LYS B O 1
ATOM 2701 N N . LEU B 1 62 ? -11.273 5.598 22.656 1 97.88 62 LEU B N 1
ATOM 2702 C CA . LEU B 1 62 ? -9.898 5.469 22.203 1 97.88 62 LEU B CA 1
ATOM 2703 C C . LEU B 1 62 ? -9.656 4.102 21.562 1 97.88 62 LEU B C 1
ATOM 2705 O O . LEU B 1 62 ? -8.914 3.986 20.594 1 97.88 62 LEU B O 1
ATOM 2709 N N . THR B 1 63 ? -10.273 3.057 22.109 1 97.75 63 THR B N 1
ATOM 2710 C CA . THR B 1 63 ? -10.102 1.705 21.578 1 97.75 63 THR B CA 1
ATOM 2711 C C . THR B 1 63 ? -10.594 1.612 20.141 1 97.75 63 THR B C 1
ATOM 2713 O O . THR B 1 63 ? -10.055 0.845 19.344 1 97.75 63 THR B O 1
ATOM 2716 N N . THR B 1 64 ? -11.602 2.453 19.812 1 96.88 64 THR B N 1
ATOM 2717 C CA . THR B 1 64 ? -12.141 2.518 18.453 1 96.88 64 THR B CA 1
ATOM 2718 C C . THR B 1 64 ? -11.141 3.18 17.516 1 96.88 64 THR B C 1
ATOM 2720 O O . THR B 1 64 ? -11.117 2.879 16.312 1 96.88 64 THR B O 1
ATOM 2723 N N . LEU B 1 65 ? -10.273 3.998 18.094 1 98.44 65 LEU B N 1
ATOM 2724 C CA . LEU B 1 65 ? -9.367 4.812 17.297 1 98.44 65 LEU B CA 1
ATOM 2725 C C . LEU B 1 65 ? -8.016 4.129 17.141 1 98.44 65 LEU B C 1
ATOM 2727 O O . LEU B 1 65 ? -7.18 4.562 16.344 1 98.44 65 LEU B O 1
ATOM 2731 N N . ASP B 1 66 ? -7.801 3.023 17.859 1 98.69 66 ASP B N 1
ATOM 2732 C CA . ASP B 1 66 ? -6.508 2.348 17.875 1 98.69 66 ASP B CA 1
ATOM 2733 C C . ASP B 1 66 ? -6.094 1.9 16.484 1 98.69 66 ASP B C 1
ATOM 2735 O O . ASP B 1 66 ? -4.945 2.088 16.078 1 98.69 66 ASP B O 1
ATOM 2739 N N . SER B 1 67 ? -7.031 1.334 15.75 1 98.38 67 SER B N 1
ATOM 2740 C CA . SER B 1 67 ? -6.734 0.849 14.406 1 98.38 67 SER B CA 1
ATOM 2741 C C . SER B 1 67 ? -6.367 1.997 13.477 1 98.38 67 SER B C 1
ATOM 2743 O O . SER B 1 67 ? -5.449 1.871 12.656 1 98.38 67 SER B O 1
ATOM 2745 N N . CYS B 1 68 ? -7.082 3.104 13.617 1 98.62 68 CYS B N 1
ATOM 2746 C CA . CYS B 1 68 ? -6.816 4.281 12.797 1 98.62 68 CYS B CA 1
ATOM 2747 C C . CYS B 1 68 ? -5.422 4.828 13.062 1 98.62 68 CYS B C 1
ATOM 2749 O O . CYS B 1 68 ? -4.676 5.129 12.125 1 98.62 68 CYS B O 1
ATOM 2751 N N . ALA B 1 69 ? -5.102 4.906 14.336 1 98.69 69 ALA B N 1
ATOM 2752 C CA . ALA B 1 69 ? -3.801 5.434 14.742 1 98.69 69 ALA B CA 1
ATOM 2753 C C . ALA B 1 69 ? -2.67 4.527 14.266 1 98.69 69 ALA B C 1
ATOM 2755 O O . ALA B 1 69 ? -1.651 5.008 13.766 1 98.69 69 ALA B O 1
ATOM 2756 N N . ALA B 1 70 ? -2.875 3.238 14.383 1 98.69 70 ALA B N 1
ATOM 2757 C CA . ALA B 1 70 ? -1.859 2.281 13.953 1 98.69 70 ALA B CA 1
ATOM 2758 C C . ALA B 1 70 ? -1.692 2.301 12.438 1 98.69 70 ALA B C 1
ATOM 2760 O O . ALA B 1 70 ? -0.568 2.273 11.93 1 98.69 70 ALA B O 1
ATOM 2761 N N . ALA B 1 71 ? -2.787 2.377 11.758 1 98.81 71 ALA B N 1
ATOM 2762 C CA . ALA B 1 71 ? -2.756 2.342 10.297 1 98.81 71 ALA B CA 1
ATOM 2763 C C . ALA B 1 71 ? -2.035 3.562 9.734 1 98.81 71 ALA B C 1
ATOM 2765 O O . ALA B 1 71 ? -1.174 3.434 8.859 1 98.81 71 ALA B O 1
ATOM 2766 N N . ILE B 1 72 ? -2.332 4.699 10.211 1 98.69 72 ILE B N 1
ATOM 2767 C CA . ILE B 1 72 ? -1.748 5.922 9.664 1 98.69 72 ILE B CA 1
ATOM 2768 C C . ILE B 1 72 ? -0.251 5.957 9.961 1 98.69 72 ILE B C 1
ATOM 2770 O O . ILE B 1 72 ? 0.538 6.457 9.164 1 98.69 72 ILE B O 1
ATOM 2774 N N . GLU B 1 73 ? 0.115 5.434 11.109 1 98.62 73 GLU B N 1
ATOM 2775 C CA . GLU B 1 73 ? 1.533 5.434 11.453 1 98.62 73 GLU B CA 1
ATOM 2776 C C . GLU B 1 73 ? 2.297 4.387 10.648 1 98.62 73 GLU B C 1
ATOM 2778 O O . GLU B 1 73 ? 3.484 4.562 10.359 1 98.62 73 GLU B O 1
ATOM 2783 N N . CYS B 1 74 ? 1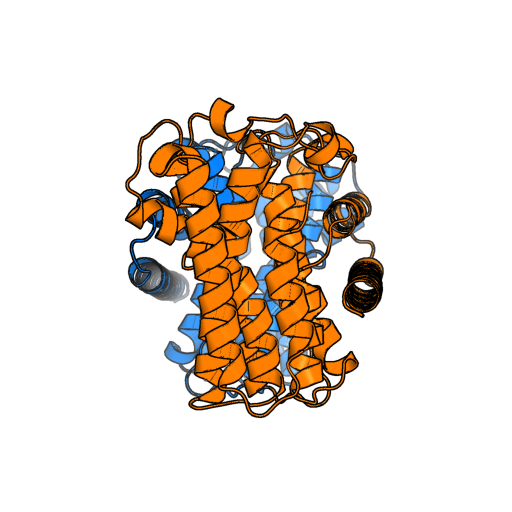.641 3.289 10.305 1 98.88 74 CYS B N 1
ATOM 2784 C CA . CYS B 1 74 ? 2.262 2.346 9.383 1 98.88 74 CYS B CA 1
ATOM 2785 C C . CYS B 1 74 ? 2.59 3.016 8.047 1 98.88 74 CYS B C 1
ATOM 2787 O O . CYS B 1 74 ? 3.668 2.809 7.496 1 98.88 74 CYS B O 1
ATOM 2789 N N . ILE B 1 75 ? 1.651 3.838 7.555 1 98.88 75 ILE B N 1
ATOM 2790 C CA . ILE B 1 75 ? 1.874 4.559 6.305 1 98.88 75 ILE B CA 1
ATOM 2791 C C . ILE B 1 75 ? 3.039 5.531 6.473 1 98.88 75 ILE B C 1
ATOM 2793 O O . ILE B 1 75 ? 3.922 5.605 5.613 1 98.88 75 ILE B O 1
ATOM 2797 N N . HIS B 1 76 ? 3.035 6.234 7.559 1 98.5 76 HIS B N 1
ATOM 2798 C CA . HIS B 1 76 ? 4.109 7.188 7.797 1 98.5 76 HIS B CA 1
ATOM 2799 C C . HIS B 1 76 ? 5.461 6.484 7.887 1 98.5 76 HIS B C 1
ATOM 2801 O O . HIS B 1 76 ? 6.445 6.945 7.305 1 98.5 76 HIS B O 1
ATOM 2807 N N . ALA B 1 77 ? 5.488 5.398 8.609 1 98.5 77 ALA B N 1
ATOM 2808 C CA . ALA B 1 77 ? 6.723 4.637 8.781 1 98.5 77 ALA B CA 1
ATOM 2809 C C . ALA B 1 77 ? 7.25 4.129 7.445 1 98.5 77 ALA B C 1
ATOM 2811 O O . ALA B 1 77 ? 8.445 4.234 7.164 1 98.5 77 ALA B O 1
ATOM 2812 N N . TYR B 1 78 ? 6.34 3.576 6.621 1 98.62 78 TYR B N 1
ATOM 2813 C CA . TYR B 1 78 ? 6.809 3.086 5.332 1 98.62 78 TYR B CA 1
ATOM 2814 C C . TYR B 1 78 ? 7.371 4.223 4.488 1 98.62 78 TYR B C 1
ATOM 2816 O O . TYR B 1 78 ? 8.367 4.043 3.777 1 98.62 78 TYR B O 1
ATOM 2824 N N . SER B 1 79 ? 6.703 5.387 4.535 1 98.38 79 SER B N 1
ATOM 2825 C CA . SER B 1 79 ? 7.172 6.52 3.746 1 98.38 79 SER B CA 1
ATOM 2826 C C . SER B 1 79 ? 8.578 6.945 4.168 1 98.38 79 SER B C 1
ATOM 2828 O O . SER B 1 79 ? 9.406 7.301 3.328 1 98.38 79 SER B O 1
ATOM 2830 N N . LEU B 1 80 ? 8.906 6.902 5.496 1 97.19 80 LEU B N 1
ATOM 2831 C CA . LEU B 1 80 ? 10.234 7.238 5.996 1 97.19 80 LEU B CA 1
ATOM 2832 C C . LEU B 1 80 ? 11.266 6.215 5.531 1 97.19 80 LEU B C 1
ATOM 2834 O O . LEU B 1 80 ? 12.367 6.582 5.109 1 97.19 80 LEU B O 1
ATOM 2838 N N . ILE B 1 81 ? 10.914 4.973 5.602 1 98.62 81 ILE B N 1
ATOM 2839 C CA . ILE B 1 81 ? 11.828 3.9 5.207 1 98.62 81 ILE B CA 1
ATOM 2840 C C . ILE B 1 81 ? 12.211 4.07 3.74 1 98.62 81 ILE B C 1
ATOM 2842 O O . ILE B 1 81 ? 13.398 4 3.395 1 98.62 81 ILE B O 1
ATOM 2846 N N . HIS B 1 82 ? 11.211 4.293 2.906 1 98.62 82 HIS B N 1
ATOM 2847 C CA . HIS B 1 82 ? 11.484 4.414 1.478 1 98.62 82 HIS B CA 1
ATOM 2848 C C . HIS B 1 82 ? 12.188 5.727 1.159 1 98.62 82 HIS B C 1
ATOM 2850 O O . HIS B 1 82 ? 13.055 5.777 0.283 1 98.62 82 HIS B O 1
ATOM 2856 N N . ASP B 1 83 ? 11.875 6.766 1.89 1 96 83 ASP B N 1
ATOM 2857 C CA . ASP B 1 83 ? 12.516 8.062 1.699 1 96 83 ASP B CA 1
ATOM 2858 C C . ASP B 1 83 ? 13.992 8 2.08 1 96 83 ASP B C 1
ATOM 2860 O O . ASP B 1 83 ? 14.812 8.742 1.528 1 96 83 ASP B O 1
ATOM 2864 N N . ASP B 1 84 ? 14.359 7.148 2.986 1 96.06 84 ASP B N 1
ATOM 2865 C CA . ASP B 1 84 ? 15.719 7.035 3.496 1 96.06 84 ASP B CA 1
ATOM 2866 C C . ASP B 1 84 ? 16.594 6.211 2.553 1 96.06 84 ASP B C 1
ATOM 2868 O O . ASP B 1 84 ? 17.812 6.156 2.715 1 96.06 84 ASP B O 1
ATOM 2872 N N . LEU B 1 85 ? 16.047 5.578 1.515 1 97.88 85 LEU B N 1
ATOM 2873 C CA . LEU B 1 85 ? 16.781 4.676 0.633 1 97.88 85 LEU B CA 1
ATOM 2874 C C . LEU B 1 85 ? 17.859 5.43 -0.148 1 97.88 85 LEU B C 1
ATOM 2876 O O . LEU B 1 85 ? 17.734 6.637 -0.361 1 97.88 85 LEU B O 1
ATOM 2880 N N . PRO B 1 86 ? 18.906 4.707 -0.698 1 97.06 86 PRO B N 1
ATOM 2881 C CA . PRO B 1 86 ? 20 5.332 -1.441 1 97.06 86 PRO B CA 1
ATOM 2882 C C . PRO B 1 86 ? 19.516 6.109 -2.662 1 97.06 86 PRO B C 1
ATOM 2884 O O . PRO B 1 86 ? 20.078 7.148 -3.004 1 97.06 86 PRO B O 1
ATOM 2887 N N . ALA B 1 87 ? 18.453 5.68 -3.277 1 95.69 87 ALA B N 1
ATOM 2888 C CA . ALA B 1 87 ? 17.938 6.316 -4.488 1 95.69 87 ALA B CA 1
ATOM 2889 C C . ALA B 1 87 ? 17.141 7.578 -4.152 1 95.69 87 ALA B C 1
ATOM 2891 O O . ALA B 1 87 ? 16.781 8.352 -5.043 1 95.69 87 ALA B O 1
ATOM 2892 N N . MET B 1 88 ? 16.906 7.824 -2.836 1 94.12 88 MET B N 1
ATOM 2893 C CA . MET B 1 88 ? 16.141 8.969 -2.367 1 94.12 88 MET B CA 1
ATOM 2894 C C . MET B 1 88 ? 17 9.906 -1.535 1 94.12 88 MET B C 1
ATOM 2896 O O . MET B 1 88 ? 17.969 10.492 -2.045 1 94.12 88 MET B O 1
ATOM 2900 N N . ASP B 1 89 ? 16.781 9.953 -0.229 1 89.06 89 ASP B N 1
ATOM 2901 C CA . ASP B 1 89 ? 17.562 10.859 0.603 1 89.06 89 ASP B CA 1
ATOM 2902 C C . ASP B 1 89 ? 18.875 10.211 1.042 1 89.06 89 ASP B C 1
ATOM 2904 O O . ASP B 1 89 ? 19.812 10.906 1.457 1 89.06 89 ASP B O 1
ATOM 2908 N N . ASP B 1 90 ? 18.969 8.93 0.964 1 93.25 90 ASP B N 1
ATOM 2909 C CA . ASP B 1 90 ? 20.141 8.141 1.344 1 93.25 90 ASP B CA 1
ATOM 2910 C C . ASP B 1 90 ? 20.609 8.5 2.752 1 93.25 90 ASP B C 1
ATOM 2912 O O . ASP B 1 90 ? 21.797 8.672 2.99 1 93.25 90 ASP B O 1
ATOM 2916 N N . ASP B 1 91 ? 19.672 8.688 3.658 1 90.31 91 ASP B N 1
ATOM 2917 C CA . ASP B 1 91 ? 20 9.016 5.039 1 90.31 91 ASP B CA 1
ATOM 2918 C C . ASP B 1 91 ? 20.469 7.781 5.805 1 90.31 91 ASP B C 1
ATOM 2920 O O . ASP B 1 91 ? 19.797 6.738 5.77 1 90.31 91 ASP B O 1
ATOM 2924 N N . ALA B 1 92 ? 21.516 7.898 6.578 1 92.88 92 ALA B N 1
ATOM 2925 C CA . ALA B 1 92 ? 22.062 6.773 7.336 1 92.88 92 ALA B CA 1
ATOM 2926 C C . ALA B 1 92 ? 21.391 6.66 8.703 1 92.88 92 ALA B C 1
ATOM 2928 O O . ALA B 1 92 ? 21.328 5.57 9.281 1 92.88 92 ALA B O 1
ATOM 2929 N N . LEU B 1 93 ? 20.859 7.824 9.18 1 90.75 93 LEU B N 1
ATOM 2930 C CA . LEU B 1 93 ? 20.25 7.855 10.5 1 90.75 93 LEU B CA 1
ATOM 2931 C C . LEU B 1 93 ? 18.859 8.484 10.438 1 90.75 93 LEU B C 1
ATOM 2933 O O . LEU B 1 93 ? 18.609 9.391 9.633 1 90.75 93 LEU B O 1
ATOM 2937 N N . ARG B 1 94 ? 18.031 7.98 11.266 1 88.75 94 ARG B N 1
ATOM 2938 C CA . ARG B 1 94 ? 16.703 8.516 11.547 1 88.75 94 ARG B CA 1
ATOM 2939 C C . ARG B 1 94 ? 16.406 8.461 13.039 1 88.75 94 ARG B C 1
ATOM 2941 O O . ARG B 1 94 ? 16.422 7.391 13.648 1 88.75 94 ARG B O 1
ATOM 2948 N N . ARG B 1 95 ? 16.25 9.695 13.609 1 90.06 95 ARG B N 1
ATOM 2949 C CA . ARG B 1 95 ? 15.961 9.828 15.031 1 90.06 95 ARG B CA 1
ATOM 2950 C C . ARG B 1 95 ? 17.031 9.148 15.875 1 90.06 95 ARG B C 1
ATOM 2952 O O . ARG B 1 95 ? 16.719 8.414 16.812 1 90.06 95 ARG B O 1
ATOM 2959 N N . GLY B 1 96 ? 18.219 9.305 15.43 1 88.94 96 GLY B N 1
ATOM 2960 C CA . GLY B 1 96 ? 19.375 8.844 16.172 1 88.94 96 GLY B CA 1
ATOM 2961 C C . GLY B 1 96 ? 19.672 7.367 15.984 1 88.94 96 GLY B C 1
ATOM 2962 O O . GLY B 1 96 ? 20.625 6.836 16.547 1 88.94 96 GLY B O 1
ATOM 2963 N N . GLN B 1 97 ? 18.891 6.668 15.164 1 93.69 97 GLN B N 1
ATOM 2964 C CA . GLN B 1 97 ? 19.047 5.238 14.922 1 93.69 97 GLN B CA 1
ATOM 2965 C C . GLN B 1 97 ? 19.344 4.961 13.445 1 93.69 97 GLN B C 1
ATOM 2967 O O . GLN B 1 97 ? 18.984 5.746 12.578 1 93.69 97 GLN B O 1
ATOM 2972 N N . PRO B 1 98 ? 20.078 3.893 13.164 1 97 98 PRO B N 1
ATOM 2973 C CA . PRO B 1 98 ? 20.297 3.555 11.75 1 97 98 PRO B CA 1
ATOM 2974 C C . PRO B 1 98 ? 19 3.352 10.984 1 97 98 PRO B C 1
ATOM 2976 O O . PRO B 1 98 ? 18.062 2.746 11.5 1 97 98 PRO B O 1
ATOM 2979 N N . THR B 1 99 ? 18.938 3.928 9.82 1 97.25 99 THR B N 1
ATOM 2980 C CA . THR B 1 99 ? 17.781 3.688 8.945 1 97.25 99 THR B CA 1
ATOM 2981 C C . THR B 1 99 ? 17.703 2.213 8.57 1 97.25 99 THR B C 1
ATOM 2983 O O . THR B 1 99 ? 18.656 1.461 8.742 1 97.25 99 THR B O 1
ATOM 2986 N N . VAL B 1 100 ? 16.625 1.826 8.047 1 98.5 100 VAL B N 1
ATOM 2987 C CA . VAL B 1 100 ? 16.375 0.405 7.832 1 98.5 100 VAL B CA 1
ATOM 2988 C C . VAL B 1 100 ? 17.375 -0.15 6.816 1 98.5 100 VAL B C 1
ATOM 2990 O O . VAL B 1 100 ? 17.891 -1.26 6.98 1 98.5 100 VAL B O 1
ATOM 2993 N N . HIS B 1 101 ? 17.672 0.643 5.727 1 98.44 101 HIS B N 1
ATOM 2994 C CA . HIS B 1 101 ? 18.578 0.121 4.707 1 98.44 101 HIS B CA 1
ATOM 2995 C C . HIS B 1 101 ? 20 0.005 5.242 1 98.44 101 HIS B C 1
ATOM 2997 O O . HIS B 1 101 ? 20.812 -0.751 4.703 1 98.44 101 HIS B O 1
ATOM 3003 N N . ILE B 1 102 ? 20.328 0.787 6.289 1 98.12 102 ILE B N 1
ATOM 3004 C CA . ILE B 1 102 ? 21.641 0.706 6.941 1 98.12 102 ILE B CA 1
ATOM 3005 C C . ILE B 1 102 ? 21.641 -0.448 7.941 1 98.12 102 ILE B C 1
ATOM 3007 O O . ILE B 1 102 ? 22.562 -1.261 7.957 1 98.12 102 ILE B O 1
ATOM 3011 N N . ALA B 1 103 ? 20.625 -0.548 8.797 1 98.38 103 ALA B N 1
ATOM 3012 C CA . ALA B 1 103 ? 20.547 -1.558 9.844 1 98.38 103 ALA B CA 1
ATOM 3013 C C . ALA B 1 103 ? 20.391 -2.957 9.258 1 98.38 103 ALA B C 1
ATOM 3015 O O . ALA B 1 103 ? 20.844 -3.939 9.844 1 98.38 103 ALA B O 1
ATOM 3016 N N . PHE B 1 104 ? 19.828 -3.094 8.148 1 98.06 104 PHE B N 1
ATOM 3017 C CA . PHE B 1 104 ? 19.609 -4.352 7.445 1 98.06 104 PHE B CA 1
ATOM 3018 C C . PHE B 1 104 ? 20.266 -4.312 6.066 1 98.06 104 PHE B C 1
ATOM 3020 O O . PHE B 1 104 ? 21.484 -4.32 5.949 1 98.06 104 PHE B O 1
ATOM 3027 N N . ASP B 1 105 ? 19.531 -4.09 4.949 1 97.94 105 ASP B N 1
ATOM 3028 C CA . ASP B 1 105 ? 20 -3.871 3.588 1 97.94 105 ASP B CA 1
ATOM 3029 C C . ASP B 1 105 ? 18.938 -3.211 2.725 1 97.94 105 ASP B C 1
ATOM 3031 O O . ASP B 1 105 ? 17.797 -3.021 3.172 1 97.94 105 ASP B O 1
ATOM 3035 N N . GLU B 1 106 ? 19.328 -2.775 1.646 1 98.19 106 GLU B N 1
ATOM 3036 C CA . GLU B 1 106 ? 18.453 -1.987 0.778 1 98.19 106 GLU B CA 1
ATOM 3037 C C . GLU B 1 106 ? 17.219 -2.789 0.353 1 98.19 106 GLU B C 1
ATOM 3039 O O . GLU B 1 106 ? 16.109 -2.275 0.375 1 98.19 106 GLU B O 1
ATOM 3044 N N . ALA B 1 107 ? 17.375 -4.031 -0.06 1 97.88 107 ALA B N 1
ATOM 3045 C CA . ALA B 1 107 ? 16.266 -4.883 -0.489 1 97.88 107 ALA B CA 1
ATOM 3046 C C . ALA B 1 107 ? 15.25 -5.074 0.636 1 97.88 107 ALA B C 1
ATOM 3048 O O . ALA B 1 107 ? 14.047 -4.965 0.417 1 97.88 107 ALA B O 1
ATOM 3049 N N . THR B 1 108 ? 15.734 -5.344 1.815 1 98.38 108 THR B N 1
ATOM 3050 C CA . THR B 1 108 ? 14.883 -5.527 2.98 1 98.38 108 THR B CA 1
ATOM 3051 C C . THR B 1 108 ? 14.133 -4.238 3.309 1 98.38 108 THR B C 1
ATOM 3053 O O . THR B 1 108 ? 12.969 -4.277 3.725 1 98.38 108 THR B O 1
ATOM 3056 N N . ALA B 1 109 ? 14.82 -3.092 3.176 1 98.81 109 ALA B N 1
ATOM 3057 C CA . ALA B 1 109 ? 14.172 -1.808 3.43 1 98.81 109 ALA B CA 1
ATOM 3058 C C . ALA B 1 109 ? 13.016 -1.579 2.467 1 98.81 109 ALA B C 1
ATOM 3060 O O . ALA B 1 109 ? 11.938 -1.127 2.875 1 98.81 109 ALA B O 1
ATOM 3061 N N . ILE B 1 110 ? 13.219 -1.912 1.185 1 98.75 110 ILE B N 1
ATOM 3062 C CA . ILE B 1 110 ? 12.156 -1.774 0.194 1 98.75 110 ILE B CA 1
ATOM 3063 C C . ILE B 1 110 ? 10.961 -2.646 0.588 1 98.75 110 ILE B C 1
ATOM 3065 O O . ILE B 1 110 ? 9.828 -2.172 0.636 1 98.75 110 ILE B O 1
ATOM 3069 N N . LEU B 1 111 ? 11.211 -3.873 0.969 1 98.75 111 LEU B N 1
ATOM 3070 C CA . LEU B 1 111 ? 10.156 -4.816 1.312 1 98.75 111 LEU B CA 1
ATOM 3071 C C . LEU B 1 111 ? 9.461 -4.41 2.611 1 98.75 111 LEU B C 1
ATOM 3073 O O . LEU B 1 111 ? 8.258 -4.613 2.77 1 98.75 111 LEU B O 1
ATOM 3077 N N . ALA B 1 112 ? 10.266 -3.91 3.551 1 98.88 112 ALA B N 1
ATOM 3078 C CA . ALA B 1 112 ? 9.688 -3.467 4.816 1 98.88 112 ALA B CA 1
ATOM 3079 C C . ALA B 1 112 ? 8.68 -2.342 4.594 1 98.88 112 ALA B C 1
ATOM 3081 O O . ALA B 1 112 ? 7.609 -2.326 5.207 1 98.88 112 ALA B O 1
ATOM 3082 N N . GLY B 1 113 ? 9.094 -1.401 3.768 1 98.88 113 GLY B N 1
ATOM 3083 C CA . GLY B 1 113 ? 8.148 -0.356 3.414 1 98.88 113 GLY B CA 1
ATOM 3084 C C . GLY B 1 113 ? 6.895 -0.888 2.742 1 98.88 113 GLY B C 1
ATOM 3085 O O . GLY B 1 113 ? 5.781 -0.521 3.117 1 98.88 113 GLY B O 1
ATOM 3086 N N . ASP B 1 114 ? 7.051 -1.789 1.764 1 98.88 114 ASP B N 1
ATOM 3087 C CA . ASP B 1 114 ? 5.922 -2.387 1.059 1 98.88 114 ASP B CA 1
ATOM 3088 C C . ASP B 1 114 ? 4.992 -3.113 2.027 1 98.88 114 ASP B C 1
ATOM 3090 O O . ASP B 1 114 ? 3.77 -3.002 1.926 1 98.88 114 ASP B O 1
ATOM 3094 N N . ALA B 1 115 ? 5.562 -3.85 2.912 1 98.88 115 ALA B N 1
ATOM 3095 C CA . ALA B 1 115 ? 4.793 -4.66 3.854 1 98.88 115 ALA B CA 1
ATOM 3096 C C . ALA B 1 115 ? 4.055 -3.781 4.859 1 98.88 115 ALA B C 1
ATOM 3098 O O . ALA B 1 115 ? 2.928 -4.086 5.25 1 98.88 115 ALA B O 1
ATOM 3099 N N . LEU B 1 116 ? 4.723 -2.732 5.316 1 98.94 116 LEU B N 1
ATOM 3100 C CA . LEU B 1 116 ? 4.082 -1.818 6.254 1 98.94 116 LEU B CA 1
ATOM 3101 C C . LEU B 1 116 ? 2.908 -1.101 5.598 1 98.94 116 LEU B C 1
ATOM 3103 O O . LEU B 1 116 ? 1.885 -0.859 6.242 1 98.94 116 LEU B O 1
ATOM 3107 N N . GLN B 1 117 ? 3.064 -0.699 4.336 1 98.94 117 GLN B N 1
ATOM 3108 C CA . GLN B 1 117 ? 1.939 -0.096 3.627 1 98.94 117 GLN B CA 1
ATOM 3109 C C . GLN B 1 117 ? 0.747 -1.047 3.578 1 98.94 117 GLN B C 1
ATOM 3111 O O . GLN B 1 117 ? -0.384 -0.648 3.867 1 98.94 117 GLN B O 1
ATOM 3116 N N . ALA B 1 118 ? 1.006 -2.285 3.219 1 98.88 118 ALA B N 1
ATOM 3117 C CA . ALA B 1 118 ? -0.066 -3.277 3.172 1 98.88 118 ALA B CA 1
ATOM 3118 C C . ALA B 1 118 ? -0.664 -3.504 4.559 1 98.88 118 ALA B C 1
ATOM 3120 O O . ALA B 1 118 ? -1.876 -3.682 4.695 1 98.88 118 ALA B O 1
ATOM 3121 N N . LEU B 1 119 ? 0.199 -3.49 5.555 1 98.88 119 LEU B N 1
ATOM 3122 C CA . LEU B 1 119 ? -0.265 -3.707 6.918 1 98.88 119 LEU B CA 1
ATOM 3123 C C . LEU B 1 119 ? -1.231 -2.609 7.348 1 98.88 119 LEU B C 1
ATOM 3125 O O . LEU B 1 119 ? -2.201 -2.873 8.062 1 98.88 119 LEU B O 1
ATOM 3129 N N . ALA B 1 120 ? -0.933 -1.4 6.957 1 98.94 120 ALA B N 1
ATOM 3130 C CA . ALA B 1 120 ? -1.84 -0.295 7.25 1 98.94 120 ALA B CA 1
ATOM 3131 C C . ALA B 1 120 ? -3.254 -0.602 6.77 1 98.94 120 ALA B C 1
ATOM 3133 O O . ALA B 1 120 ? -4.227 -0.404 7.504 1 98.94 120 ALA B O 1
ATOM 3134 N N . PHE B 1 121 ? -3.346 -1.126 5.574 1 98.88 121 PHE B N 1
ATOM 3135 C CA . PHE B 1 121 ? -4.652 -1.41 4.988 1 98.88 121 PHE B CA 1
ATOM 3136 C C . PHE B 1 121 ? -5.266 -2.656 5.617 1 98.88 121 PHE B C 1
ATOM 3138 O O . PHE B 1 121 ? -6.488 -2.748 5.762 1 98.88 121 PHE B O 1
ATOM 3145 N N . GLU B 1 122 ? -4.422 -3.6 5.992 1 98.5 122 GLU B N 1
ATOM 3146 C CA . GLU B 1 122 ? -4.91 -4.75 6.746 1 98.5 122 GLU B CA 1
ATOM 3147 C C . GLU B 1 122 ? -5.551 -4.32 8.062 1 98.5 122 GLU B C 1
ATOM 3149 O O . GLU B 1 122 ? -6.652 -4.758 8.398 1 98.5 122 GLU B O 1
ATOM 3154 N N . ILE B 1 123 ? -4.902 -3.428 8.75 1 98.44 123 ILE B N 1
ATOM 3155 C CA . ILE B 1 123 ? -5.348 -2.963 10.062 1 98.44 123 ILE B CA 1
ATOM 3156 C C . ILE B 1 123 ? -6.668 -2.209 9.914 1 98.44 123 ILE B C 1
ATOM 3158 O O . ILE B 1 123 ? -7.629 -2.482 10.641 1 98.44 123 ILE B O 1
ATOM 3162 N N . ILE B 1 124 ? -6.727 -1.32 8.93 1 98.38 124 ILE B N 1
ATOM 3163 C CA . ILE B 1 124 ? -7.863 -0.408 8.859 1 98.38 124 ILE B CA 1
ATOM 3164 C C . ILE B 1 124 ? -9.055 -1.115 8.219 1 98.38 124 ILE B C 1
ATOM 3166 O O . ILE B 1 124 ? -10.18 -0.622 8.273 1 98.38 124 ILE B O 1
ATOM 3170 N N . SER B 1 125 ? -8.805 -2.303 7.609 1 97.94 125 SER B N 1
ATOM 3171 C CA . SER B 1 125 ? -9.906 -3.035 7 1 97.94 125 SER B CA 1
ATOM 3172 C C . SER B 1 125 ? -10.484 -4.066 7.961 1 97.94 125 SER B C 1
ATOM 3174 O O . SER B 1 125 ? -11.539 -4.645 7.699 1 97.94 125 SER B O 1
ATOM 3176 N N . ASP B 1 126 ? -9.852 -4.281 9.07 1 96.62 126 ASP B N 1
ATOM 3177 C CA . ASP B 1 126 ? -10.414 -5.145 10.109 1 96.62 126 ASP B CA 1
ATOM 3178 C C . ASP B 1 126 ? -11.641 -4.508 10.75 1 96.62 126 ASP B C 1
ATOM 3180 O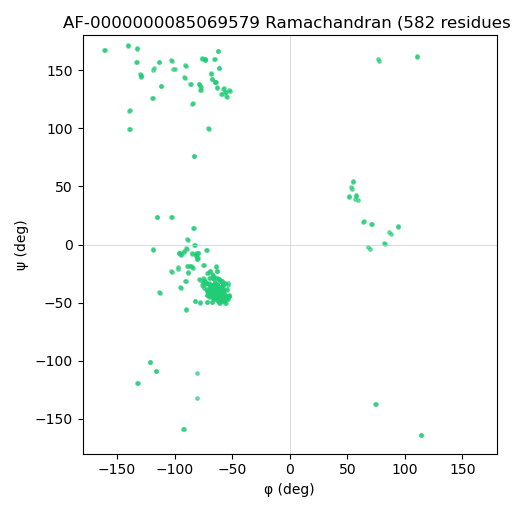 O . ASP B 1 126 ? -11.711 -3.285 10.898 1 96.62 126 ASP B O 1
ATOM 3184 N N . PRO B 1 127 ? -12.547 -5.367 11.141 1 95.44 127 PRO B N 1
ATOM 3185 C CA . PRO B 1 127 ? -13.688 -4.801 11.867 1 95.44 127 PRO B CA 1
ATOM 3186 C C . PRO B 1 127 ? -13.258 -3.992 13.094 1 95.44 127 PRO B C 1
ATOM 3188 O O . PRO B 1 127 ? -12.406 -4.438 13.867 1 95.44 127 PRO B O 1
ATOM 3191 N N . ILE B 1 128 ? -13.789 -2.826 13.211 1 95.81 128 ILE B N 1
ATOM 3192 C CA . ILE B 1 128 ? -13.516 -1.922 14.32 1 95.81 128 ILE B CA 1
ATOM 3193 C C . ILE B 1 128 ? -14.766 -1.761 15.18 1 95.81 128 ILE B C 1
ATOM 3195 O O . ILE B 1 128 ? -15.867 -1.586 14.648 1 95.81 128 ILE B O 1
ATOM 3199 N N . GLU B 1 129 ? -14.531 -1.803 16.453 1 93.88 129 GLU B N 1
ATOM 3200 C CA . GLU B 1 129 ? -15.656 -1.697 17.375 1 93.88 129 GLU B CA 1
ATOM 3201 C C . GLU B 1 129 ? -16.422 -0.388 17.188 1 93.88 129 GLU B C 1
ATOM 3203 O O . GLU B 1 129 ? -15.812 0.681 17.094 1 93.88 129 GLU B O 1
ATOM 3208 N N . ASN B 1 130 ? -17.734 -0.425 17.047 1 95.31 130 ASN B N 1
ATOM 3209 C CA . ASN B 1 130 ? -18.641 0.712 16.953 1 95.31 130 ASN B CA 1
ATOM 3210 C C . ASN B 1 130 ? -18.484 1.44 15.625 1 95.31 130 ASN B C 1
ATOM 3212 O O . ASN B 1 130 ? -18.828 2.623 15.516 1 95.31 130 ASN B O 1
ATOM 3216 N N . ILE B 1 131 ? -17.906 0.808 14.727 1 97.12 131 ILE B N 1
ATOM 3217 C CA . ILE B 1 131 ? -17.75 1.364 13.391 1 97.12 131 ILE B CA 1
ATOM 3218 C C . ILE B 1 131 ? -18.453 0.469 12.367 1 97.12 131 ILE B C 1
ATOM 3220 O O . ILE B 1 131 ? -18.266 -0.749 12.367 1 97.12 131 ILE B O 1
ATOM 3224 N N . THR B 1 132 ? -19.328 1.048 11.57 1 97.62 132 THR B N 1
ATOM 3225 C CA . THR B 1 132 ? -20.031 0.281 10.539 1 97.62 132 THR B CA 1
ATOM 3226 C C . THR B 1 132 ? -19.094 -0.044 9.383 1 97.62 132 THR B C 1
ATOM 3228 O O . THR B 1 132 ? -18.078 0.639 9.18 1 97.62 132 THR B O 1
ATOM 3231 N N . PRO B 1 133 ? -19.422 -1.051 8.586 1 97.38 133 PRO B N 1
ATOM 3232 C CA . PRO B 1 133 ? -18.594 -1.362 7.414 1 97.38 133 PRO B CA 1
ATOM 3233 C C . PRO B 1 133 ? -18.469 -0.184 6.453 1 97.38 133 PRO B C 1
ATOM 3235 O O . PRO B 1 133 ? -17.422 -0.001 5.832 1 97.38 133 PRO B O 1
ATOM 3238 N N . SER B 1 134 ? -19.516 0.586 6.352 1 97.38 134 SER B N 1
ATOM 3239 C CA . SER B 1 134 ? -19.453 1.757 5.48 1 97.38 134 SER B CA 1
ATOM 3240 C C . SER B 1 134 ? -18.438 2.777 5.988 1 97.38 134 SER B C 1
ATOM 3242 O O . SER B 1 134 ? -17.703 3.369 5.195 1 97.38 134 SER B O 1
ATOM 3244 N N . GLN B 1 135 ? -18.422 2.994 7.305 1 97.75 135 GLN B N 1
ATOM 3245 C CA . GLN B 1 135 ? -17.438 3.883 7.902 1 97.75 135 GLN B CA 1
ATOM 3246 C C . GLN B 1 135 ? -16.031 3.332 7.719 1 97.75 135 GLN B C 1
ATOM 3248 O O . GLN B 1 135 ? -15.102 4.078 7.391 1 97.75 135 GLN B O 1
ATOM 3253 N N . ASN B 1 136 ? -15.992 2.072 7.984 1 97.62 136 ASN B N 1
ATOM 3254 C CA . ASN B 1 136 ? -14.711 1.395 7.836 1 97.62 136 ASN B CA 1
ATOM 3255 C C . ASN B 1 136 ? -14.164 1.535 6.418 1 97.62 136 ASN B C 1
ATOM 3257 O O . ASN B 1 136 ? -12.984 1.84 6.234 1 97.62 136 ASN B O 1
ATOM 3261 N N . LEU B 1 137 ? -14.984 1.352 5.5 1 98 137 LEU B N 1
ATOM 3262 C CA . LEU B 1 137 ? -14.617 1.493 4.094 1 98 137 LEU B CA 1
ATOM 3263 C C . LEU B 1 137 ? -14.203 2.928 3.781 1 98 137 LEU B C 1
ATOM 3265 O O . LEU B 1 137 ? -13.266 3.154 3.018 1 98 137 LEU B O 1
ATOM 3269 N N . ALA B 1 138 ? -14.875 3.879 4.344 1 98.25 138 ALA B N 1
ATOM 3270 C CA . ALA B 1 138 ? -14.531 5.285 4.156 1 98.25 138 ALA B CA 1
ATOM 3271 C C . ALA B 1 138 ? -13.141 5.59 4.699 1 98.25 138 ALA B C 1
ATOM 3273 O O . ALA B 1 138 ? -12.406 6.398 4.129 1 98.25 138 ALA B O 1
ATOM 3274 N N . MET B 1 139 ? -12.805 4.957 5.793 1 98.69 139 MET B N 1
ATOM 3275 C CA . MET B 1 139 ? -11.469 5.133 6.367 1 98.69 139 MET B CA 1
ATOM 3276 C C . MET B 1 139 ? -10.398 4.57 5.438 1 98.69 139 MET B C 1
ATOM 3278 O O . MET B 1 139 ? -9.359 5.191 5.238 1 98.69 139 MET B O 1
ATOM 3282 N N . VAL B 1 140 ? -10.703 3.4 4.852 1 98.81 140 VAL B N 1
ATOM 3283 C CA . VAL B 1 140 ? -9.773 2.789 3.904 1 98.81 140 VAL B CA 1
ATOM 3284 C C . VAL B 1 140 ? -9.555 3.727 2.721 1 98.81 140 VAL B C 1
ATOM 3286 O O . VAL B 1 140 ? -8.414 3.963 2.312 1 98.81 140 VAL B O 1
ATOM 3289 N N . LYS B 1 141 ? -10.586 4.258 2.23 1 98.5 141 LYS B N 1
ATOM 3290 C CA . LYS B 1 141 ? -10.523 5.148 1.074 1 98.5 141 LYS B CA 1
ATOM 3291 C C . LYS B 1 141 ? -9.734 6.414 1.396 1 98.5 141 LYS B C 1
ATOM 3293 O O . LYS B 1 141 ? -8.906 6.852 0.597 1 98.5 141 LYS B O 1
ATOM 3298 N N . ALA B 1 142 ? -10.008 6.969 2.551 1 98.75 142 ALA B N 1
ATOM 3299 C CA . ALA B 1 142 ? -9.289 8.164 2.979 1 98.75 142 ALA B CA 1
ATOM 3300 C C . ALA B 1 142 ? -7.785 7.895 3.068 1 98.75 142 ALA B C 1
ATOM 3302 O O . ALA B 1 142 ? -6.977 8.695 2.602 1 98.75 142 ALA B O 1
ATOM 3303 N N . LEU B 1 143 ? -7.461 6.77 3.65 1 98.88 143 LEU B N 1
ATOM 3304 C CA . LEU B 1 143 ? -6.059 6.41 3.82 1 98.88 143 LEU B CA 1
ATOM 3305 C C . LEU B 1 143 ? -5.391 6.176 2.469 1 98.88 143 LEU B C 1
ATOM 3307 O O . LEU B 1 143 ? -4.262 6.617 2.244 1 98.88 143 LEU B O 1
ATOM 3311 N N . ALA B 1 144 ? -6.055 5.469 1.572 1 98.81 144 ALA B N 1
ATOM 3312 C CA . ALA B 1 144 ? -5.516 5.168 0.248 1 98.81 144 ALA B CA 1
ATOM 3313 C C . ALA B 1 144 ? -5.27 6.445 -0.548 1 98.81 144 ALA B C 1
ATOM 3315 O O . ALA B 1 144 ? -4.219 6.605 -1.169 1 98.81 144 ALA B O 1
ATOM 3316 N N . ASN B 1 145 ? -6.199 7.363 -0.504 1 98.44 145 ASN B N 1
ATOM 3317 C CA . ASN B 1 145 ? -6.059 8.633 -1.209 1 98.44 145 ASN B CA 1
ATOM 3318 C C . ASN B 1 145 ? -4.902 9.461 -0.648 1 98.44 145 ASN B C 1
ATOM 3320 O O . ASN B 1 145 ? -4.105 10.016 -1.406 1 98.44 145 ASN B O 1
ATOM 3324 N N . ALA B 1 146 ? -4.855 9.508 0.618 1 98.75 146 ALA B N 1
ATOM 3325 C CA . ALA B 1 146 ? -3.842 10.32 1.283 1 98.75 146 ALA B CA 1
ATOM 3326 C C . ALA B 1 146 ? -2.441 9.773 1.025 1 98.75 146 ALA B C 1
ATOM 3328 O O . ALA B 1 146 ? -1.477 10.531 0.926 1 98.75 146 ALA B O 1
ATOM 3329 N N . SER B 1 147 ? -2.318 8.453 0.926 1 98.69 147 SER B N 1
ATOM 3330 C CA . SER B 1 147 ? -1.011 7.816 0.813 1 98.69 147 SER B CA 1
ATOM 3331 C C . SER B 1 147 ? -0.581 7.691 -0.645 1 98.69 147 SER B C 1
ATOM 3333 O O . SER B 1 147 ? 0.595 7.461 -0.934 1 98.69 147 SER B O 1
ATOM 3335 N N . GLY B 1 148 ? -1.524 7.797 -1.569 1 98.62 148 GLY B N 1
ATOM 3336 C CA . GLY B 1 148 ? -1.286 7.449 -2.961 1 98.62 148 GLY B CA 1
ATOM 3337 C C . GLY B 1 148 ? -0.839 8.633 -3.803 1 98.62 148 GLY B C 1
ATOM 3338 O O . GLY B 1 148 ? -0.298 9.602 -3.277 1 98.62 148 GLY B O 1
ATOM 3339 N N . TYR B 1 149 ? -1.015 8.523 -5.145 1 98.69 149 TYR B N 1
ATOM 3340 C CA . TYR B 1 149 ? -0.599 9.492 -6.148 1 98.69 149 TYR B CA 1
ATOM 3341 C C . TYR B 1 149 ? -1.233 10.852 -5.887 1 98.69 149 TYR B C 1
ATOM 3343 O O . TYR B 1 149 ? -0.572 11.891 -6.008 1 98.69 149 TYR B O 1
ATOM 3351 N N . SER B 1 150 ? -2.438 10.844 -5.457 1 98.06 150 SER B N 1
ATOM 3352 C CA . SER B 1 150 ? -3.174 12.086 -5.246 1 98.06 150 SER B CA 1
ATOM 3353 C C . SER B 1 150 ? -2.838 12.703 -3.893 1 98.06 150 SER B C 1
ATOM 3355 O O . SER B 1 150 ? -3.375 13.75 -3.531 1 98.06 150 SER B O 1
ATOM 3357 N N . GLY B 1 151 ? -1.995 12.07 -3.135 1 98.5 151 GLY B N 1
ATOM 3358 C CA . GLY B 1 151 ? -1.545 12.531 -1.832 1 98.5 151 GLY B CA 1
ATOM 3359 C C . GLY B 1 151 ? -0.039 12.469 -1.663 1 98.5 151 GLY B C 1
ATOM 3360 O O . GLY B 1 151 ? 0.706 13.039 -2.465 1 98.5 151 GLY B O 1
ATOM 3361 N N . MET B 1 152 ? 0.383 11.68 -0.689 1 98.62 152 MET B N 1
ATOM 3362 C CA . MET B 1 152 ? 1.757 11.625 -0.198 1 98.62 152 MET B CA 1
ATOM 3363 C C . MET B 1 152 ? 2.721 11.25 -1.318 1 98.62 152 MET B C 1
ATOM 3365 O O . MET B 1 152 ? 3.766 11.883 -1.482 1 98.62 152 MET B O 1
ATOM 3369 N N . CYS B 1 153 ? 2.383 10.242 -2.123 1 98.69 153 CYS B N 1
ATOM 3370 C CA . CYS B 1 153 ? 3.264 9.812 -3.203 1 98.69 153 CYS B CA 1
ATOM 3371 C C . CYS B 1 153 ? 3.406 10.906 -4.258 1 98.69 153 CYS B C 1
ATOM 3373 O O . CYS B 1 153 ? 4.5 11.141 -4.77 1 98.69 153 CYS B O 1
ATOM 3375 N N . GLY B 1 154 ? 2.283 11.508 -4.598 1 98.44 154 GLY B N 1
ATOM 3376 C CA . GLY B 1 154 ? 2.346 12.617 -5.535 1 98.44 154 GLY B CA 1
ATOM 3377 C C . GLY B 1 154 ? 3.184 13.781 -5.031 1 98.44 154 GLY B C 1
ATOM 3378 O O . GLY B 1 154 ? 3.979 14.352 -5.781 1 98.44 154 GLY B O 1
ATOM 3379 N N . GLY B 1 155 ? 3.002 14.141 -3.775 1 98.06 155 GLY B N 1
ATOM 3380 C CA . GLY B 1 155 ? 3.812 15.18 -3.166 1 98.06 155 GLY B CA 1
ATOM 3381 C C . GLY B 1 155 ? 5.297 14.867 -3.174 1 98.06 155 GLY B C 1
ATOM 3382 O O . GLY B 1 155 ? 6.121 15.742 -3.445 1 98.06 155 GLY B O 1
ATOM 3383 N N . GLN B 1 156 ? 5.641 13.641 -2.83 1 97.31 156 GLN B N 1
ATOM 3384 C CA . GLN B 1 156 ? 7.035 13.219 -2.857 1 97.31 156 GLN B CA 1
ATOM 3385 C C . GLN B 1 156 ? 7.609 13.305 -4.27 1 97.31 156 GLN B C 1
ATOM 3387 O O . GLN B 1 156 ? 8.766 13.703 -4.449 1 97.31 156 GLN B O 1
ATOM 3392 N N . ALA B 1 157 ? 6.832 12.906 -5.25 1 97.81 157 ALA B N 1
ATOM 3393 C CA . ALA B 1 157 ? 7.27 12.992 -6.641 1 97.81 157 ALA B CA 1
ATOM 3394 C C . ALA B 1 157 ? 7.527 14.445 -7.043 1 97.81 157 ALA B C 1
ATOM 3396 O O . ALA B 1 157 ? 8.508 14.734 -7.73 1 97.81 157 ALA B O 1
ATOM 3397 N N . MET B 1 158 ? 6.625 15.336 -6.645 1 96.81 158 MET B N 1
ATOM 3398 C CA . MET B 1 158 ? 6.82 16.766 -6.895 1 96.81 158 MET B CA 1
ATOM 3399 C C . MET B 1 158 ? 8.109 17.25 -6.258 1 96.81 158 MET B C 1
ATOM 3401 O O . MET B 1 158 ? 8.844 18.047 -6.859 1 96.81 158 MET B O 1
ATOM 3405 N N . ASP B 1 159 ? 8.32 16.781 -5.031 1 94.75 159 ASP B N 1
ATOM 3406 C CA . ASP B 1 159 ? 9.531 17.172 -4.305 1 94.75 159 ASP B CA 1
ATOM 3407 C C . ASP B 1 159 ? 10.789 16.734 -5.055 1 94.75 159 ASP B C 1
ATOM 3409 O O . ASP B 1 159 ? 11.742 17.5 -5.168 1 94.75 159 ASP B O 1
ATOM 3413 N N . LEU B 1 160 ? 10.797 15.484 -5.516 1 93.62 160 LEU B N 1
ATOM 3414 C CA . LEU B 1 160 ? 11.922 14.977 -6.281 1 93.62 160 LEU B CA 1
ATOM 3415 C C . LEU B 1 160 ? 12.109 15.766 -7.574 1 93.62 160 LEU B C 1
ATOM 3417 O O . LEU B 1 160 ? 13.234 16.109 -7.941 1 93.62 160 LEU B O 1
ATOM 3421 N N . SER B 1 161 ? 11.023 16.031 -8.219 1 93.25 161 SER B N 1
ATOM 3422 C CA . SER B 1 161 ? 11.055 16.766 -9.484 1 93.25 161 SER B CA 1
ATOM 3423 C C . SER B 1 161 ? 11.539 18.203 -9.289 1 93.25 161 SER B C 1
ATOM 3425 O O . SER B 1 161 ? 12.102 18.797 -10.211 1 93.25 161 SER B O 1
ATOM 3427 N N . ALA B 1 162 ? 11.312 18.734 -8.125 1 91.5 162 ALA B N 1
ATOM 3428 C CA . ALA B 1 162 ? 11.656 20.125 -7.82 1 91.5 162 ALA B CA 1
ATOM 3429 C C . ALA B 1 162 ? 13.109 20.25 -7.379 1 91.5 162 ALA B C 1
ATOM 3431 O O . ALA B 1 162 ? 13.641 21.359 -7.27 1 91.5 162 ALA B O 1
ATOM 3432 N N . THR B 1 163 ? 13.742 19.078 -7.203 1 87.5 163 THR B N 1
ATOM 3433 C CA . THR B 1 163 ? 15.125 19.109 -6.75 1 87.5 163 THR B CA 1
ATOM 3434 C C . THR B 1 163 ? 16.016 19.797 -7.785 1 87.5 163 THR B C 1
ATOM 3436 O O . THR B 1 163 ? 15.898 19.531 -8.984 1 87.5 163 THR B O 1
ATOM 3439 N N . ASN B 1 164 ? 16.906 20.688 -7.367 1 86.56 164 ASN B N 1
ATOM 3440 C CA . ASN B 1 164 ? 17.828 21.469 -8.18 1 86.56 164 ASN B CA 1
ATOM 3441 C C . ASN B 1 164 ? 17.078 22.422 -9.102 1 86.56 164 ASN B C 1
ATOM 3443 O O . ASN B 1 164 ? 17.594 22.812 -10.148 1 86.56 164 ASN B O 1
ATOM 3447 N N . LYS B 1 165 ? 15.812 22.75 -8.812 1 86.56 165 LYS B N 1
ATOM 3448 C CA . LYS B 1 165 ? 15 23.719 -9.555 1 86.56 165 LYS B CA 1
ATOM 3449 C C . LYS B 1 165 ? 14.359 24.734 -8.609 1 86.56 165 LYS B C 1
ATOM 3451 O O . LYS B 1 165 ? 14.008 24.391 -7.48 1 86.56 165 LYS B O 1
ATOM 3456 N N . GLN B 1 166 ? 14.281 25.875 -9.062 1 88.06 166 GLN B N 1
ATOM 3457 C CA . GLN B 1 166 ? 13.508 26.875 -8.328 1 88.06 166 GLN B CA 1
ATOM 3458 C C . GLN B 1 166 ? 12.023 26.781 -8.68 1 88.06 166 GLN B C 1
ATOM 3460 O O . GLN B 1 166 ? 11.656 26.859 -9.852 1 88.06 166 GLN B O 1
ATOM 3465 N N . ILE B 1 167 ? 11.266 26.562 -7.641 1 92.31 167 ILE B N 1
ATOM 3466 C CA . ILE B 1 167 ? 9.828 26.484 -7.895 1 92.31 167 ILE B CA 1
ATOM 3467 C C . ILE B 1 167 ? 9.133 27.672 -7.223 1 92.31 167 ILE B C 1
ATOM 3469 O O . ILE B 1 167 ? 9.68 28.281 -6.309 1 92.31 167 ILE B O 1
ATOM 3473 N N . GLU B 1 168 ? 7.941 28 -7.738 1 95.38 168 GLU B N 1
ATOM 3474 C CA . GLU B 1 168 ? 7.133 29.078 -7.195 1 95.38 168 GLU B CA 1
ATOM 3475 C C . GLU B 1 168 ? 6.492 28.688 -5.867 1 95.38 168 GLU B C 1
ATOM 3477 O O . GLU B 1 168 ? 6.363 27.5 -5.566 1 95.38 168 GLU B O 1
ATOM 3482 N N . LEU B 1 169 ? 6.137 29.688 -5.137 1 95.56 169 LEU B N 1
ATOM 3483 C CA . LEU B 1 169 ? 5.531 29.484 -3.826 1 95.56 169 LEU B CA 1
ATOM 3484 C C . LEU B 1 169 ? 4.266 28.641 -3.941 1 95.56 169 LEU B C 1
ATOM 3486 O O . LEU B 1 169 ? 4.027 27.75 -3.113 1 95.56 169 LEU B O 1
ATOM 3490 N N . ALA B 1 170 ? 3.49 28.875 -4.949 1 96.44 170 ALA B N 1
ATOM 3491 C CA . ALA B 1 170 ? 2.246 28.125 -5.137 1 96.44 170 ALA B CA 1
ATOM 3492 C C . ALA B 1 170 ? 2.52 26.641 -5.316 1 96.44 170 ALA B C 1
ATOM 3494 O O . ALA B 1 170 ? 1.771 25.797 -4.812 1 96.44 170 ALA B O 1
ATOM 3495 N N . THR B 1 171 ? 3.543 26.344 -6.043 1 96.25 171 THR B N 1
ATOM 3496 C CA . THR B 1 171 ? 3.941 24.953 -6.262 1 96.25 171 THR B CA 1
ATOM 3497 C C . THR B 1 171 ? 4.465 24.328 -4.969 1 96.25 171 THR B C 1
ATOM 3499 O O . THR B 1 171 ? 4.176 23.172 -4.676 1 96.25 171 THR B O 1
ATOM 3502 N N . LEU B 1 172 ? 5.23 25.125 -4.254 1 96.25 172 LEU B N 1
ATOM 3503 C CA . LEU B 1 172 ? 5.75 24.656 -2.975 1 96.25 172 LEU B CA 1
ATOM 3504 C C . LEU B 1 172 ? 4.613 24.328 -2.008 1 96.25 172 LEU B C 1
ATOM 3506 O O . LEU B 1 172 ? 4.656 23.328 -1.305 1 96.25 172 LEU B O 1
ATOM 3510 N N . ILE B 1 173 ? 3.633 25.172 -1.994 1 97.25 173 ILE B N 1
ATOM 3511 C CA . ILE B 1 173 ? 2.467 24.984 -1.142 1 97.25 173 ILE B CA 1
ATOM 3512 C C . ILE B 1 173 ? 1.757 23.688 -1.526 1 97.25 173 ILE B C 1
ATOM 3514 O O . ILE B 1 173 ? 1.435 22.859 -0.662 1 97.25 173 ILE B O 1
ATOM 3518 N N . LYS B 1 174 ? 1.541 23.484 -2.816 1 97.19 174 LYS B N 1
ATOM 3519 C CA . LYS B 1 174 ? 0.882 22.281 -3.301 1 97.19 174 LYS B CA 1
ATOM 3520 C C . LYS B 1 174 ? 1.682 21.031 -2.934 1 97.19 174 LYS B C 1
ATOM 3522 O O . LYS B 1 174 ? 1.116 20.047 -2.463 1 97.19 174 LYS B O 1
ATOM 3527 N N . LEU B 1 175 ? 2.955 21.125 -3.109 1 96.81 175 LEU B N 1
ATOM 3528 C CA . LEU B 1 175 ? 3.871 20.031 -2.779 1 96.81 175 LEU B CA 1
ATOM 3529 C C . LEU B 1 175 ? 3.727 19.625 -1.316 1 96.81 175 LEU B C 1
ATOM 3531 O O . LEU B 1 175 ? 3.518 18.453 -1.016 1 96.81 175 LEU B O 1
ATOM 3535 N N . HIS B 1 176 ? 3.701 20.547 -0.434 1 97 176 HIS B N 1
ATOM 3536 C CA . HIS B 1 176 ? 3.691 20.266 0.996 1 97 176 HIS B CA 1
ATOM 3537 C C . HIS B 1 176 ? 2.303 19.844 1.464 1 97 176 HIS B C 1
ATOM 3539 O O . HIS B 1 176 ? 2.17 19.016 2.375 1 97 176 HIS B O 1
ATOM 3545 N N . LYS B 1 177 ? 1.248 20.375 0.791 1 97.94 177 LYS B N 1
ATOM 3546 C CA . LYS B 1 177 ? -0.113 19.938 1.075 1 97.94 177 LYS B CA 1
ATOM 3547 C C . LYS B 1 177 ? -0.271 18.438 0.804 1 97.94 177 LYS B C 1
ATOM 3549 O O . LYS B 1 177 ? -1.047 17.75 1.478 1 97.94 177 LYS B O 1
ATOM 3554 N N . LEU B 1 178 ? 0.488 18 -0.153 1 98.19 178 LEU B N 1
ATOM 3555 C CA . LEU B 1 178 ? 0.399 16.594 -0.536 1 98.19 178 LEU B CA 1
ATOM 3556 C C . LEU B 1 178 ? 1.382 15.75 0.267 1 98.19 178 LEU B C 1
ATOM 3558 O O . LEU B 1 178 ? 0.974 14.867 1.03 1 98.19 178 LEU B O 1
ATOM 3562 N N . LYS B 1 179 ? 2.678 16.094 0.224 1 97.38 179 LYS B N 1
ATOM 3563 C CA . LYS B 1 179 ? 3.746 15.289 0.796 1 97.38 179 LYS B CA 1
ATOM 3564 C C . LYS B 1 179 ? 3.557 15.109 2.301 1 97.38 179 LYS B C 1
ATOM 3566 O O . LYS B 1 179 ? 3.672 14 2.82 1 97.38 179 LYS B O 1
ATOM 3571 N N . THR B 1 180 ? 3.203 16.156 2.971 1 96.5 180 THR B N 1
ATOM 3572 C CA . THR B 1 180 ? 3.084 16.141 4.422 1 96.5 180 THR B CA 1
ATOM 3573 C C . THR B 1 180 ? 1.63 16.328 4.848 1 96.5 180 THR B C 1
ATOM 3575 O O . THR B 1 180 ? 1.131 15.602 5.707 1 96.5 180 THR B O 1
ATOM 3578 N N . GLY B 1 181 ? 0.955 17.172 4.219 1 98.06 181 GLY B N 1
ATOM 3579 C CA . GLY B 1 181 ? -0.376 17.594 4.633 1 98.06 181 GLY B CA 1
ATOM 3580 C C . GLY B 1 181 ? -1.425 16.516 4.445 1 98.06 181 GLY B C 1
ATOM 3581 O O . GLY B 1 181 ? -2.354 16.391 5.246 1 98.06 181 GLY B O 1
ATOM 3582 N N . ALA B 1 182 ? -1.277 15.719 3.412 1 98.5 182 ALA B N 1
ATOM 3583 C CA . ALA B 1 182 ? -2.301 14.742 3.07 1 98.5 182 ALA B CA 1
ATOM 3584 C C . ALA B 1 182 ? -2.5 13.734 4.203 1 98.5 182 ALA B C 1
ATOM 3586 O O . ALA B 1 182 ? -3.635 13.414 4.562 1 98.5 182 ALA B O 1
ATOM 3587 N N . LEU B 1 183 ? -1.435 13.258 4.746 1 98.56 183 LEU B N 1
ATOM 3588 C CA . LEU B 1 183 ? -1.548 12.25 5.801 1 98.56 183 LEU B CA 1
ATOM 3589 C C . LEU B 1 183 ? -2.025 12.883 7.102 1 98.56 183 LEU B C 1
ATOM 3591 O O . LEU B 1 183 ? -2.734 12.242 7.883 1 98.56 183 LEU B O 1
ATOM 3595 N N . ILE B 1 184 ? -1.662 14.109 7.391 1 98.38 184 ILE B N 1
ATOM 3596 C CA . ILE B 1 184 ? -2.158 14.82 8.562 1 98.38 184 ILE B CA 1
ATOM 3597 C C . ILE B 1 184 ? -3.664 15.039 8.438 1 98.38 184 ILE B C 1
ATOM 3599 O O . ILE B 1 184 ? -4.41 14.805 9.391 1 98.38 184 ILE B O 1
ATOM 3603 N N . ARG B 1 185 ? -4.07 15.477 7.277 1 98.69 185 ARG B N 1
ATOM 3604 C CA . ARG B 1 185 ? -5.496 15.633 7.012 1 98.69 185 ARG B CA 1
ATOM 3605 C C . ARG B 1 185 ? -6.242 14.32 7.203 1 98.69 185 ARG B C 1
ATOM 3607 O O . ARG B 1 185 ? -7.34 14.297 7.762 1 98.69 185 ARG B O 1
ATOM 3614 N N . CYS B 1 186 ? -5.633 13.258 6.742 1 98.88 186 CYS B N 1
ATOM 3615 C CA . CYS B 1 186 ? -6.238 11.938 6.875 1 98.88 186 CYS B CA 1
ATOM 3616 C C . CYS B 1 186 ? -6.43 11.57 8.344 1 98.88 186 CYS B C 1
ATOM 3618 O O . CYS B 1 186 ? -7.434 10.953 8.703 1 98.88 186 CYS B O 1
ATOM 3620 N N . ALA B 1 187 ? -5.461 11.867 9.164 1 98.81 187 ALA B N 1
ATOM 3621 C CA . ALA B 1 187 ? -5.586 11.609 10.594 1 98.81 187 ALA B CA 1
ATOM 3622 C C . ALA B 1 187 ? -6.848 12.25 11.164 1 98.81 187 ALA B C 1
ATOM 3624 O O . ALA B 1 187 ? -7.586 11.617 11.922 1 98.81 187 ALA B O 1
ATOM 3625 N N . VAL B 1 188 ? -7.102 13.453 10.789 1 98.81 188 VAL B N 1
ATOM 3626 C CA . VAL B 1 188 ? -8.281 14.18 11.242 1 98.81 188 VAL B CA 1
ATOM 3627 C C . VAL B 1 188 ? -9.539 13.562 10.633 1 98.81 188 VAL B C 1
ATOM 3629 O O . VAL B 1 188 ? -10.555 13.414 11.312 1 98.81 188 VAL B O 1
ATOM 3632 N N . GLU B 1 189 ? -9.461 13.148 9.391 1 98.75 189 GLU B N 1
ATOM 3633 C CA . GLU B 1 189 ? -10.594 12.523 8.711 1 98.75 189 GLU B CA 1
ATOM 3634 C C . GLU B 1 189 ? -11.008 11.227 9.398 1 98.75 189 GLU B C 1
ATOM 3636 O O . GLU B 1 189 ? -12.195 10.906 9.461 1 98.75 189 GLU B O 1
ATOM 3641 N N . PHE B 1 190 ? -10.055 10.469 9.852 1 98.75 190 PHE B N 1
ATOM 3642 C CA . PHE B 1 190 ? -10.359 9.242 10.578 1 98.75 190 PHE B CA 1
ATOM 3643 C C . PHE B 1 190 ? -11.297 9.523 11.75 1 98.75 190 PHE B C 1
ATOM 3645 O O . PHE B 1 190 ? -12.289 8.82 11.93 1 98.75 190 PHE B O 1
ATOM 3652 N N . ALA B 1 191 ? -10.953 10.555 12.508 1 98.69 191 ALA B N 1
ATOM 3653 C CA . ALA B 1 191 ? -11.781 10.922 13.656 1 98.69 191 ALA B CA 1
ATOM 3654 C C . ALA B 1 191 ? -13.164 11.391 13.211 1 98.69 191 ALA B C 1
ATOM 3656 O O . ALA B 1 191 ? -14.172 11.047 13.836 1 98.69 191 ALA B O 1
ATOM 3657 N N . ILE B 1 192 ? -13.211 12.164 12.125 1 98.75 192 ILE B N 1
ATOM 3658 C CA . ILE B 1 192 ? -14.461 12.664 11.57 1 98.75 192 ILE B CA 1
ATOM 3659 C C . ILE B 1 192 ? -15.359 11.5 11.18 1 98.75 192 ILE B C 1
ATOM 3661 O O . ILE B 1 192 ? -16.547 11.477 11.516 1 98.75 192 ILE B O 1
ATOM 3665 N N . ILE B 1 193 ? -14.781 10.531 10.508 1 98.69 193 ILE B N 1
ATOM 3666 C CA . ILE B 1 193 ? -15.523 9.367 10.031 1 98.69 193 ILE B CA 1
ATOM 3667 C C . ILE B 1 193 ? -16.016 8.547 11.219 1 98.69 193 ILE B C 1
ATOM 3669 O O . ILE B 1 193 ? -17.172 8.141 11.266 1 98.69 193 ILE B O 1
ATOM 3673 N N . ALA B 1 194 ? -15.141 8.32 12.18 1 98.5 194 ALA B N 1
ATOM 3674 C CA . ALA B 1 194 ? -15.484 7.52 13.352 1 98.5 194 ALA B CA 1
ATOM 3675 C C . ALA B 1 194 ? -16.641 8.148 14.125 1 98.5 194 ALA B C 1
ATOM 3677 O O . ALA B 1 194 ? -17.516 7.441 14.625 1 98.5 194 ALA B O 1
ATOM 3678 N N . ALA B 1 195 ? -16.672 9.477 14.188 1 98.19 195 ALA B N 1
ATOM 3679 C CA . ALA B 1 195 ? -17.656 10.203 14.984 1 98.19 195 ALA B CA 1
ATOM 3680 C C . ALA B 1 195 ? -18.891 10.547 14.141 1 98.19 195 ALA B C 1
ATOM 3682 O O . ALA B 1 195 ? -19.875 11.078 14.664 1 98.19 195 ALA B O 1
ATOM 3683 N N . LYS B 1 196 ? -18.859 10.273 12.859 1 97.75 196 LYS B N 1
ATOM 3684 C CA . LYS B 1 196 ? -19.953 10.57 11.93 1 97.75 196 LYS B CA 1
ATOM 3685 C C . LYS B 1 196 ? -20.297 12.055 11.945 1 97.75 196 LYS B C 1
ATOM 3687 O O . LYS B 1 196 ? -21.469 12.422 12 1 97.75 196 LYS B O 1
ATOM 3692 N N . VAL B 1 197 ? -19.203 12.828 11.969 1 97.06 197 VAL B N 1
ATOM 3693 C CA . VAL B 1 197 ? -19.359 14.281 11.922 1 97.06 197 VAL B CA 1
ATOM 3694 C C . VAL B 1 197 ? -19.625 14.727 10.484 1 97.06 197 VAL B C 1
ATOM 3696 O O . VAL B 1 197 ? -19 14.227 9.547 1 97.06 197 VAL B O 1
ATOM 3699 N N . ASP B 1 198 ? -20.562 15.672 10.25 1 95.44 198 ASP B N 1
ATOM 3700 C CA . ASP B 1 198 ? -20.891 16.156 8.922 1 95.44 198 ASP B CA 1
ATOM 3701 C C . ASP B 1 198 ? -21.125 17.672 8.938 1 95.44 198 ASP B C 1
ATOM 3703 O O . ASP B 1 198 ? -20.859 18.328 9.938 1 95.44 198 ASP B O 1
ATOM 3707 N N . GLY B 1 199 ? -21.266 18.266 7.754 1 95.56 199 GLY B N 1
ATOM 3708 C CA . GLY B 1 199 ? -21.641 19.656 7.641 1 95.56 199 GLY B CA 1
ATOM 3709 C C . GLY B 1 199 ? -20.516 20.609 7.996 1 95.56 199 GLY B C 1
ATOM 3710 O O . GLY B 1 199 ? -19.375 20.406 7.609 1 95.56 199 GLY B O 1
ATOM 3711 N N . GLN B 1 200 ? -20.812 21.641 8.727 1 96.69 200 GLN B N 1
ATOM 3712 C CA . GLN B 1 200 ? -19.891 22.734 9.039 1 96.69 200 GLN B CA 1
ATOM 3713 C C . GLN B 1 200 ? -18.781 22.266 9.977 1 96.69 200 GLN B C 1
ATOM 3715 O O . GLN B 1 200 ? -17.641 22.719 9.883 1 96.69 200 GLN B O 1
ATOM 3720 N N . GLU B 1 201 ? -19.172 21.359 10.852 1 97.69 201 GLU B N 1
ATOM 3721 C CA . GLU B 1 201 ? -18.156 20.844 11.781 1 97.69 201 GLU B CA 1
ATOM 3722 C C . GLU B 1 201 ? -17.078 20.062 11.047 1 97.69 201 GLU B C 1
ATOM 3724 O O . GLU B 1 201 ? -15.891 20.203 11.352 1 97.69 201 GLU B O 1
ATOM 3729 N N . ARG B 1 202 ? -17.484 19.281 10.094 1 98.25 202 ARG B N 1
ATOM 3730 C CA . ARG B 1 202 ? -16.531 18.547 9.266 1 98.25 202 ARG B CA 1
ATOM 3731 C C . ARG B 1 202 ? -15.602 19.5 8.531 1 98.25 202 ARG B C 1
ATOM 3733 O O . ARG B 1 202 ? -14.383 19.297 8.516 1 98.25 202 ARG B O 1
ATOM 3740 N N . GLN B 1 203 ? -16.172 20.484 7.957 1 98.31 203 GLN B N 1
ATOM 3741 C CA . GLN B 1 203 ? -15.383 21.438 7.184 1 98.31 203 GLN B CA 1
ATOM 3742 C C . GLN B 1 203 ? -14.398 22.188 8.078 1 98.31 203 GLN B C 1
ATOM 3744 O O . GLN B 1 203 ? -13.25 22.406 7.695 1 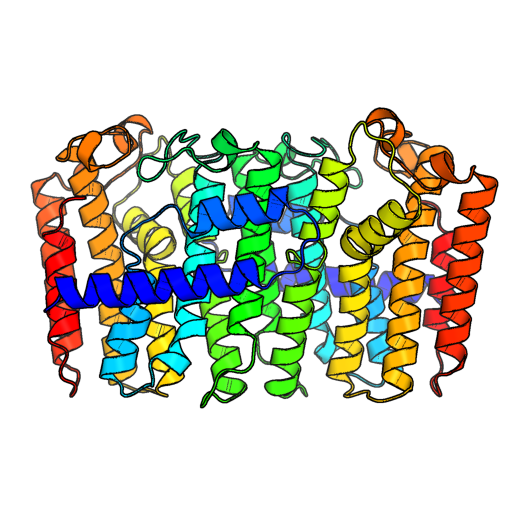98.31 203 GLN B O 1
ATOM 3749 N N . ALA B 1 204 ? -14.867 22.578 9.203 1 98.31 204 ALA B N 1
ATOM 3750 C CA . ALA B 1 204 ? -14 23.281 10.148 1 98.31 204 ALA B CA 1
ATOM 3751 C C . ALA B 1 204 ? -12.812 22.406 10.547 1 98.31 204 ALA B C 1
ATOM 3753 O O . ALA B 1 204 ? -11.68 22.891 10.633 1 98.31 204 ALA B O 1
ATOM 3754 N N . LEU B 1 205 ? -13.125 21.141 10.781 1 98.69 205 LEU B N 1
ATOM 3755 C CA . LEU B 1 205 ? -12.062 20.219 11.156 1 98.69 205 LEU B CA 1
ATOM 3756 C C . LEU B 1 205 ? -11.078 20.016 10.008 1 98.69 205 LEU B C 1
ATOM 3758 O O . LEU B 1 205 ? -9.867 19.938 10.227 1 98.69 205 LEU B O 1
ATOM 3762 N N . LEU B 1 206 ? -11.578 19.938 8.812 1 98.62 206 LEU B N 1
ATOM 3763 C CA . LEU B 1 206 ? -10.719 19.766 7.648 1 98.62 206 LEU B CA 1
ATOM 3764 C C . LEU B 1 206 ? -9.906 21.031 7.387 1 98.62 206 LEU B C 1
ATOM 3766 O O . LEU B 1 206 ? -8.734 20.953 6.996 1 98.62 206 LEU B O 1
ATOM 3770 N N . ASP B 1 207 ? -10.492 22.188 7.586 1 98.56 207 ASP B N 1
ATOM 3771 C CA . ASP B 1 207 ? -9.758 23.453 7.488 1 98.56 207 ASP B CA 1
ATOM 3772 C C . ASP B 1 207 ? -8.617 23.5 8.508 1 98.56 207 ASP B C 1
ATOM 3774 O O . ASP B 1 207 ? -7.516 23.938 8.188 1 98.56 207 ASP B O 1
ATOM 3778 N N . PHE B 1 208 ? -8.969 23.078 9.695 1 98.62 208 PHE B N 1
ATOM 3779 C CA . PHE B 1 208 ? -7.945 22.969 10.734 1 98.62 208 PHE B CA 1
ATOM 3780 C C . PHE B 1 208 ? -6.805 22.062 10.281 1 98.62 208 PHE B C 1
ATOM 3782 O O . PHE B 1 208 ? -5.633 22.438 10.391 1 98.62 208 PHE B O 1
ATOM 3789 N N . ALA B 1 209 ? -7.141 20.906 9.758 1 98.69 209 ALA B N 1
ATOM 3790 C CA . ALA B 1 209 ? -6.152 19.922 9.328 1 98.69 209 ALA B CA 1
ATOM 3791 C C . ALA B 1 209 ? -5.25 20.484 8.242 1 98.69 209 ALA B C 1
ATOM 3793 O O . ALA B 1 209 ? -4.027 20.312 8.281 1 98.69 209 ALA B O 1
ATOM 3794 N N . ASP B 1 210 ? -5.848 21.156 7.262 1 98.44 210 ASP B N 1
ATOM 3795 C CA . ASP B 1 210 ? -5.094 21.734 6.148 1 98.44 210 ASP B CA 1
ATOM 3796 C C . ASP B 1 210 ? -4.105 22.781 6.641 1 98.44 210 ASP B C 1
ATOM 3798 O O . ASP B 1 210 ? -2.951 22.812 6.207 1 98.44 210 ASP B O 1
ATOM 3802 N N . ALA B 1 211 ? -4.555 23.594 7.539 1 98.31 211 ALA B N 1
ATOM 3803 C CA . ALA B 1 211 ? -3.713 24.672 8.07 1 98.31 211 ALA B CA 1
ATOM 3804 C C . ALA B 1 211 ? -2.562 24.109 8.898 1 98.31 211 ALA B C 1
ATOM 3806 O O . ALA B 1 211 ? -1.412 24.516 8.734 1 98.31 211 ALA B O 1
ATOM 3807 N N . ILE B 1 212 ? -2.852 23.172 9.734 1 97.38 212 ILE B N 1
ATOM 3808 C CA . ILE B 1 212 ? -1.826 22.641 10.625 1 97.38 212 ILE B CA 1
ATOM 3809 C C . ILE B 1 212 ? -0.81 21.844 9.82 1 97.38 212 ILE B C 1
ATOM 3811 O O . ILE B 1 212 ? 0.382 21.844 10.141 1 97.38 212 ILE B O 1
ATOM 3815 N N . GLY B 1 213 ? -1.315 21.094 8.828 1 97.12 213 GLY B N 1
ATOM 3816 C CA . GLY B 1 213 ? -0.401 20.359 7.973 1 97.12 213 GLY B CA 1
ATOM 3817 C C . GLY B 1 213 ? 0.626 21.25 7.297 1 97.12 213 GLY B C 1
ATOM 3818 O O . GLY B 1 213 ? 1.816 20.938 7.277 1 97.12 213 GLY B O 1
ATOM 3819 N N . LEU B 1 214 ? 0.206 22.312 6.762 1 97.31 214 LEU B N 1
ATOM 3820 C CA . LEU B 1 214 ? 1.106 23.25 6.098 1 97.31 214 LEU B CA 1
ATOM 3821 C C . LEU B 1 214 ? 2.02 23.938 7.105 1 97.31 214 LEU B C 1
ATOM 3823 O O . LEU B 1 214 ? 3.211 24.125 6.848 1 97.31 214 LEU B O 1
ATOM 3827 N N . ALA B 1 215 ? 1.447 24.344 8.242 1 96.88 215 ALA B N 1
ATOM 3828 C CA . ALA B 1 215 ? 2.236 24.984 9.289 1 96.88 215 ALA B CA 1
ATOM 3829 C C . ALA B 1 215 ? 3.375 24.078 9.758 1 96.88 215 ALA B C 1
ATOM 3831 O O . ALA B 1 215 ? 4.48 24.562 10.023 1 96.88 215 ALA B O 1
ATOM 3832 N N . PHE B 1 216 ? 3.061 22.859 9.891 1 94.81 216 PHE B N 1
ATOM 3833 C CA . PHE B 1 216 ? 4.055 21.875 10.297 1 94.81 216 PHE B CA 1
ATOM 3834 C C . PHE B 1 216 ? 5.242 21.875 9.344 1 94.81 216 PHE B C 1
ATOM 3836 O O . PHE B 1 216 ? 6.398 21.844 9.773 1 94.81 216 PHE B O 1
ATOM 3843 N N . GLN B 1 217 ? 4.949 21.906 8.117 1 92.81 217 GLN B N 1
ATOM 3844 C CA . GLN B 1 217 ? 6.016 21.859 7.121 1 92.81 217 GLN B CA 1
ATOM 3845 C C . GLN B 1 217 ? 6.816 23.156 7.105 1 92.81 217 GLN B C 1
ATOM 3847 O O . GLN B 1 217 ? 8.047 23.125 7.004 1 92.81 217 GLN B O 1
ATOM 3852 N N . VAL B 1 218 ? 6.141 24.281 7.168 1 94.5 218 VAL B N 1
ATOM 3853 C CA . VAL B 1 218 ? 6.832 25.562 7.199 1 94.5 218 VAL B CA 1
ATOM 3854 C C . VAL B 1 218 ? 7.785 25.609 8.391 1 94.5 218 VAL B C 1
ATOM 3856 O O . VAL B 1 218 ? 8.938 26.031 8.258 1 94.5 218 VAL B O 1
ATOM 3859 N N . GLN B 1 219 ? 7.277 25.141 9.469 1 92.88 219 GLN B N 1
ATOM 3860 C CA . GLN B 1 219 ? 8.094 25.125 10.672 1 92.88 219 GLN B CA 1
ATOM 3861 C C . GLN B 1 219 ? 9.297 24.203 10.516 1 92.88 219 GLN B C 1
ATOM 3863 O O . GLN B 1 219 ? 10.398 24.516 10.977 1 92.88 219 GLN B O 1
ATOM 3868 N N . ASP B 1 220 ? 9.062 23.062 9.938 1 89.25 220 ASP B N 1
ATOM 3869 C CA . ASP B 1 220 ? 10.164 22.141 9.672 1 89.25 220 ASP B CA 1
ATOM 3870 C C . ASP B 1 220 ? 11.234 22.812 8.812 1 89.25 220 ASP B C 1
ATOM 3872 O O . ASP B 1 220 ? 12.43 22.609 9.039 1 89.25 220 ASP B O 1
ATOM 3876 N N . ASP B 1 221 ? 10.836 23.531 7.805 1 88.94 221 ASP B N 1
ATOM 3877 C CA . ASP B 1 221 ? 11.766 24.25 6.941 1 88.94 221 ASP B CA 1
ATOM 3878 C C . ASP B 1 221 ? 12.539 25.312 7.727 1 88.94 221 ASP B C 1
ATOM 3880 O O . ASP B 1 221 ? 13.727 25.531 7.48 1 88.94 221 ASP B O 1
ATOM 3884 N N . VAL B 1 222 ? 11.836 25.953 8.602 1 90.69 222 VAL B N 1
ATOM 3885 C CA . VAL B 1 222 ? 12.453 26.984 9.43 1 90.69 222 VAL B CA 1
ATOM 3886 C C . VAL B 1 222 ? 13.492 26.359 10.352 1 90.69 222 VAL B C 1
ATOM 3888 O O . VAL B 1 222 ? 14.609 26.859 10.469 1 90.69 222 VAL B O 1
ATOM 3891 N N . LEU B 1 223 ? 13.141 25.234 10.953 1 88.06 223 LEU B N 1
ATOM 3892 C CA . LEU B 1 223 ? 14.023 24.531 11.891 1 88.06 223 LEU B CA 1
ATOM 3893 C C . LEU B 1 223 ? 15.273 24.016 11.18 1 88.06 223 LEU B C 1
ATOM 3895 O O . LEU B 1 223 ? 16.344 23.984 11.773 1 88.06 223 LEU B O 1
ATOM 3899 N N . ASP B 1 224 ? 15.125 23.672 9.938 1 84.12 224 ASP B N 1
ATOM 3900 C CA . ASP B 1 224 ? 16.25 23.172 9.164 1 84.12 224 ASP B CA 1
ATOM 3901 C C . ASP B 1 224 ? 17.344 24.234 9.016 1 84.12 224 ASP B C 1
ATOM 3903 O O . ASP B 1 224 ? 18.5 23.922 8.789 1 84.12 224 ASP B O 1
ATOM 3907 N N . ILE B 1 225 ? 16.953 25.438 9.156 1 83 225 ILE B N 1
ATOM 3908 C CA . ILE B 1 225 ? 17.891 26.547 9.008 1 83 225 ILE B CA 1
ATOM 3909 C C . ILE B 1 225 ? 18.422 26.953 10.383 1 83 225 ILE B C 1
ATOM 3911 O O . ILE B 1 225 ? 19.625 27.219 10.523 1 83 225 ILE B O 1
ATOM 3915 N N . ILE B 1 226 ? 17.609 26.906 11.383 1 83.81 226 ILE B N 1
ATOM 3916 C CA . ILE B 1 226 ? 17.984 27.578 12.617 1 83.81 226 ILE B CA 1
ATOM 3917 C C . ILE B 1 226 ? 18.453 26.547 13.648 1 83.81 226 ILE B C 1
ATOM 3919 O O . ILE B 1 226 ? 19.094 26.891 14.641 1 83.81 226 ILE B O 1
ATOM 3923 N N . ALA B 1 227 ? 18.047 25.266 13.516 1 79 227 ALA B N 1
ATOM 3924 C CA . ALA B 1 227 ? 18.359 24.25 14.508 1 79 227 ALA B CA 1
ATOM 3925 C C . ALA B 1 227 ? 19.672 23.547 14.18 1 79 227 ALA B C 1
ATOM 3927 O O . ALA B 1 227 ? 20.078 23.5 13.016 1 79 227 ALA B O 1
ATOM 3928 N N . SER B 1 228 ? 20.297 23.016 15.328 1 75.06 228 SER B N 1
ATOM 3929 C CA . SER B 1 228 ? 21.531 22.25 15.141 1 75.06 228 SER B CA 1
ATOM 3930 C C . SER B 1 228 ? 21.234 20.859 14.602 1 75.06 228 SER B C 1
ATOM 3932 O O . SER B 1 228 ? 20.094 20.391 14.68 1 75.06 228 SER B O 1
ATOM 3934 N N . THR B 1 229 ? 22.203 20.266 14.039 1 70.44 229 THR B N 1
ATOM 3935 C CA . THR B 1 229 ? 22.125 18.891 13.562 1 70.44 229 THR B CA 1
ATOM 3936 C C . THR B 1 229 ? 21.672 17.953 14.688 1 70.44 229 THR B C 1
ATOM 3938 O O . THR B 1 229 ? 20.875 17.047 14.461 1 70.44 229 THR B O 1
ATOM 3941 N N . GLU B 1 230 ? 22.203 18.281 15.852 1 67.62 230 GLU B N 1
ATOM 3942 C CA . GLU B 1 230 ? 21.875 17.453 17.016 1 67.62 230 GLU B CA 1
ATOM 3943 C C . GLU B 1 230 ? 20.391 17.531 17.328 1 67.62 230 GLU B C 1
ATOM 3945 O O . GLU B 1 230 ? 19.766 16.516 17.641 1 67.62 230 GLU B O 1
ATOM 3950 N N . GLU B 1 231 ? 19.922 18.688 17.094 1 71.06 231 GLU B N 1
ATOM 3951 C CA . GLU B 1 231 ? 18.5 18.906 17.359 1 71.06 231 GLU B CA 1
ATOM 3952 C C . GLU B 1 231 ? 17.625 18.266 16.281 1 71.06 231 GLU B C 1
ATOM 3954 O O . GLU B 1 231 ? 16.594 17.672 16.594 1 71.06 231 GLU B O 1
ATOM 3959 N N . LEU B 1 232 ? 18.141 18.312 15.078 1 68.81 232 LEU B N 1
ATOM 3960 C CA . LEU B 1 232 ? 17.344 17.922 13.93 1 68.81 232 LEU B CA 1
ATOM 3961 C C . LEU B 1 232 ? 17.391 16.406 13.727 1 68.81 232 LEU B C 1
ATOM 3963 O O . LEU B 1 232 ? 16.484 15.82 13.141 1 68.81 232 LEU B O 1
ATOM 3967 N N . GLY B 1 233 ? 18.453 15.844 14.344 1 64.25 233 GLY B N 1
ATOM 3968 C CA . GLY B 1 233 ? 18.656 14.422 14.109 1 64.25 233 GLY B CA 1
ATOM 3969 C C . GLY B 1 233 ? 19.094 14.109 12.688 1 64.25 233 GLY B C 1
ATOM 3970 O O . GLY B 1 233 ? 19.156 12.938 12.297 1 64.25 233 GLY B O 1
ATOM 3971 N N . LYS B 1 234 ? 19.156 15.164 11.805 1 61.97 234 LYS B N 1
ATOM 3972 C CA . LYS B 1 234 ? 19.75 15.156 10.477 1 61.97 234 LYS B CA 1
ATOM 3973 C C . LYS B 1 234 ? 20.656 16.375 10.273 1 61.97 234 LYS B C 1
ATOM 3975 O O . LYS B 1 234 ? 20.547 17.359 11.008 1 61.97 234 LYS B O 1
ATOM 3980 N N . PRO B 1 235 ? 21.641 16.188 9.25 1 65.62 235 PRO B N 1
ATOM 3981 C CA . PRO B 1 235 ? 22.531 17.328 9.062 1 65.62 235 PRO B CA 1
ATOM 3982 C C . PRO B 1 235 ? 21.766 18.625 8.789 1 65.62 235 PRO B C 1
ATOM 3984 O O . PRO B 1 235 ? 20.844 18.656 7.969 1 65.62 235 PRO B O 1
ATOM 3987 N N . GLN B 1 236 ? 22.078 19.625 9.547 1 67.06 236 GLN B N 1
ATOM 3988 C CA . GLN B 1 236 ? 21.547 20.969 9.32 1 67.06 236 GLN B CA 1
ATOM 3989 C C . GLN B 1 236 ? 21.781 21.406 7.879 1 67.06 236 GLN B C 1
ATOM 3991 O O . GLN B 1 236 ? 22.844 21.172 7.316 1 67.06 236 GLN B O 1
ATOM 3996 N N . GLY B 1 237 ? 20.75 21.906 7.289 1 68.19 237 GLY B N 1
ATOM 3997 C CA . GLY B 1 237 ? 20.938 22.438 5.941 1 68.19 237 GLY B CA 1
ATOM 3998 C C . GLY B 1 237 ? 20.766 21.375 4.867 1 68.19 237 GLY B C 1
ATOM 3999 O O . GLY B 1 237 ? 21.109 21.609 3.703 1 68.19 237 GLY B O 1
ATOM 4000 N N . SER B 1 238 ? 20.312 20.25 5.238 1 66.38 238 SER B N 1
ATOM 4001 C CA . SER B 1 238 ? 20.156 19.172 4.262 1 66.38 238 SER B CA 1
ATOM 4002 C C . SER B 1 238 ? 19.328 19.641 3.068 1 66.38 238 SER B C 1
ATOM 4004 O O . SER B 1 238 ? 19.609 19.281 1.926 1 66.38 238 SER B O 1
ATOM 4006 N N . ASP B 1 239 ? 18.375 20.484 3.301 1 66.5 239 ASP B N 1
ATOM 4007 C CA . ASP B 1 239 ? 17.547 21 2.221 1 66.5 239 ASP B CA 1
ATOM 4008 C C . ASP B 1 239 ? 18.312 21.984 1.354 1 66.5 239 ASP B C 1
ATOM 4010 O O . ASP B 1 239 ? 18.062 22.094 0.149 1 66.5 239 ASP B O 1
ATOM 4014 N N . THR B 1 240 ? 19.062 22.688 2.055 1 63.62 240 THR B N 1
ATOM 4015 C CA . THR B 1 240 ? 19.938 23.609 1.32 1 63.62 240 THR B CA 1
ATOM 4016 C C . THR B 1 240 ? 20.953 22.828 0.5 1 63.62 240 THR B C 1
ATOM 4018 O O . THR B 1 240 ? 21.266 23.203 -0.636 1 63.62 240 THR B O 1
ATOM 4021 N N . ASP B 1 241 ? 21.375 21.781 1.09 1 60.66 241 ASP B N 1
ATOM 4022 C CA . ASP B 1 241 ? 22.375 20.969 0.415 1 60.66 241 ASP B CA 1
ATOM 4023 C C . ASP B 1 241 ? 21.781 20.25 -0.796 1 60.66 241 ASP B C 1
ATOM 4025 O O . ASP B 1 241 ? 22.469 20.031 -1.796 1 60.66 241 ASP B O 1
ATOM 4029 N N . SER B 1 242 ? 20.531 19.984 -0.702 1 65.75 242 SER B N 1
ATOM 4030 C CA . SER B 1 242 ? 19.875 19.281 -1.801 1 65.75 242 SER B CA 1
ATOM 4031 C C . SER B 1 242 ? 19.344 20.266 -2.836 1 65.75 242 SER B C 1
ATOM 4033 O O . SER B 1 242 ? 18.719 19.859 -3.824 1 65.75 242 SER B O 1
ATOM 4035 N N . ASN B 1 243 ? 19.641 21.562 -2.627 1 79.19 243 ASN B N 1
ATOM 4036 C CA . ASN B 1 243 ? 19.234 22.625 -3.535 1 79.19 243 ASN B CA 1
ATOM 4037 C C . ASN B 1 243 ? 17.719 22.594 -3.785 1 79.19 243 ASN B C 1
ATOM 4039 O O . ASN B 1 243 ? 17.281 22.641 -4.934 1 79.19 243 ASN B O 1
ATOM 4043 N N . LYS B 1 244 ? 16.969 22.484 -2.676 1 84.12 244 LYS B N 1
ATOM 4044 C CA . LYS B 1 244 ? 15.508 22.484 -2.74 1 84.12 244 LYS B CA 1
ATOM 4045 C C . LYS B 1 244 ? 14.938 23.859 -2.381 1 84.12 244 LYS B C 1
ATOM 4047 O O . LYS B 1 244 ? 15.57 24.625 -1.645 1 84.12 244 LYS B O 1
ATOM 4052 N N . SER B 1 245 ? 13.82 24.047 -2.979 1 87.56 245 SER B N 1
ATOM 4053 C CA . SER B 1 245 ? 13.094 25.25 -2.578 1 87.56 245 SER B CA 1
ATOM 4054 C C . SER B 1 245 ? 12.391 25.047 -1.24 1 87.56 245 SER B C 1
ATOM 4056 O O . SER B 1 245 ? 11.82 23.984 -0.987 1 87.56 245 SER B O 1
ATOM 4058 N N . THR B 1 246 ? 12.57 26.031 -0.373 1 90.94 246 THR B N 1
ATOM 4059 C CA . THR B 1 246 ? 11.922 26.016 0.934 1 90.94 246 THR B CA 1
ATOM 4060 C C . THR B 1 246 ? 11.266 27.359 1.229 1 90.94 246 THR B C 1
ATOM 4062 O O . THR B 1 246 ? 11.484 28.344 0.51 1 90.94 246 THR B O 1
ATOM 4065 N N . TYR B 1 247 ? 10.492 27.391 2.238 1 93.31 247 TYR B N 1
ATOM 4066 C CA . TYR B 1 247 ? 9.781 28.609 2.594 1 93.31 247 TYR B CA 1
ATOM 4067 C C . TYR B 1 247 ? 10.758 29.719 2.943 1 93.31 247 TYR B C 1
ATOM 4069 O O . TYR B 1 247 ? 10.625 30.844 2.451 1 93.31 247 TYR B O 1
ATOM 4077 N N . PRO B 1 248 ? 11.758 29.406 3.748 1 92.81 248 PRO B N 1
ATOM 4078 C CA . PRO B 1 248 ? 12.711 30.469 4.051 1 92.81 248 PRO B CA 1
ATOM 4079 C C . PRO B 1 248 ? 13.469 30.953 2.816 1 92.81 248 PRO B C 1
ATOM 4081 O O . PRO B 1 248 ? 13.781 32.156 2.709 1 92.81 248 PRO B O 1
ATOM 4084 N N . LYS B 1 249 ? 13.797 30.078 1.943 1 90.25 249 LYS B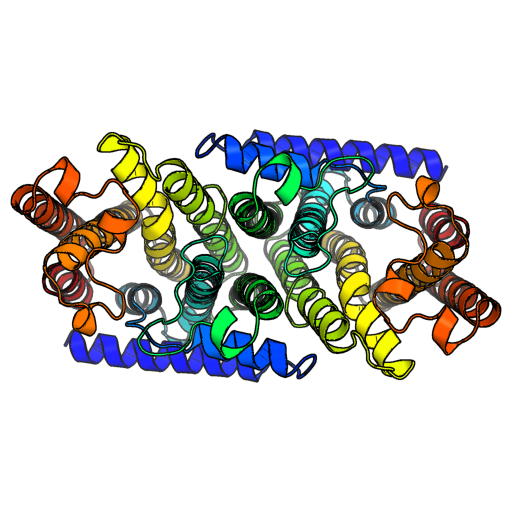 N 1
ATOM 4085 C CA . LYS B 1 249 ? 14.484 30.453 0.714 1 90.25 249 LYS B CA 1
ATOM 4086 C C . LYS B 1 249 ? 13.617 31.375 -0.142 1 90.25 249 LYS B C 1
ATOM 4088 O O . LYS B 1 249 ? 14.125 32.281 -0.791 1 90.25 249 LYS B O 1
ATOM 4093 N N . LEU B 1 250 ? 12.297 31.172 -0.138 1 93.12 250 LEU B N 1
ATOM 4094 C CA . LEU B 1 250 ? 11.391 31.906 -1.013 1 93.12 250 LEU B CA 1
ATOM 4095 C C . LEU B 1 250 ? 10.891 33.188 -0.335 1 93.12 250 LEU B C 1
ATOM 4097 O O . LEU B 1 250 ? 10.695 34.188 -0.994 1 93.12 250 LEU B O 1
ATOM 4101 N N . LEU B 1 251 ? 10.766 33.125 0.995 1 95.31 251 LEU B N 1
ATOM 4102 C CA . LEU B 1 251 ? 10.07 34.219 1.688 1 95.31 251 LEU B CA 1
ATOM 4103 C C . LEU B 1 251 ? 11 34.906 2.676 1 95.31 251 LEU B C 1
ATOM 4105 O O . LEU B 1 251 ? 10.633 35.938 3.273 1 95.31 251 LEU B O 1
ATOM 4109 N N . GLY B 1 252 ? 12.203 34.406 2.818 1 93.75 252 GLY B N 1
ATOM 4110 C CA . GLY B 1 252 ? 13.039 34.812 3.939 1 93.75 252 GLY B CA 1
ATOM 4111 C C . GLY B 1 252 ? 12.648 34.156 5.246 1 93.75 252 GLY B C 1
ATOM 4112 O O . GLY B 1 252 ? 11.539 33.625 5.379 1 93.75 252 GLY B O 1
ATOM 4113 N N . LEU B 1 253 ? 13.555 34.125 6.18 1 93.94 253 LEU B N 1
ATOM 4114 C CA . LEU B 1 253 ? 13.305 33.5 7.469 1 93.94 253 LEU B CA 1
ATOM 4115 C C . LEU B 1 253 ? 12.109 34.125 8.164 1 93.94 253 LEU B C 1
ATOM 4117 O O . LEU B 1 253 ? 11.227 33.438 8.656 1 93.94 253 LEU B O 1
ATOM 4121 N N . GLU B 1 254 ? 12.086 35.438 8.141 1 95.38 254 GLU B N 1
ATOM 4122 C CA . GLU B 1 254 ? 11 36.156 8.789 1 95.38 254 GLU B CA 1
ATOM 4123 C C . GLU B 1 254 ? 9.664 35.875 8.094 1 95.38 254 GLU B C 1
ATOM 4125 O O . GLU B 1 254 ? 8.641 35.719 8.758 1 95.38 254 GLU B O 1
ATOM 4130 N N . GLY B 1 255 ? 9.719 35.875 6.816 1 96.44 255 GLY B N 1
ATOM 4131 C CA . GLY B 1 255 ? 8.516 35.594 6.051 1 96.44 255 GLY B CA 1
ATOM 4132 C C . GLY B 1 255 ? 7.98 34.188 6.305 1 96.44 255 GLY B C 1
ATOM 4133 O O . GLY B 1 255 ? 6.766 34 6.383 1 96.44 255 GLY B O 1
ATOM 4134 N N . ALA B 1 256 ? 8.891 33.219 6.387 1 95.94 256 ALA B N 1
ATOM 4135 C CA . ALA B 1 256 ? 8.492 31.859 6.688 1 95.94 256 ALA B CA 1
ATOM 4136 C C . ALA B 1 256 ? 7.871 31.75 8.078 1 95.94 256 ALA B C 1
ATOM 4138 O O . ALA B 1 256 ? 6.848 31.094 8.258 1 95.94 256 ALA B O 1
ATOM 4139 N N . GLN B 1 257 ? 8.438 32.469 9.008 1 95.25 257 GLN B N 1
ATOM 4140 C CA . GLN B 1 257 ? 7.926 32.438 10.375 1 95.25 257 GLN B CA 1
ATOM 4141 C C . GLN B 1 257 ? 6.547 33.094 10.453 1 95.25 257 GLN B C 1
ATOM 4143 O O . GLN B 1 257 ? 5.66 32.594 11.148 1 95.25 257 GLN B O 1
ATOM 4148 N N . LYS B 1 258 ? 6.387 34.156 9.734 1 97 258 LYS B N 1
ATOM 4149 C CA . LYS B 1 258 ? 5.09 34.812 9.672 1 97 258 LYS B CA 1
ATOM 4150 C C . LYS B 1 258 ? 4.039 33.906 9.031 1 97 258 LYS B C 1
ATOM 4152 O O . LYS B 1 258 ? 2.879 33.906 9.453 1 97 258 LYS B O 1
ATOM 4157 N N . THR B 1 259 ? 4.488 33.25 8.031 1 97.06 259 THR B N 1
ATOM 4158 C CA . THR B 1 259 ? 3.588 32.312 7.363 1 97.06 259 THR B CA 1
ATOM 4159 C C . THR B 1 259 ? 3.127 31.219 8.32 1 97.06 259 THR B C 1
ATOM 4161 O O . THR B 1 259 ? 1.936 30.906 8.398 1 97.06 259 THR B O 1
ATOM 4164 N N . ALA B 1 260 ? 4.043 30.625 9.047 1 96.62 260 ALA B N 1
ATOM 4165 C CA . ALA B 1 260 ? 3.703 29.594 10.023 1 96.62 260 ALA B CA 1
ATOM 4166 C C . ALA B 1 260 ? 2.715 30.109 11.055 1 96.62 260 ALA B C 1
ATOM 4168 O O . ALA B 1 260 ? 1.735 29.438 11.391 1 96.62 260 ALA B O 1
ATOM 4169 N N . SER B 1 261 ? 2.953 31.312 11.523 1 96.88 261 SER B N 1
ATOM 4170 C CA . SER B 1 261 ? 2.092 31.922 12.523 1 96.88 261 SER B CA 1
ATOM 4171 C C . SER B 1 261 ? 0.691 32.188 11.977 1 96.88 261 SER B C 1
ATOM 4173 O O . SER B 1 261 ? -0.303 31.938 12.664 1 96.88 261 SER B O 1
ATOM 4175 N N . SER B 1 262 ? 0.673 32.656 10.766 1 98 262 SER B N 1
ATOM 4176 C CA . SER B 1 262 ? -0.613 32.906 10.133 1 98 262 SER B CA 1
ATOM 4177 C C . SER B 1 262 ? -1.414 31.625 9.961 1 98 262 SER B C 1
ATOM 4179 O O . SER B 1 262 ? -2.629 31.609 10.172 1 98 262 SER B O 1
ATOM 4181 N N . LEU B 1 263 ? -0.748 30.594 9.562 1 98.12 263 LEU B N 1
ATOM 4182 C CA . LEU B 1 263 ? -1.394 29.297 9.391 1 98.12 263 LEU B CA 1
ATOM 4183 C C . LEU B 1 263 ? -1.94 28.781 10.719 1 98.12 263 LEU B C 1
ATOM 4185 O O . LEU B 1 263 ? -3.02 28.188 10.766 1 98.12 263 LEU B O 1
ATOM 4189 N N . ILE B 1 264 ? -1.242 29 11.805 1 97.88 264 ILE B N 1
ATOM 4190 C CA . ILE B 1 264 ? -1.705 28.594 13.125 1 97.88 264 ILE B CA 1
ATOM 4191 C C . ILE B 1 264 ? -2.951 29.391 13.5 1 97.88 264 ILE B C 1
ATOM 4193 O O . ILE B 1 264 ? -3.9 28.828 14.062 1 97.88 264 ILE B O 1
ATOM 4197 N N . GLU B 1 265 ? -2.943 30.656 13.211 1 98.06 265 GLU B N 1
ATOM 4198 C CA . GLU B 1 265 ? -4.125 31.484 13.469 1 98.06 265 GLU B CA 1
ATOM 4199 C C . GLU B 1 265 ? -5.328 30.969 12.68 1 98.06 265 GLU B C 1
ATOM 4201 O O . GLU B 1 265 ? -6.453 30.969 13.188 1 98.06 265 GLU B O 1
ATOM 4206 N N . ASP B 1 266 ? -5.094 30.594 11.43 1 98.31 266 ASP B N 1
ATOM 4207 C CA . ASP B 1 266 ? -6.152 30 10.617 1 98.31 266 ASP B CA 1
ATOM 4208 C C . ASP B 1 266 ? -6.691 28.734 11.266 1 98.31 266 ASP B C 1
ATOM 4210 O O . ASP B 1 266 ? -7.906 28.516 11.305 1 98.31 266 ASP B O 1
ATOM 4214 N N . ALA B 1 267 ? -5.773 27.875 11.75 1 98.31 267 ALA B N 1
ATOM 4215 C CA . ALA B 1 267 ? -6.16 26.625 12.406 1 98.31 267 ALA B CA 1
ATOM 4216 C C . ALA B 1 267 ? -7.004 26.906 13.648 1 98.31 267 ALA B C 1
ATOM 4218 O O . ALA B 1 267 ? -8.031 26.25 13.859 1 98.31 267 ALA B O 1
ATOM 4219 N N . LEU B 1 268 ? -6.57 27.875 14.445 1 98 268 LEU B N 1
ATOM 4220 C CA . LEU B 1 268 ? -7.277 28.234 15.672 1 98 268 LEU B CA 1
ATOM 4221 C C . LEU B 1 268 ? -8.648 28.812 15.359 1 98 268 LEU B C 1
ATOM 4223 O O . LEU B 1 268 ? -9.625 28.547 16.062 1 98 268 LEU B O 1
ATOM 4227 N N . SER B 1 269 ? -8.719 29.609 14.32 1 98.12 269 SER B N 1
ATOM 4228 C CA . SER B 1 269 ? -9.992 30.172 13.883 1 98.12 269 SER B CA 1
ATOM 4229 C C . SER B 1 269 ? -10.969 29.078 13.461 1 98.12 269 SER B C 1
ATOM 4231 O O . SER B 1 269 ? -12.172 29.188 13.695 1 98.12 269 SER B O 1
ATOM 4233 N N . ALA B 1 270 ? -10.461 28.062 12.781 1 98 270 ALA B N 1
ATOM 4234 C CA . ALA B 1 270 ? -11.297 26.938 12.375 1 98 270 ALA B CA 1
ATOM 4235 C C . ALA B 1 270 ? -11.812 26.172 13.594 1 98 270 ALA B C 1
ATOM 4237 O O . ALA B 1 270 ? -12.984 25.781 13.641 1 98 270 ALA B O 1
ATOM 4238 N N . LEU B 1 271 ? -11.008 25.984 14.609 1 97.25 271 LEU B N 1
ATOM 4239 C CA . LEU B 1 271 ? -11.383 25.266 15.82 1 97.25 271 LEU B CA 1
ATOM 4240 C C . LEU B 1 271 ? -12.453 26.016 16.594 1 97.25 271 LEU B C 1
ATOM 4242 O O . LEU B 1 271 ? -13.328 25.422 17.219 1 97.25 271 LEU B O 1
ATOM 4246 N N . ALA B 1 272 ? -12.336 27.312 16.547 1 96.56 272 ALA B N 1
ATOM 4247 C CA . ALA B 1 272 ? -13.242 28.172 17.312 1 96.56 272 ALA B CA 1
ATOM 4248 C C . ALA B 1 272 ? -14.68 28.031 16.828 1 96.56 272 ALA B C 1
ATOM 4250 O O . ALA B 1 272 ? -15.617 28.359 17.562 1 96.56 272 ALA B O 1
ATOM 4251 N N . LYS B 1 273 ? -14.836 27.516 15.625 1 96.25 273 LYS B N 1
ATOM 4252 C CA . LYS B 1 273 ? -16.172 27.344 15.047 1 96.25 273 LYS B CA 1
ATOM 4253 C C . LYS B 1 273 ? -16.828 26.078 15.578 1 96.25 273 LYS B C 1
ATOM 4255 O O . LYS B 1 273 ? -18.031 25.875 15.367 1 96.25 273 LYS B O 1
ATOM 4260 N N . LEU B 1 274 ? -16.109 25.297 16.266 1 96.69 274 LEU B N 1
ATOM 4261 C CA . LEU B 1 274 ? -16.625 24.016 16.734 1 96.69 274 LEU B CA 1
ATOM 4262 C C . LEU B 1 274 ? -17.234 24.156 18.125 1 96.69 274 LEU B C 1
ATOM 4264 O O . LEU B 1 274 ? -16.734 24.906 18.953 1 96.69 274 LEU B O 1
ATOM 4268 N N . PRO B 1 275 ? -18.281 23.438 18.391 1 95.81 275 PRO B N 1
ATOM 4269 C CA . PRO B 1 275 ? -18.953 23.516 19.688 1 95.81 275 PRO B CA 1
ATOM 4270 C C . PRO B 1 275 ? -18.297 22.625 20.734 1 95.81 275 PRO B C 1
ATOM 4272 O O . PRO B 1 275 ? -18.906 22.312 21.766 1 95.81 275 PRO B O 1
ATOM 4275 N N . TYR B 1 276 ? -17.109 22.109 20.547 1 95.5 276 TYR B N 1
ATOM 4276 C CA . TYR B 1 276 ? -16.422 21.188 21.438 1 95.5 276 TYR B CA 1
ATOM 4277 C C . TYR B 1 276 ? -15.336 21.922 22.234 1 95.5 276 TYR B C 1
ATOM 4279 O O . TYR B 1 276 ? -14.945 23.031 21.891 1 95.5 276 TYR B O 1
ATOM 4287 N N . ASN B 1 277 ? -14.945 21.344 23.359 1 94.62 277 ASN B N 1
ATOM 4288 C CA . ASN B 1 277 ? -13.742 21.797 24.047 1 94.62 277 ASN B CA 1
ATOM 4289 C C . ASN B 1 277 ? -12.484 21.422 23.266 1 94.62 277 ASN B C 1
ATOM 4291 O O . ASN B 1 277 ? -11.969 20.312 23.422 1 94.62 277 ASN B O 1
ATOM 4295 N N . SER B 1 278 ? -11.969 22.344 22.547 1 95.19 278 SER B N 1
ATOM 4296 C CA . SER B 1 278 ? -10.852 22.078 21.656 1 95.19 278 SER B CA 1
ATOM 4297 C C . SER B 1 278 ? -9.539 22.578 22.25 1 95.19 278 SER B C 1
ATOM 4299 O O . SER B 1 278 ? -8.594 22.875 21.516 1 95.19 278 SER B O 1
ATOM 4301 N N . GLN B 1 279 ? -9.445 22.719 23.516 1 95.75 279 GLN B N 1
ATOM 4302 C CA . GLN B 1 279 ? -8.289 23.328 24.172 1 95.75 279 GLN B CA 1
ATOM 4303 C C . GLN B 1 279 ? -7.02 22.531 23.891 1 95.75 279 GLN B C 1
ATOM 4305 O O . GLN B 1 279 ? -5.988 23.109 23.531 1 95.75 279 GLN B O 1
ATOM 4310 N N . LEU B 1 280 ? -7.086 21.25 24.047 1 96.81 280 LEU B N 1
ATOM 4311 C CA . LEU B 1 280 ? -5.922 20.406 23.812 1 96.81 280 LEU B CA 1
ATOM 4312 C C . LEU B 1 280 ? -5.414 20.562 22.391 1 96.81 280 LEU B C 1
ATOM 4314 O O . LEU B 1 280 ? -4.207 20.656 22.156 1 96.81 280 LEU B O 1
ATOM 4318 N N . ILE B 1 281 ? -6.34 20.594 21.438 1 97.69 281 ILE B N 1
ATOM 4319 C CA . ILE B 1 281 ? -6 20.688 20.031 1 97.69 281 ILE B CA 1
ATOM 4320 C C . ILE B 1 281 ? -5.426 22.062 19.719 1 97.69 281 ILE B C 1
ATOM 4322 O O . ILE B 1 281 ? -4.492 22.203 18.922 1 97.69 281 ILE B O 1
ATOM 4326 N N . ALA B 1 282 ? -5.996 23.062 20.344 1 97.12 282 ALA B N 1
ATOM 4327 C CA . ALA B 1 282 ? -5.488 24.422 20.203 1 97.12 282 ALA B CA 1
ATOM 4328 C C . ALA B 1 282 ? -4.066 24.547 20.734 1 97.12 282 ALA B C 1
ATOM 4330 O O . ALA B 1 282 ? -3.217 25.188 20.125 1 97.12 282 ALA B O 1
ATOM 4331 N N . GLU B 1 283 ? -3.854 23.938 21.875 1 96.94 283 GLU B N 1
ATOM 4332 C CA . GLU B 1 283 ? -2.512 23.938 22.438 1 96.94 283 GLU B CA 1
ATOM 4333 C C . GLU B 1 283 ? -1.524 23.219 21.531 1 96.94 283 GLU B C 1
ATOM 4335 O O . GLU B 1 283 ? -0.375 23.641 21.391 1 96.94 283 GLU B O 1
ATOM 4340 N N . PHE B 1 284 ? -1.95 22.188 20.969 1 96.56 284 PHE B N 1
ATOM 4341 C CA . PHE B 1 284 ? -1.113 21.453 20.016 1 96.56 284 PHE B CA 1
ATOM 4342 C C . PHE B 1 284 ? -0.761 22.328 18.812 1 96.56 284 PHE B C 1
ATOM 4344 O O . PHE B 1 284 ? 0.385 22.328 18.359 1 96.56 284 PHE B O 1
ATOM 4351 N N . ALA B 1 285 ? -1.794 22.984 18.266 1 96.19 285 ALA B N 1
ATOM 4352 C CA . ALA B 1 285 ? -1.549 23.875 17.141 1 96.19 285 ALA B CA 1
ATOM 4353 C C . ALA B 1 285 ? -0.454 24.891 17.469 1 96.19 285 ALA B C 1
ATOM 4355 O O . ALA B 1 285 ? 0.468 25.094 16.672 1 96.19 285 ALA B O 1
ATOM 4356 N N . ARG B 1 286 ? -0.482 25.453 18.609 1 95.06 286 ARG B N 1
ATOM 4357 C CA . ARG B 1 286 ? 0.512 26.438 19.031 1 95.06 286 ARG B CA 1
ATOM 4358 C C . ARG B 1 286 ? 1.878 25.781 19.219 1 95.06 286 ARG B C 1
ATOM 4360 O O . ARG B 1 286 ? 2.908 26.391 18.922 1 95.06 286 ARG B O 1
ATOM 4367 N N . TYR B 1 287 ? 1.83 24.578 19.672 1 92.62 287 TYR B N 1
ATOM 4368 C CA . TYR B 1 287 ? 3.047 23.812 19.938 1 92.62 287 TYR B CA 1
ATOM 4369 C C . TYR B 1 287 ? 3.83 23.578 18.656 1 92.62 287 TYR B C 1
ATOM 4371 O O . TYR B 1 287 ? 5.059 23.5 18.672 1 92.62 287 TYR B O 1
ATOM 4379 N N . ILE B 1 288 ? 3.189 23.516 17.5 1 90.5 288 ILE B N 1
ATOM 4380 C CA . ILE B 1 288 ? 3.801 23.219 16.219 1 90.5 288 ILE B CA 1
ATOM 4381 C C . ILE B 1 288 ? 4.859 24.266 15.891 1 90.5 288 ILE B C 1
ATOM 4383 O O . ILE B 1 288 ? 5.945 23.938 15.406 1 90.5 288 ILE B O 1
ATOM 4387 N N . ILE B 1 289 ? 4.598 25.531 16.188 1 88.31 289 ILE B N 1
ATOM 4388 C CA . ILE B 1 289 ? 5.531 26.578 15.773 1 88.31 289 ILE B CA 1
ATOM 4389 C C . ILE B 1 289 ? 6.469 26.906 16.938 1 88.31 289 ILE B C 1
ATOM 4391 O O . ILE B 1 289 ? 7.406 27.703 16.781 1 88.31 289 ILE B O 1
ATOM 4395 N N . GLU B 1 290 ? 6.148 26.312 18.078 1 84.94 290 GLU B N 1
ATOM 4396 C CA . GLU B 1 290 ? 7 26.562 19.25 1 84.94 290 GLU B CA 1
ATOM 4397 C C . GLU B 1 290 ? 8.023 25.438 19.422 1 84.94 290 GLU B C 1
ATOM 4399 O O . GLU B 1 290 ? 9.016 25.609 20.141 1 84.94 290 GLU B O 1
ATOM 4404 N N . ARG B 1 291 ? 7.629 24.438 18.828 1 72.56 291 ARG B N 1
ATOM 4405 C CA . ARG B 1 291 ? 8.438 23.234 19.047 1 72.56 291 ARG B CA 1
ATOM 4406 C C . ARG B 1 291 ? 9.82 23.391 18.422 1 72.56 291 ARG B C 1
ATOM 4408 O O . ARG B 1 291 ? 9.992 24.125 17.453 1 72.56 291 ARG B O 1
ATOM 4415 N N . ARG B 1 292 ? 10.773 22.844 19.156 1 67.5 292 ARG B N 1
ATOM 4416 C CA . ARG B 1 292 ? 12.078 22.641 18.531 1 67.5 292 ARG B CA 1
ATOM 4417 C C . ARG B 1 292 ? 12.086 21.375 17.672 1 67.5 292 ARG B C 1
ATOM 4419 O O . ARG B 1 292 ? 11.023 20.891 17.266 1 67.5 292 ARG B O 1
ATOM 4426 N N . VAL B 1 293 ? 13.031 20.562 17.797 1 61.16 293 VAL B N 1
ATOM 4427 C CA . VAL B 1 293 ? 13.07 19.391 16.938 1 61.16 293 VAL B CA 1
ATOM 4428 C C . VAL B 1 293 ? 12.086 18.344 17.453 1 61.16 293 VAL B C 1
ATOM 4430 O O . VAL B 1 293 ? 11.859 18.234 18.656 1 61.16 293 VAL B O 1
#

Radius of gyration: 24.22 Å; Cα contacts (8 Å, |Δi|>4): 1014; chains: 2; bounding box: 47×71×56 Å

Sequence (586 aa):
MLVESLKRYQLRSNQQLELRIDALEDIDPQLKAAMKHGALIGGKRIRPFLVYAIGDMLGVKLTTLDSCAAAIECIHAYSLIHDDLPAMDDDALRRGQPTVHIAFDEATAILAGDALQALAFEIISDPIENITPSQNLAMVKALANASGYSGMCGGQAMDLSATNKQIELATLIKLHKLKTGALIRCAVEFAIIAAKVDGQERQALLDFADAIGLAFQVQDDVLDIIASTEELGKPQGSDTDSNKSTYPKLLGLEGAQKTASSLIEDALSALAKLPYNSQLIAEFARYIIERRVMLVESLKRYQLRSNQQLELRIDALEDIDPQLKAAMKHGALIGGKRIRPFLVYAIGDMLGVKLTTLDSCAAAIECIHAYSLIHDDLPAMDDDALRRGQPTVHIAFDEATAILAGDALQALAFEIISDPIENITPSQNLAMVKALANASGYSGMCGGQAMDLSATNKQIELATLIKLHKLKTGALIRCAVEFAIIAAKVDGQERQALLDFADAIGLAFQVQDDVLDIIASTEELGKPQGSDTDSNKSTYPKLLGLEGAQKTASSLIEDALSALAKLPYNSQLIAEFARYIIERRV

pLDDT: mean 94.45, std 7.92, range [60.5, 98.94]